Protein AF-A0A843WBW2-F1 (afdb_monomer)

Structure (mmCIF, N/CA/C/O backbone):
data_AF-A0A843WBW2-F1
#
_entry.id   AF-A0A843WBW2-F1
#
loop_
_atom_site.group_PDB
_atom_site.id
_atom_site.type_symbol
_atom_site.label_atom_id
_atom_site.label_alt_id
_atom_site.label_comp_id
_atom_site.label_asym_id
_atom_site.label_entity_id
_atom_site.label_seq_id
_atom_site.pdbx_PDB_ins_code
_atom_site.Cartn_x
_atom_site.Cartn_y
_atom_site.Cartn_z
_atom_site.occupancy
_atom_site.B_iso_or_equiv
_atom_site.auth_seq_id
_atom_site.auth_comp_id
_atom_site.auth_asym_id
_atom_site.auth_atom_id
_atom_site.pdbx_PDB_model_num
ATOM 1 N N . MET A 1 1 ? -0.601 -9.547 -35.583 1.00 79.75 1 MET A N 1
ATOM 2 C CA . MET A 1 1 ? 0.137 -9.328 -36.847 1.00 79.75 1 MET A CA 1
ATOM 3 C C . MET A 1 1 ? 1.208 -10.393 -36.975 1.00 79.75 1 MET A C 1
ATOM 5 O O . MET A 1 1 ? 1.958 -10.595 -36.025 1.00 79.75 1 MET A O 1
ATOM 9 N N . LYS A 1 2 ? 1.259 -11.108 -38.101 1.00 93.88 2 LYS A N 1
ATOM 10 C CA . LYS A 1 2 ? 2.319 -12.091 -38.350 1.00 93.88 2 LYS A CA 1
ATOM 11 C C . LYS A 1 2 ? 3.669 -11.367 -38.442 1.00 93.88 2 LYS A C 1
ATOM 13 O O . LYS A 1 2 ? 3.732 -10.233 -38.901 1.00 93.88 2 LYS A O 1
ATOM 18 N N . GLY A 1 3 ? 4.730 -11.979 -37.921 1.00 96.75 3 GLY A N 1
ATOM 19 C CA . GLY A 1 3 ? 6.074 -11.400 -37.975 1.00 96.75 3 GLY A CA 1
ATOM 20 C C . GLY A 1 3 ? 6.360 -10.249 -36.997 1.00 96.75 3 GLY A C 1
ATOM 21 O O . GLY A 1 3 ? 7.489 -9.762 -37.004 1.00 96.75 3 GLY A O 1
ATOM 22 N N . VAL A 1 4 ? 5.405 -9.851 -36.144 1.00 98.31 4 VAL A N 1
ATOM 23 C CA . VAL A 1 4 ? 5.579 -8.851 -35.071 1.00 98.31 4 VAL A CA 1
ATOM 24 C C . VAL A 1 4 ? 5.344 -9.525 -33.720 1.00 98.31 4 VAL A C 1
ATOM 26 O O . VAL A 1 4 ? 4.227 -9.946 -33.421 1.00 98.31 4 VAL A O 1
ATOM 29 N N . ARG A 1 5 ? 6.388 -9.645 -32.892 1.00 98.19 5 ARG A N 1
ATOM 30 C CA . ARG A 1 5 ? 6.289 -10.229 -31.545 1.00 98.19 5 ARG A CA 1
ATOM 31 C C . ARG A 1 5 ? 6.550 -9.175 -30.482 1.00 98.19 5 ARG A C 1
ATOM 33 O O . ARG A 1 5 ? 7.579 -8.507 -30.539 1.00 98.19 5 ARG A O 1
ATOM 40 N N . CYS A 1 6 ? 5.676 -9.120 -29.482 1.00 98.25 6 CYS A N 1
ATOM 41 C CA . CYS A 1 6 ? 5.818 -8.284 -28.293 1.00 98.25 6 CYS A CA 1
ATOM 42 C C . CYS A 1 6 ? 5.703 -9.158 -27.036 1.00 98.25 6 CYS A C 1
ATOM 44 O O . CYS A 1 6 ? 4.895 -10.085 -26.995 1.00 98.25 6 CYS A O 1
ATOM 46 N N . LYS A 1 7 ? 6.507 -8.877 -26.010 1.00 98.12 7 LYS A N 1
ATOM 47 C CA . LYS A 1 7 ? 6.493 -9.579 -24.719 1.00 98.12 7 LYS A CA 1
ATOM 48 C C . LYS A 1 7 ? 6.786 -8.607 -23.578 1.00 98.12 7 LYS A C 1
ATOM 50 O O . LYS A 1 7 ? 7.512 -7.637 -23.766 1.00 98.12 7 LYS A O 1
ATOM 55 N N . ARG A 1 8 ? 6.279 -8.909 -22.380 1.00 98.38 8 ARG A N 1
ATOM 56 C CA . ARG A 1 8 ? 6.656 -8.250 -21.123 1.00 98.38 8 ARG A CA 1
ATOM 57 C C . ARG A 1 8 ? 7.510 -9.195 -20.275 1.00 98.38 8 ARG A C 1
ATOM 59 O O . ARG A 1 8 ? 7.171 -10.369 -20.136 1.00 98.38 8 ARG A O 1
ATOM 66 N N . VAL A 1 9 ? 8.627 -8.716 -19.732 1.00 98.12 9 VAL A N 1
ATOM 67 C CA . VAL A 1 9 ? 9.511 -9.498 -18.848 1.00 98.12 9 VAL A CA 1
ATOM 68 C C . VAL A 1 9 ? 9.737 -8.762 -17.531 1.00 98.12 9 VAL A C 1
ATOM 70 O O . VAL A 1 9 ? 10.012 -7.567 -17.529 1.00 98.12 9 VAL A O 1
ATOM 73 N N . ALA A 1 10 ? 9.616 -9.466 -16.405 1.00 98.00 10 ALA A N 1
ATOM 74 C CA . ALA A 1 10 ? 9.879 -8.899 -15.084 1.00 98.00 10 ALA A CA 1
ATOM 75 C C . ALA A 1 10 ? 11.383 -8.916 -14.761 1.00 98.00 10 ALA A C 1
ATOM 77 O O . ALA A 1 10 ? 12.090 -9.883 -15.070 1.00 98.00 10 ALA A O 1
ATOM 78 N N . ARG A 1 11 ? 11.884 -7.849 -14.139 1.00 97.88 11 ARG A N 1
ATOM 79 C CA . ARG A 1 11 ? 13.236 -7.751 -13.571 1.00 97.88 11 ARG A CA 1
ATOM 80 C C . ARG A 1 11 ? 13.157 -7.084 -12.209 1.00 97.88 11 ARG A C 1
ATOM 82 O O . ARG A 1 11 ? 12.554 -6.023 -12.109 1.00 97.88 11 ARG A O 1
ATOM 89 N N . CYS A 1 12 ? 13.783 -7.663 -11.191 1.00 97.19 12 CYS A N 1
ATOM 90 C CA . CYS A 1 12 ? 13.836 -7.045 -9.870 1.00 97.19 12 CYS A CA 1
ATOM 91 C C . CYS A 1 12 ? 14.448 -5.641 -9.916 1.00 97.19 12 CYS A C 1
ATOM 93 O O . CYS A 1 12 ? 15.344 -5.344 -10.717 1.00 97.19 12 CYS A O 1
ATOM 95 N N . ILE A 1 13 ? 13.985 -4.789 -9.012 1.00 97.06 13 ILE A N 1
ATOM 96 C CA . ILE A 1 13 ? 14.740 -3.616 -8.585 1.00 97.06 13 ILE A CA 1
ATOM 97 C C . ILE A 1 13 ? 15.994 -4.137 -7.871 1.00 97.06 13 ILE A C 1
ATOM 99 O O . ILE A 1 13 ? 15.925 -5.085 -7.085 1.00 97.06 13 ILE A O 1
ATOM 103 N N . SER A 1 14 ? 17.162 -3.597 -8.215 1.00 92.62 14 SER A N 1
ATOM 104 C CA . SER A 1 14 ? 18.439 -4.163 -7.777 1.00 92.62 14 SER A CA 1
ATOM 105 C C . SER A 1 14 ? 18.670 -3.893 -6.295 1.00 92.62 14 SER A C 1
ATOM 107 O O . SER A 1 14 ? 19.174 -4.770 -5.588 1.00 92.62 14 SER A O 1
ATOM 109 N N . SER A 1 15 ? 18.285 -2.699 -5.835 1.00 95.06 15 SER A N 1
ATOM 110 C CA . SER A 1 15 ? 18.474 -2.248 -4.459 1.00 95.06 15 SER A CA 1
ATOM 111 C C . SER A 1 15 ? 17.240 -1.569 -3.886 1.00 95.06 15 SER A C 1
ATOM 113 O O . SER A 1 15 ? 16.724 -0.618 -4.474 1.00 95.06 15 SER A O 1
ATOM 115 N N . VAL A 1 16 ? 16.799 -2.031 -2.719 1.00 98.25 16 VAL A N 1
ATOM 116 C CA . VAL A 1 16 ? 15.600 -1.536 -2.037 1.00 98.25 16 VAL A CA 1
ATOM 117 C C . VAL A 1 16 ? 15.871 -1.234 -0.565 1.00 98.25 16 VAL A C 1
ATOM 119 O O . VAL A 1 16 ? 16.630 -1.940 0.105 1.00 98.25 16 VAL A O 1
ATOM 122 N N . GLY A 1 17 ? 15.247 -0.170 -0.065 1.00 98.12 17 GLY A N 1
ATOM 123 C CA . GLY A 1 17 ? 15.241 0.214 1.345 1.00 98.12 17 GLY A CA 1
ATOM 124 C C . GLY A 1 17 ? 13.884 -0.078 1.967 1.00 98.12 17 GLY A C 1
ATOM 125 O O . GLY A 1 17 ? 12.867 0.300 1.405 1.00 98.12 17 GLY A O 1
ATOM 126 N N . LEU A 1 18 ? 13.854 -0.748 3.111 1.00 98.44 18 LEU A N 1
ATOM 127 C CA . LEU A 1 18 ? 12.650 -1.160 3.822 1.00 98.44 18 LEU A CA 1
ATOM 128 C C . LEU A 1 18 ? 12.634 -0.444 5.170 1.00 98.44 18 LEU A C 1
ATOM 130 O O . LEU A 1 18 ? 13.483 -0.710 6.019 1.00 98.44 18 LEU A O 1
ATOM 134 N N . TYR A 1 19 ? 11.703 0.477 5.370 1.00 97.75 19 TYR A N 1
ATOM 135 C CA . TYR A 1 19 ? 11.529 1.150 6.646 1.00 97.75 19 TYR A CA 1
ATOM 136 C C . TYR A 1 19 ? 10.575 0.344 7.531 1.00 97.75 19 TYR A C 1
ATOM 138 O O . TYR A 1 19 ? 9.427 0.107 7.168 1.00 97.75 19 TYR A O 1
ATOM 146 N N . VAL A 1 20 ? 11.055 -0.067 8.702 1.00 96.62 20 VAL A N 1
ATOM 147 C CA . VAL A 1 20 ? 10.265 -0.750 9.728 1.00 96.62 20 VAL A CA 1
ATOM 148 C C . VAL A 1 20 ? 10.132 0.197 10.921 1.00 96.62 20 VAL A C 1
ATOM 150 O O . VAL A 1 20 ? 11.152 0.560 11.522 1.00 96.62 20 VAL A O 1
ATOM 153 N N . PRO A 1 21 ? 8.908 0.635 11.270 1.00 91.69 21 PRO A N 1
ATOM 154 C CA . PRO A 1 21 ? 8.707 1.488 12.428 1.00 91.69 21 PRO A CA 1
ATOM 155 C C . PRO A 1 21 ? 9.187 0.830 13.724 1.00 91.69 21 PRO A C 1
ATOM 157 O O . PRO A 1 21 ? 9.156 -0.388 13.905 1.00 91.69 21 PRO A O 1
ATOM 160 N N . GLY A 1 22 ? 9.614 1.679 14.650 1.00 84.62 22 GLY A N 1
ATOM 161 C CA . GLY A 1 22 ? 9.993 1.292 15.999 1.00 84.62 22 GLY A CA 1
ATOM 162 C C . GLY A 1 22 ? 9.832 2.472 16.956 1.00 84.62 22 GLY A C 1
ATOM 163 O O . GLY A 1 22 ? 9.439 3.565 16.547 1.00 84.62 22 GLY A O 1
ATOM 164 N N . GLY A 1 23 ? 10.176 2.279 18.228 1.00 76.00 23 GLY A N 1
ATOM 165 C CA . GLY A 1 23 ? 10.056 3.306 19.265 1.00 76.00 23 GLY A CA 1
ATOM 166 C C . GLY A 1 23 ? 8.987 2.937 20.285 1.00 76.00 23 GLY A C 1
ATOM 167 O O . GLY A 1 23 ? 9.288 2.219 21.233 1.00 76.00 23 GLY A O 1
ATOM 168 N N . THR A 1 24 ? 7.758 3.430 20.101 1.00 69.06 24 THR A N 1
ATOM 169 C CA . THR A 1 24 ? 6.612 3.156 20.996 1.00 69.06 24 THR A CA 1
ATOM 170 C C . THR A 1 24 ? 5.970 1.786 20.768 1.00 69.06 24 THR A C 1
ATOM 172 O O . THR A 1 24 ? 5.247 1.300 21.635 1.00 69.06 24 THR A O 1
ATOM 175 N N . ALA A 1 25 ? 6.218 1.168 19.615 1.00 77.00 25 ALA A N 1
ATOM 176 C CA . ALA A 1 25 ? 5.826 -0.195 19.280 1.00 77.00 25 ALA A CA 1
ATOM 177 C C . ALA A 1 25 ? 6.951 -0.864 18.482 1.00 77.00 25 ALA A C 1
ATOM 179 O O . ALA A 1 25 ? 7.809 -0.188 17.911 1.00 77.00 25 ALA A O 1
ATOM 180 N N . VAL A 1 26 ? 6.967 -2.193 18.473 1.00 85.31 26 VAL A N 1
ATOM 181 C CA . VAL A 1 26 ? 7.964 -3.012 17.784 1.00 85.31 26 VAL A CA 1
ATOM 182 C C . VAL A 1 26 ? 7.233 -3.860 16.749 1.00 85.31 26 VAL A C 1
ATOM 184 O O . VAL A 1 26 ? 6.376 -4.650 17.130 1.00 85.31 26 VAL A O 1
ATOM 187 N N . LEU A 1 27 ? 7.563 -3.702 15.461 1.00 91.62 27 LEU A N 1
ATOM 188 C CA . LEU A 1 27 ? 6.778 -4.267 14.353 1.00 91.62 27 LEU A CA 1
ATOM 189 C C . LEU A 1 27 ? 7.564 -5.309 13.529 1.00 91.62 27 LEU A C 1
ATOM 191 O O . LEU A 1 27 ? 8.024 -5.021 12.420 1.00 91.62 27 LEU A O 1
ATOM 195 N N . PRO A 1 28 ? 7.747 -6.545 14.034 1.00 96.12 28 PRO A N 1
ATOM 196 C CA . PRO A 1 28 ? 8.351 -7.621 13.249 1.00 96.12 28 PRO A CA 1
ATOM 197 C C . PRO A 1 28 ? 7.459 -8.067 12.076 1.00 96.12 28 PRO A C 1
ATOM 199 O O . PRO A 1 28 ? 7.990 -8.546 11.075 1.00 96.12 28 PRO A O 1
ATOM 202 N N . SER A 1 29 ? 6.139 -7.866 12.160 1.00 96.69 29 SER A N 1
ATOM 203 C CA . SER A 1 29 ? 5.195 -8.096 11.057 1.00 96.69 29 SER A CA 1
ATOM 204 C C . SER A 1 29 ? 5.563 -7.264 9.830 1.00 96.69 29 SER A C 1
ATOM 206 O O . SER A 1 29 ? 5.814 -7.829 8.768 1.00 96.69 29 SER A O 1
ATOM 208 N N . THR A 1 30 ? 5.763 -5.953 9.987 1.00 97.38 30 THR A N 1
ATOM 209 C CA . THR A 1 30 ? 6.189 -5.065 8.890 1.00 97.38 30 THR A CA 1
ATOM 210 C C . THR A 1 30 ? 7.519 -5.494 8.273 1.00 97.38 30 THR A C 1
ATOM 212 O O . THR A 1 30 ? 7.706 -5.399 7.059 1.00 97.38 30 THR A O 1
ATOM 215 N N . ALA A 1 31 ? 8.445 -6.027 9.080 1.00 97.69 31 ALA A N 1
ATOM 216 C CA . ALA A 1 31 ? 9.679 -6.586 8.542 1.00 97.69 31 ALA A CA 1
ATOM 217 C C . ALA A 1 31 ? 9.386 -7.730 7.559 1.00 97.69 31 ALA A C 1
ATOM 219 O O . ALA A 1 31 ? 9.964 -7.734 6.473 1.00 97.69 31 ALA A O 1
ATOM 220 N N . LEU A 1 32 ? 8.480 -8.660 7.885 1.00 98.44 32 LEU A N 1
ATOM 221 C CA . LEU A 1 32 ? 8.067 -9.739 6.978 1.00 98.44 32 LEU A CA 1
ATOM 222 C C . LEU A 1 32 ? 7.344 -9.199 5.740 1.00 98.44 32 LEU A C 1
ATOM 224 O O . LEU A 1 32 ? 7.741 -9.542 4.626 1.00 98.44 32 LEU A O 1
ATOM 228 N N . MET A 1 33 ? 6.363 -8.313 5.928 1.00 98.44 33 MET A N 1
ATOM 229 C CA . MET A 1 33 ? 5.540 -7.769 4.841 1.00 98.44 33 MET A CA 1
ATOM 230 C C . MET A 1 33 ? 6.364 -7.058 3.763 1.00 98.44 33 MET A C 1
ATOM 232 O O . MET A 1 33 ? 6.013 -7.084 2.586 1.00 98.44 33 MET A O 1
ATOM 236 N N . LEU A 1 34 ? 7.503 -6.473 4.130 1.00 98.69 34 LEU A N 1
ATOM 237 C CA . LEU A 1 34 ? 8.406 -5.826 3.181 1.00 98.69 34 LEU A CA 1
ATOM 238 C C . LEU A 1 34 ? 9.489 -6.763 2.632 1.00 98.69 34 LEU A C 1
ATOM 240 O O . LEU A 1 34 ? 9.818 -6.721 1.446 1.00 98.69 34 LEU A O 1
ATOM 244 N N . SER A 1 35 ? 10.088 -7.595 3.486 1.00 98.25 35 SER A N 1
ATOM 245 C CA . SER A 1 35 ? 11.268 -8.380 3.100 1.00 98.25 35 SER A CA 1
ATOM 246 C C . SER A 1 35 ? 10.934 -9.665 2.343 1.00 98.25 35 SER A C 1
ATOM 248 O O . SER A 1 35 ? 11.706 -10.057 1.470 1.00 98.25 35 SER A O 1
ATOM 250 N N . VAL A 1 36 ? 9.783 -10.293 2.603 1.00 98.69 36 VAL A N 1
ATOM 251 C CA . VAL A 1 36 ? 9.338 -11.498 1.884 1.00 98.69 36 VAL A CA 1
ATOM 252 C C . VAL A 1 36 ? 9.132 -11.231 0.384 1.00 98.69 36 VAL A C 1
ATOM 254 O O . VAL A 1 36 ? 9.761 -11.926 -0.418 1.00 98.69 36 VAL A O 1
ATOM 257 N N . PRO A 1 37 ? 8.347 -10.226 -0.060 1.00 98.69 37 PRO A N 1
ATOM 258 C CA . PRO A 1 37 ? 8.216 -9.944 -1.492 1.00 98.69 37 PRO A CA 1
ATOM 259 C C . PRO A 1 37 ? 9.537 -9.488 -2.133 1.00 98.69 37 PRO A C 1
ATOM 261 O O . PRO A 1 37 ? 9.823 -9.879 -3.265 1.00 98.69 37 PRO A O 1
ATOM 264 N N . ALA A 1 38 ? 10.399 -8.760 -1.409 1.00 98.56 38 ALA A N 1
ATOM 265 C CA . ALA A 1 38 ? 11.742 -8.411 -1.889 1.00 98.56 38 ALA A CA 1
ATOM 266 C C . ALA A 1 38 ? 12.616 -9.656 -2.145 1.00 98.56 38 ALA A C 1
ATOM 268 O O . ALA A 1 38 ? 13.342 -9.728 -3.144 1.00 98.56 38 ALA A O 1
ATOM 269 N N . GLN A 1 39 ? 12.528 -10.654 -1.258 1.00 98.25 39 GLN A N 1
ATOM 270 C CA . GLN A 1 39 ? 13.216 -11.936 -1.394 1.00 98.25 39 GLN A CA 1
ATOM 271 C C . GLN A 1 39 ? 12.702 -12.718 -2.605 1.00 98.25 39 GLN A C 1
ATOM 273 O O . GLN A 1 39 ? 13.511 -13.185 -3.408 1.00 98.25 39 GLN A O 1
ATOM 278 N N . ILE A 1 40 ? 11.378 -12.824 -2.758 1.00 98.44 40 ILE A N 1
ATOM 279 C CA . ILE A 1 40 ? 10.734 -13.524 -3.881 1.00 98.44 40 ILE A CA 1
ATOM 280 C C . ILE A 1 40 ? 11.102 -12.858 -5.213 1.00 98.44 40 ILE A C 1
ATOM 282 O O . ILE A 1 40 ? 11.437 -13.550 -6.174 1.00 98.44 40 ILE A O 1
ATOM 286 N N . ALA A 1 41 ? 11.119 -11.522 -5.268 1.00 98.25 41 ALA A N 1
ATOM 287 C CA . ALA A 1 41 ? 11.550 -10.774 -6.449 1.00 98.25 41 ALA A CA 1
ATOM 288 C C . ALA A 1 41 ? 13.030 -11.019 -6.796 1.00 98.25 41 ALA A C 1
ATOM 290 O O . ALA A 1 41 ? 13.425 -10.899 -7.957 1.00 98.25 41 ALA A O 1
ATOM 291 N N . GLY A 1 42 ? 13.860 -11.369 -5.808 1.00 97.12 42 GLY A N 1
ATOM 292 C CA . GLY A 1 42 ? 15.292 -11.601 -5.982 1.00 97.12 42 GLY A CA 1
ATOM 293 C C . GLY A 1 42 ? 16.136 -10.323 -5.958 1.00 97.12 42 GLY A C 1
ATOM 294 O O . GLY A 1 42 ? 17.208 -10.302 -6.586 1.00 97.12 42 GLY A O 1
ATOM 295 N N . CYS A 1 43 ? 15.665 -9.284 -5.251 1.00 95.94 43 CYS A N 1
ATOM 296 C CA . CYS A 1 43 ? 16.397 -8.038 -5.005 1.00 95.94 43 CYS A CA 1
ATOM 297 C C . CYS A 1 43 ? 17.788 -8.335 -4.423 1.00 95.94 43 CYS A C 1
ATOM 299 O O . CYS A 1 43 ? 17.941 -9.172 -3.534 1.00 95.94 43 CYS A O 1
ATOM 301 N N . LYS A 1 44 ? 18.827 -7.674 -4.946 1.00 91.88 44 LYS A N 1
ATOM 302 C CA . LYS A 1 44 ? 20.226 -7.999 -4.611 1.00 91.88 44 LYS A CA 1
ATOM 303 C C . LYS A 1 44 ? 20.692 -7.322 -3.337 1.00 91.88 44 LYS A C 1
ATOM 305 O O . LYS A 1 44 ? 21.422 -7.927 -2.559 1.00 91.88 44 LYS A O 1
ATOM 310 N N . ILE A 1 45 ? 20.279 -6.075 -3.144 1.00 94.00 45 ILE A N 1
ATOM 311 C CA . ILE A 1 45 ? 20.575 -5.290 -1.953 1.00 94.00 45 ILE A CA 1
ATOM 312 C C . ILE A 1 45 ? 19.240 -4.948 -1.299 1.00 94.00 45 ILE A C 1
ATOM 314 O O . ILE A 1 45 ? 18.384 -4.302 -1.893 1.00 94.00 45 ILE A O 1
ATOM 318 N N . VAL A 1 46 ? 19.069 -5.409 -0.068 1.00 96.19 46 VAL A N 1
ATOM 319 C CA . VAL A 1 46 ? 17.892 -5.143 0.761 1.00 96.19 46 VAL A CA 1
ATOM 320 C C . VAL A 1 46 ? 18.378 -4.526 2.064 1.00 96.19 46 VAL A C 1
ATOM 322 O O . VAL A 1 46 ? 19.046 -5.201 2.857 1.00 96.19 46 VAL A O 1
ATOM 325 N N . VAL A 1 47 ? 18.098 -3.239 2.253 1.00 96.62 47 VAL A N 1
ATOM 326 C CA . VAL A 1 47 ? 18.473 -2.468 3.445 1.00 96.62 47 VAL A CA 1
ATOM 327 C C . VAL A 1 47 ? 17.245 -2.311 4.323 1.00 96.62 47 VAL A C 1
ATOM 329 O O . VAL A 1 47 ? 16.288 -1.691 3.891 1.00 96.62 47 VAL A O 1
ATOM 332 N N . LEU A 1 48 ? 17.257 -2.835 5.546 1.00 97.50 48 LEU A N 1
ATOM 333 C CA . LEU A 1 48 ? 16.166 -2.639 6.500 1.00 97.50 48 LEU A CA 1
ATOM 334 C C . LEU A 1 48 ? 16.555 -1.573 7.521 1.00 97.50 48 LEU A C 1
ATOM 336 O O . LEU A 1 48 ? 17.516 -1.748 8.272 1.00 97.50 48 LEU A O 1
ATOM 340 N N . ALA A 1 49 ? 15.809 -0.476 7.542 1.00 95.88 49 ALA A N 1
ATOM 341 C CA . ALA A 1 49 ? 15.948 0.605 8.501 1.00 95.88 49 ALA A CA 1
ATOM 342 C C . ALA A 1 49 ? 14.972 0.419 9.662 1.00 95.88 49 ALA A C 1
ATOM 344 O O . ALA A 1 49 ? 13.778 0.251 9.443 1.00 95.88 49 ALA A O 1
ATOM 345 N N . THR A 1 50 ? 15.476 0.467 10.891 1.00 94.50 50 THR A N 1
ATOM 346 C CA . THR A 1 50 ? 14.649 0.462 12.103 1.00 94.50 50 THR A CA 1
ATOM 347 C C . THR A 1 50 ? 15.346 1.268 13.198 1.00 94.50 50 THR A C 1
ATOM 349 O O . THR A 1 50 ? 16.564 1.125 13.387 1.00 94.50 50 THR A O 1
ATOM 352 N N . PRO A 1 51 ? 14.626 2.123 13.949 1.00 92.00 51 PRO A N 1
ATOM 353 C CA . PRO A 1 51 ? 15.225 2.846 15.063 1.00 92.00 51 PRO A CA 1
ATOM 354 C C . PRO A 1 51 ? 15.663 1.865 16.167 1.00 92.00 51 PRO A C 1
ATOM 356 O O . PRO A 1 51 ? 14.927 0.923 16.472 1.00 92.00 51 PRO A O 1
ATOM 359 N N . PRO A 1 52 ? 16.852 2.052 16.768 1.00 89.62 52 PRO A N 1
ATOM 360 C CA . PRO A 1 52 ? 17.276 1.257 17.913 1.00 89.62 52 PRO A CA 1
ATOM 361 C C . PRO A 1 52 ? 16.503 1.633 19.183 1.00 89.62 52 PRO A C 1
ATOM 363 O O . PRO A 1 52 ? 15.999 2.749 19.318 1.00 89.62 52 PRO A O 1
ATOM 366 N N . GLY A 1 53 ? 16.480 0.714 20.149 1.00 86.69 53 GLY A N 1
ATOM 367 C CA . GLY A 1 53 ? 16.063 0.994 21.519 1.00 86.69 53 GLY A CA 1
ATOM 368 C C . GLY A 1 53 ? 17.013 1.966 22.231 1.00 86.69 53 GLY A C 1
ATOM 369 O O . GLY A 1 53 ? 18.082 2.316 21.723 1.00 86.69 53 GLY A O 1
ATOM 370 N N . ARG A 1 54 ? 16.644 2.390 23.448 1.00 86.50 54 ARG A N 1
ATOM 371 C CA . ARG A 1 54 ? 17.442 3.338 24.258 1.00 86.50 54 ARG A CA 1
ATOM 372 C C . ARG A 1 54 ? 18.857 2.832 24.563 1.00 86.50 54 ARG A C 1
ATOM 374 O O . ARG A 1 54 ? 19.773 3.630 24.722 1.00 86.50 54 ARG A O 1
ATOM 381 N N . ASP A 1 55 ? 19.034 1.517 24.621 1.00 87.88 55 ASP A N 1
ATOM 382 C CA . ASP A 1 55 ? 20.313 0.831 24.824 1.00 87.88 55 ASP A CA 1
ATOM 383 C C . ASP A 1 55 ? 21.130 0.651 23.524 1.00 87.88 55 ASP A C 1
ATOM 385 O O . ASP A 1 55 ? 22.232 0.102 23.542 1.00 87.88 55 ASP A O 1
ATOM 389 N N . GLY A 1 56 ? 20.610 1.111 22.380 1.00 84.81 56 GLY A N 1
ATOM 390 C CA . GLY A 1 56 ? 21.226 0.950 21.063 1.00 84.81 56 GLY A CA 1
ATOM 391 C C . GLY A 1 56 ? 21.000 -0.427 20.421 1.00 84.81 56 GLY A C 1
ATOM 392 O O . GLY A 1 56 ? 21.556 -0.702 19.345 1.00 84.81 56 GLY A O 1
ATOM 393 N N . SER A 1 57 ? 20.221 -1.305 21.059 1.00 87.75 57 SER A N 1
ATOM 394 C CA . SER A 1 57 ? 19.868 -2.617 20.518 1.00 87.75 57 SER A CA 1
ATOM 395 C C . SER A 1 57 ? 18.749 -2.511 19.477 1.00 87.75 57 SER A C 1
ATOM 397 O O . SER A 1 57 ? 18.021 -1.523 19.409 1.00 87.75 57 SER A O 1
ATOM 399 N N . ILE A 1 58 ? 18.636 -3.525 18.621 1.00 88.69 58 ILE A N 1
ATOM 400 C CA . ILE A 1 58 ? 17.472 -3.712 17.747 1.00 88.69 58 ILE A CA 1
ATOM 401 C C . ILE A 1 58 ? 16.689 -4.885 18.321 1.00 88.69 58 ILE A C 1
ATOM 403 O O . ILE A 1 58 ? 17.297 -5.849 18.795 1.00 88.69 58 ILE A O 1
ATOM 407 N N . CYS A 1 59 ? 15.363 -4.811 18.251 1.00 91.62 59 CYS A N 1
ATOM 408 C CA . CYS A 1 59 ? 14.482 -5.915 18.606 1.00 91.62 59 CYS A CA 1
ATOM 409 C C . CYS A 1 59 ? 14.938 -7.226 17.936 1.00 91.62 59 CYS A C 1
ATOM 411 O O . CYS A 1 59 ? 15.234 -7.275 16.736 1.00 91.62 59 CYS A O 1
ATOM 413 N N . LYS A 1 60 ? 15.002 -8.300 18.729 1.00 95.12 60 LYS A N 1
ATOM 414 C CA . LYS A 1 60 ? 15.509 -9.603 18.282 1.00 95.12 60 LYS A CA 1
ATOM 415 C C . LYS A 1 60 ? 14.565 -10.249 17.271 1.00 95.12 60 LYS A C 1
ATOM 417 O O . LYS A 1 60 ? 15.033 -10.896 16.341 1.00 95.12 60 LYS A O 1
ATOM 422 N N . GLU A 1 61 ? 13.267 -10.028 17.421 1.00 96.19 61 GLU A N 1
ATOM 423 C CA . GLU A 1 61 ? 12.203 -10.521 16.554 1.00 96.19 61 GLU A CA 1
ATOM 424 C C . GLU A 1 61 ? 12.276 -9.857 15.169 1.00 96.19 61 GLU A C 1
ATOM 426 O O . GLU A 1 61 ? 12.216 -10.553 14.154 1.00 96.19 61 GLU A O 1
ATOM 431 N N . VAL A 1 62 ? 12.527 -8.541 15.104 1.00 94.94 62 VAL A N 1
ATOM 432 C CA . VAL A 1 62 ? 12.784 -7.821 13.840 1.00 94.94 62 VAL A CA 1
ATOM 433 C C . VAL A 1 62 ? 14.041 -8.367 13.160 1.00 94.94 62 VAL A C 1
ATOM 435 O O . VAL A 1 62 ? 14.018 -8.665 11.966 1.00 94.94 62 VAL A O 1
ATOM 438 N N . LEU A 1 63 ? 15.133 -8.566 13.911 1.00 94.50 63 LEU A N 1
ATOM 439 C CA . LEU A 1 63 ? 16.365 -9.156 13.370 1.00 94.50 63 LEU A CA 1
ATOM 440 C C . LEU A 1 63 ? 16.164 -10.597 12.881 1.00 94.50 63 LEU A C 1
ATOM 442 O O . LEU A 1 63 ? 16.735 -10.979 11.858 1.00 94.50 63 LEU A O 1
ATOM 446 N N . TYR A 1 64 ? 15.367 -11.397 13.592 1.00 97.81 64 TYR A N 1
ATOM 447 C CA . TYR A 1 64 ? 15.022 -12.757 13.190 1.00 97.81 64 TYR A CA 1
ATOM 448 C C . TYR A 1 64 ? 14.260 -12.758 11.861 1.00 97.81 64 TYR A C 1
ATOM 450 O O . TYR A 1 64 ? 14.668 -13.464 10.937 1.00 97.81 64 TYR A O 1
ATOM 458 N N . CYS A 1 65 ? 13.218 -11.930 11.736 1.00 97.94 65 CYS A N 1
ATOM 459 C CA . CYS A 1 65 ? 12.430 -11.805 10.508 1.00 97.94 65 CYS A CA 1
ATOM 460 C C . CYS A 1 65 ? 13.298 -11.335 9.336 1.00 97.94 65 CYS A C 1
ATOM 462 O O . CYS A 1 65 ? 13.317 -11.978 8.288 1.00 97.94 65 CYS A O 1
ATOM 464 N N . ALA A 1 66 ? 14.105 -10.293 9.552 1.00 94.81 66 ALA A N 1
ATOM 465 C CA . ALA A 1 66 ? 15.033 -9.767 8.556 1.00 94.81 66 ALA A CA 1
ATOM 466 C C . ALA A 1 66 ? 16.013 -10.842 8.058 1.00 94.81 66 ALA A C 1
ATOM 468 O O . ALA A 1 66 ? 16.194 -11.026 6.855 1.00 94.81 66 ALA A O 1
ATOM 469 N N . LYS A 1 67 ? 16.616 -11.603 8.981 1.00 95.38 67 LYS A N 1
ATOM 470 C CA . LYS A 1 67 ? 17.536 -12.693 8.637 1.00 95.38 67 LYS A CA 1
ATOM 471 C C . LYS A 1 67 ? 16.827 -13.808 7.868 1.00 95.38 67 LYS A C 1
ATOM 473 O O . LYS A 1 67 ? 17.378 -14.312 6.892 1.00 95.38 67 LYS A O 1
ATOM 478 N N . LYS A 1 68 ? 15.627 -14.199 8.303 1.00 97.00 68 LYS A N 1
ATOM 479 C CA . LYS A 1 68 ? 14.841 -15.274 7.682 1.00 97.00 68 LYS A CA 1
ATOM 480 C C . LYS A 1 68 ? 14.439 -14.930 6.245 1.00 97.00 68 LYS A C 1
ATOM 482 O O . LYS A 1 68 ? 14.521 -15.793 5.377 1.00 97.00 68 LYS A O 1
ATOM 487 N N . ALA A 1 69 ? 14.092 -13.671 5.993 1.00 95.06 69 ALA A N 1
ATOM 488 C CA . ALA A 1 69 ? 13.701 -13.164 4.680 1.00 95.06 69 ALA A CA 1
ATOM 489 C C . ALA A 1 69 ? 14.878 -12.645 3.825 1.00 95.06 69 ALA A C 1
ATOM 491 O O . ALA A 1 69 ? 14.675 -12.030 2.784 1.00 95.06 69 ALA A O 1
ATOM 492 N N . GLY A 1 70 ? 16.131 -12.881 4.231 1.00 93.75 70 GLY A N 1
ATOM 493 C CA . GLY A 1 70 ? 17.299 -12.575 3.396 1.00 93.75 70 GLY A CA 1
ATOM 494 C C . GLY A 1 70 ? 17.658 -11.089 3.284 1.00 93.75 70 GLY A C 1
ATOM 495 O O . GLY A 1 70 ? 18.292 -10.689 2.308 1.00 93.75 70 GLY A O 1
ATOM 496 N N . VAL A 1 71 ? 17.300 -10.267 4.275 1.00 94.38 71 VAL A N 1
ATOM 497 C CA . VAL A 1 71 ? 17.759 -8.873 4.355 1.00 94.38 71 VAL A CA 1
ATOM 498 C C . VAL A 1 71 ? 19.287 -8.827 4.413 1.00 94.38 71 VAL A C 1
ATOM 500 O O . VAL A 1 71 ? 19.924 -9.531 5.197 1.00 94.38 71 VAL A O 1
ATOM 503 N N . THR A 1 72 ? 19.882 -7.961 3.594 1.00 90.56 72 THR A N 1
ATOM 504 C CA . THR A 1 72 ? 21.344 -7.884 3.435 1.00 90.56 72 THR A CA 1
ATOM 505 C C . THR A 1 72 ? 22.012 -6.916 4.411 1.00 90.56 72 THR A C 1
ATOM 507 O O . THR A 1 72 ? 23.136 -7.158 4.845 1.00 90.56 72 THR A O 1
ATOM 510 N N . HIS A 1 73 ? 21.335 -5.820 4.768 1.00 91.56 73 HIS A N 1
ATOM 511 C CA . HIS A 1 73 ? 21.890 -4.757 5.607 1.00 91.56 73 HIS A CA 1
ATOM 512 C C . HIS A 1 73 ? 20.854 -4.273 6.621 1.00 91.56 73 HIS A C 1
ATOM 514 O O . HIS A 1 73 ? 19.687 -4.110 6.278 1.00 91.56 73 HIS A O 1
ATOM 520 N N . ILE A 1 74 ? 21.298 -3.988 7.847 1.00 92.50 74 ILE A N 1
ATOM 521 C CA . ILE A 1 74 ? 20.476 -3.364 8.890 1.00 92.50 74 ILE A CA 1
ATOM 522 C C . ILE A 1 74 ? 20.982 -1.943 9.145 1.00 92.50 74 ILE A C 1
ATOM 524 O O . ILE A 1 74 ? 22.118 -1.746 9.583 1.00 92.50 74 ILE A O 1
ATOM 528 N N . LEU A 1 75 ? 20.120 -0.957 8.909 1.00 91.69 75 LEU A N 1
ATOM 529 C CA . LEU A 1 75 ? 20.326 0.446 9.248 1.00 91.69 75 LEU A CA 1
ATOM 530 C C . LEU A 1 75 ? 19.665 0.733 10.603 1.00 91.69 75 LEU A C 1
ATOM 532 O O . LEU A 1 75 ? 18.443 0.754 10.722 1.00 91.69 75 LEU A O 1
ATOM 536 N N . LYS A 1 76 ? 20.477 0.985 11.636 1.00 92.44 76 LYS A N 1
ATOM 537 C CA . LYS A 1 76 ? 19.983 1.361 12.972 1.00 92.44 76 LYS A CA 1
ATOM 538 C C . LYS A 1 76 ? 19.638 2.849 13.042 1.00 92.44 76 LYS A C 1
ATOM 540 O O . LYS A 1 76 ? 20.307 3.622 13.726 1.00 92.44 76 LYS A O 1
ATOM 545 N N . ALA A 1 77 ? 18.620 3.248 12.298 1.00 91.12 77 ALA A N 1
ATOM 546 C CA . ALA A 1 77 ? 18.078 4.597 12.295 1.00 91.12 77 ALA A CA 1
ATOM 547 C C . ALA A 1 77 ? 16.575 4.543 11.991 1.00 91.12 77 ALA A C 1
ATOM 549 O O . ALA A 1 77 ? 16.121 3.663 11.266 1.00 91.12 77 ALA A O 1
ATOM 550 N N . GLY A 1 78 ? 15.820 5.502 12.528 1.00 92.75 78 GLY A N 1
ATOM 551 C CA . GLY A 1 78 ? 14.420 5.746 12.169 1.00 92.75 78 GLY A CA 1
ATOM 552 C C . GLY A 1 78 ? 14.228 7.161 11.626 1.00 92.75 78 GLY A C 1
ATOM 553 O O . GLY A 1 78 ? 15.203 7.890 11.455 1.00 92.75 78 GLY A O 1
ATOM 554 N N . GLY A 1 79 ? 12.980 7.554 11.382 1.00 93.38 79 GLY A N 1
ATOM 555 C CA . GLY A 1 79 ? 12.605 8.903 10.957 1.00 93.38 79 GLY A CA 1
ATOM 556 C C . GLY A 1 79 ? 13.089 9.291 9.556 1.00 93.38 79 GLY A C 1
ATOM 557 O O . GLY A 1 79 ? 13.639 8.483 8.803 1.00 93.38 79 GLY A O 1
ATOM 558 N N . ALA A 1 80 ? 12.913 10.570 9.222 1.00 95.31 80 ALA A N 1
ATOM 559 C CA . ALA A 1 80 ? 13.311 11.154 7.941 1.00 95.31 80 ALA A CA 1
ATOM 560 C C . ALA A 1 80 ? 14.809 10.972 7.632 1.00 95.31 80 ALA A C 1
ATOM 562 O O . ALA A 1 80 ? 15.197 10.776 6.481 1.00 95.31 80 ALA A O 1
ATOM 563 N N . GLN A 1 81 ? 15.662 10.977 8.658 1.00 93.94 81 GLN A N 1
ATOM 564 C CA . GLN A 1 81 ? 17.101 10.759 8.524 1.00 93.94 81 GLN A CA 1
ATOM 565 C C . GLN A 1 81 ? 17.446 9.354 8.018 1.00 93.94 81 GLN A C 1
ATOM 567 O O . GLN A 1 81 ? 18.407 9.204 7.267 1.00 93.94 81 GLN A O 1
ATOM 572 N N . ALA A 1 82 ? 16.665 8.330 8.378 1.00 94.31 82 ALA A N 1
ATOM 573 C CA . ALA A 1 82 ? 16.862 6.982 7.856 1.00 94.31 82 ALA A CA 1
ATOM 574 C C . ALA A 1 82 ? 16.447 6.891 6.384 1.00 94.31 82 ALA A C 1
ATOM 576 O O . ALA A 1 82 ? 17.178 6.320 5.578 1.00 94.31 82 ALA A O 1
ATOM 577 N N . VAL A 1 83 ? 15.318 7.513 6.024 1.00 96.62 83 VAL A N 1
ATOM 578 C CA . VAL A 1 83 ? 14.848 7.599 4.631 1.00 96.62 83 VAL A CA 1
ATOM 579 C C . VAL A 1 83 ? 15.886 8.318 3.763 1.00 96.62 83 VAL A C 1
ATOM 581 O O . VAL A 1 83 ? 16.296 7.797 2.730 1.00 96.62 83 VAL A O 1
ATOM 584 N N . SER A 1 84 ? 16.394 9.462 4.226 1.00 95.81 84 SER A N 1
ATOM 585 C CA . SER A 1 84 ? 17.442 10.224 3.538 1.00 95.81 84 SER A CA 1
ATOM 586 C C . SER A 1 84 ? 18.745 9.430 3.396 1.00 95.81 84 SER A C 1
ATOM 588 O O . SER A 1 84 ? 19.324 9.382 2.311 1.00 95.81 84 SER A O 1
ATOM 590 N N . ALA A 1 85 ? 19.174 8.725 4.450 1.00 93.38 85 ALA A N 1
ATOM 591 C CA . ALA A 1 85 ? 20.359 7.872 4.398 1.00 93.38 85 ALA A CA 1
ATOM 592 C C . ALA A 1 85 ? 20.213 6.715 3.398 1.00 93.38 85 ALA A C 1
ATOM 594 O O . ALA A 1 85 ? 21.193 6.348 2.749 1.00 93.38 85 ALA A O 1
ATOM 595 N N . MET A 1 86 ? 19.015 6.136 3.266 1.00 95.06 86 MET A N 1
ATOM 596 C CA . MET A 1 86 ? 18.738 5.120 2.250 1.00 95.06 86 MET A CA 1
ATOM 597 C C . MET A 1 86 ? 18.710 5.717 0.845 1.00 95.06 86 MET A C 1
ATOM 599 O O . MET A 1 86 ? 19.258 5.090 -0.046 1.00 95.06 86 MET A O 1
ATOM 603 N N . ALA A 1 87 ? 18.129 6.902 0.644 1.00 95.00 87 ALA A N 1
ATOM 604 C CA . ALA A 1 87 ? 17.992 7.529 -0.674 1.00 95.00 87 ALA A CA 1
ATOM 605 C C . ALA A 1 87 ? 19.324 8.042 -1.244 1.00 95.00 87 ALA A C 1
ATOM 607 O O . ALA A 1 87 ? 19.673 7.759 -2.386 1.00 95.00 87 ALA A O 1
ATOM 608 N N . TRP A 1 88 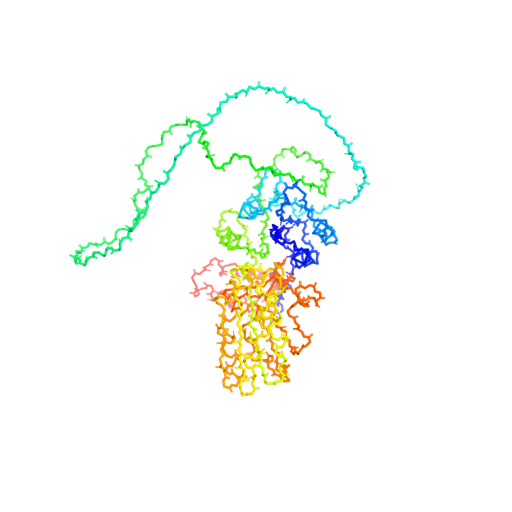? 20.098 8.774 -0.444 1.00 91.25 88 TRP A N 1
ATOM 609 C CA . TRP A 1 88 ? 21.361 9.372 -0.892 1.00 91.25 88 TRP A CA 1
ATOM 610 C C . TRP A 1 88 ? 22.561 8.434 -0.747 1.00 91.25 88 TRP A C 1
ATOM 612 O O . TRP A 1 88 ? 23.587 8.635 -1.396 1.00 91.25 88 TRP A O 1
ATOM 622 N N . GLY A 1 89 ? 22.444 7.411 0.102 1.00 87.75 89 GLY A N 1
ATOM 623 C CA . GLY A 1 89 ? 23.589 6.643 0.578 1.00 87.75 89 GLY A CA 1
ATOM 624 C C . GLY A 1 89 ? 24.446 7.460 1.554 1.00 87.75 89 GLY A C 1
ATOM 625 O O . GLY A 1 89 ? 24.400 8.689 1.606 1.00 87.75 89 GLY A O 1
ATOM 626 N N . THR A 1 90 ? 25.258 6.784 2.365 1.00 82.12 90 THR A N 1
ATOM 627 C CA . THR A 1 90 ? 26.212 7.452 3.273 1.00 82.12 90 THR A CA 1
ATOM 628 C C . THR A 1 90 ? 27.570 6.755 3.216 1.00 82.12 90 THR A C 1
ATOM 630 O O . THR A 1 90 ? 27.821 5.933 2.337 1.00 82.12 90 THR A O 1
ATOM 633 N N . SER A 1 91 ? 28.506 7.081 4.112 1.00 75.81 91 SER A N 1
ATOM 634 C CA . SER A 1 91 ? 29.747 6.304 4.236 1.00 75.81 91 SER A CA 1
ATOM 635 C C . SER A 1 91 ? 29.500 4.846 4.650 1.00 75.81 91 SER A C 1
ATOM 637 O O . SER A 1 91 ? 30.313 3.992 4.311 1.00 75.81 91 SER A O 1
ATOM 639 N N . SER A 1 92 ? 28.395 4.560 5.350 1.00 66.38 92 SER A N 1
ATOM 640 C CA . SER A 1 92 ? 28.070 3.241 5.915 1.00 66.38 92 SER A CA 1
ATOM 641 C C . SER A 1 92 ? 26.712 2.669 5.487 1.00 66.38 92 SER A C 1
ATOM 643 O O . SER A 1 92 ? 26.484 1.473 5.643 1.00 66.38 92 SER A O 1
ATOM 645 N N . CYS A 1 93 ? 25.800 3.490 4.961 1.00 66.25 93 CYS A N 1
ATOM 646 C CA . CYS A 1 93 ? 24.569 3.027 4.319 1.00 66.25 93 CYS A CA 1
ATOM 647 C C . CYS A 1 93 ? 24.877 2.696 2.850 1.00 66.25 93 CYS A C 1
ATOM 649 O O . CYS A 1 93 ? 25.520 3.534 2.205 1.00 66.25 93 CYS A O 1
ATOM 651 N N . PRO A 1 94 ? 24.473 1.513 2.332 1.00 58.62 94 PRO A N 1
ATOM 652 C CA . PRO A 1 94 ? 24.907 1.016 1.033 1.00 58.62 94 PRO A CA 1
ATOM 653 C C . PRO A 1 94 ? 24.848 2.052 -0.080 1.00 58.62 94 PRO A C 1
ATOM 655 O O . PRO A 1 94 ? 23.848 2.740 -0.273 1.00 58.62 94 PRO A O 1
ATOM 658 N N . LYS A 1 95 ? 25.957 2.104 -0.814 1.00 54.09 95 LYS A N 1
ATOM 659 C CA . LYS A 1 95 ? 26.125 2.878 -2.032 1.00 54.09 95 LYS A CA 1
ATOM 660 C C . LYS A 1 95 ? 26.021 1.922 -3.213 1.00 54.09 95 LYS A C 1
ATOM 662 O O . LYS A 1 95 ? 26.864 1.040 -3.357 1.00 54.09 95 LYS A O 1
ATOM 667 N N . VAL A 1 96 ? 24.995 2.059 -4.038 1.00 39.22 96 VAL A N 1
ATOM 668 C CA . VAL A 1 96 ? 24.856 1.303 -5.277 1.00 39.22 96 VAL A CA 1
ATOM 669 C C . VAL A 1 96 ? 25.589 2.022 -6.397 1.00 39.22 96 VAL A C 1
ATOM 671 O O . VAL A 1 96 ? 25.439 3.225 -6.612 1.00 39.22 96 VAL A O 1
ATOM 674 N N . CYS A 1 97 ? 26.424 1.263 -7.095 1.00 33.31 97 CYS A N 1
ATOM 675 C CA . CYS A 1 97 ? 27.079 1.688 -8.318 1.00 33.31 97 CYS A CA 1
ATOM 676 C C . CYS A 1 97 ? 26.135 1.389 -9.486 1.00 33.31 97 CYS A C 1
ATOM 678 O O . CYS A 1 97 ? 25.780 0.231 -9.724 1.00 33.31 97 CYS A O 1
ATOM 680 N N . TRP A 1 98 ? 25.730 2.421 -10.221 1.00 30.19 98 TRP A N 1
ATOM 681 C CA . TRP A 1 98 ? 25.045 2.239 -11.496 1.00 30.19 98 TRP A CA 1
ATOM 682 C C . TRP A 1 98 ? 26.050 1.685 -12.517 1.00 30.19 98 TRP A C 1
ATOM 684 O O . TRP A 1 98 ? 26.888 2.430 -13.019 1.00 30.19 98 TRP A O 1
ATOM 694 N N . GLY A 1 99 ? 26.003 0.379 -12.802 1.00 30.03 99 GLY A N 1
ATOM 695 C CA . GLY A 1 99 ? 26.801 -0.210 -13.888 1.00 30.03 99 GLY A CA 1
ATOM 696 C C . GLY A 1 99 ? 27.158 -1.694 -13.781 1.00 30.03 99 GLY A C 1
ATOM 697 O O . GLY A 1 99 ? 27.449 -2.309 -14.802 1.00 30.03 99 GLY A O 1
ATOM 698 N N . CYS A 1 100 ? 27.100 -2.321 -12.604 1.00 28.86 100 CYS A N 1
ATOM 699 C CA . CYS A 1 100 ? 27.575 -3.704 -12.453 1.00 28.86 100 CYS A CA 1
ATOM 700 C C . CYS A 1 100 ? 26.434 -4.733 -12.479 1.00 28.86 100 CYS A C 1
ATOM 702 O O . CYS A 1 100 ? 26.090 -5.338 -11.467 1.00 28.86 100 CYS A O 1
ATOM 704 N N . ALA A 1 101 ? 25.865 -4.968 -13.663 1.00 28.86 101 ALA A N 1
ATOM 705 C CA . ALA A 1 101 ? 25.148 -6.207 -13.956 1.00 28.86 101 ALA A CA 1
ATOM 706 C C . ALA A 1 101 ? 26.174 -7.296 -14.329 1.00 28.86 101 ALA A C 1
ATOM 708 O O . ALA A 1 101 ? 26.436 -7.540 -15.501 1.00 28.86 101 ALA A O 1
ATOM 709 N N . GLY A 1 102 ? 26.795 -7.926 -13.332 1.00 26.41 102 GLY A N 1
ATOM 710 C CA . GLY A 1 102 ? 27.755 -9.016 -13.535 1.00 26.41 102 GLY A CA 1
ATOM 711 C C . GLY A 1 102 ? 27.791 -9.923 -12.312 1.00 26.41 102 GLY A C 1
ATOM 712 O O . GLY A 1 102 ? 28.081 -9.466 -11.213 1.00 26.41 102 GLY A O 1
ATOM 713 N N . GLY A 1 103 ? 27.397 -11.183 -12.498 1.00 29.39 103 GLY A N 1
ATOM 714 C CA . GLY A 1 103 ? 27.179 -12.159 -11.433 1.00 29.39 103 GLY A CA 1
ATOM 715 C C . GLY A 1 103 ? 28.431 -12.561 -10.649 1.00 29.39 103 GLY A C 1
ATOM 716 O O . GLY A 1 103 ? 29.556 -12.449 -11.124 1.00 29.39 103 GLY A O 1
ATOM 717 N N . GLY A 1 104 ? 28.205 -13.095 -9.450 1.00 24.28 104 GLY A N 1
ATOM 718 C CA . GLY A 1 104 ? 29.244 -13.718 -8.636 1.00 24.28 104 GLY A CA 1
ATOM 719 C C . GLY A 1 104 ? 28.765 -13.992 -7.216 1.00 24.28 104 GLY A C 1
ATOM 720 O O . GLY A 1 104 ? 28.637 -13.077 -6.412 1.00 24.28 104 GLY A O 1
ATOM 721 N N . SER A 1 105 ? 28.470 -15.259 -6.935 1.00 27.77 105 SER A N 1
ATOM 722 C CA . SER A 1 105 ? 28.181 -15.846 -5.621 1.00 27.77 105 SER A CA 1
ATOM 723 C C . SER A 1 105 ? 29.193 -15.445 -4.536 1.00 27.77 105 SER A C 1
ATOM 725 O O . SER A 1 105 ? 30.332 -15.150 -4.872 1.00 27.77 105 SER A O 1
ATOM 727 N N . ILE A 1 106 ? 28.824 -15.548 -3.246 1.00 26.81 106 ILE A N 1
ATOM 728 C CA . ILE A 1 106 ? 29.562 -16.301 -2.197 1.00 26.81 106 ILE A CA 1
ATOM 729 C C . ILE A 1 106 ? 28.927 -16.069 -0.806 1.00 26.81 106 ILE A C 1
ATOM 731 O O . ILE A 1 106 ? 28.852 -14.956 -0.295 1.00 26.81 106 ILE A O 1
ATOM 735 N N . VAL A 1 107 ? 28.526 -17.181 -0.182 1.00 26.58 107 VAL A N 1
ATOM 736 C CA . VAL A 1 107 ? 28.063 -17.348 1.210 1.00 26.58 107 VAL A CA 1
ATOM 737 C C . VAL A 1 107 ? 29.170 -18.058 2.010 1.00 26.58 107 VAL A C 1
ATOM 739 O O . VAL A 1 107 ? 29.845 -18.909 1.430 1.00 26.58 107 VAL A O 1
ATOM 742 N N . ARG A 1 108 ? 29.311 -17.757 3.319 1.00 24.86 108 ARG A N 1
ATOM 743 C CA . ARG A 1 108 ? 29.537 -18.682 4.477 1.00 24.86 108 ARG A CA 1
ATOM 744 C C . ARG A 1 108 ? 30.418 -18.083 5.597 1.00 24.86 108 ARG A C 1
ATOM 746 O O . ARG A 1 108 ? 31.497 -17.569 5.317 1.00 24.86 108 ARG A O 1
ATOM 753 N N . GLY A 1 109 ? 29.984 -18.299 6.852 1.00 24.23 109 GLY A N 1
ATOM 754 C CA . GLY A 1 109 ? 30.829 -18.406 8.060 1.00 24.23 109 GLY A CA 1
ATOM 755 C C . GLY A 1 109 ? 30.483 -17.457 9.221 1.00 24.23 109 GLY A C 1
ATOM 756 O O . GLY A 1 109 ? 30.715 -16.262 9.108 1.00 24.23 109 GLY A O 1
ATOM 757 N N . TRP A 1 110 ? 29.975 -17.989 10.342 1.00 25.75 110 TRP A N 1
ATOM 758 C CA . TRP A 1 110 ? 29.757 -17.296 11.629 1.00 25.75 110 TRP A CA 1
ATOM 759 C C . TRP A 1 110 ? 30.534 -18.015 12.737 1.00 25.75 110 TRP A C 1
ATOM 761 O O . TRP A 1 110 ? 30.382 -19.227 12.832 1.00 25.75 110 TRP A O 1
ATOM 771 N N . GLU A 1 111 ? 31.249 -17.282 13.604 1.00 25.17 111 GLU A N 1
ATOM 772 C CA . GLU A 1 111 ? 31.344 -17.584 15.046 1.00 25.17 111 GLU A CA 1
ATOM 773 C C . GLU A 1 111 ? 32.034 -16.478 15.881 1.00 25.17 111 GLU A C 1
ATOM 775 O O . GLU A 1 111 ? 32.955 -15.811 15.418 1.00 25.17 111 GLU A O 1
ATOM 780 N N . LYS A 1 112 ? 31.590 -16.396 17.148 1.00 25.92 112 LYS A N 1
ATOM 781 C CA . LYS A 1 112 ? 32.117 -15.705 18.350 1.00 25.92 112 LYS A CA 1
ATOM 782 C C . LYS A 1 112 ? 31.766 -14.229 18.617 1.00 25.92 112 LYS A C 1
ATOM 784 O O . LYS A 1 112 ? 32.432 -13.284 18.210 1.00 25.92 112 LYS A O 1
ATOM 789 N N . VAL A 1 113 ? 30.749 -14.097 19.473 1.00 26.66 113 VAL A N 1
ATOM 790 C CA . VAL A 1 113 ? 30.534 -13.027 20.461 1.00 26.66 113 VAL A CA 1
ATOM 791 C C . VAL A 1 113 ? 31.705 -13.000 21.456 1.00 26.66 113 VAL A C 1
ATOM 793 O O . VAL A 1 113 ? 32.098 -14.057 21.945 1.00 26.66 113 VAL A O 1
ATOM 796 N N . MET A 1 114 ? 32.211 -11.813 21.807 1.00 23.59 114 MET A N 1
ATOM 797 C CA . MET A 1 114 ? 33.076 -11.605 22.977 1.00 23.59 114 MET A CA 1
ATOM 798 C C . MET A 1 114 ? 32.568 -10.432 23.821 1.00 23.59 114 MET A C 1
ATOM 800 O O . MET A 1 114 ? 32.359 -9.323 23.333 1.00 23.59 114 MET A O 1
ATOM 804 N N . VAL A 1 115 ? 32.360 -10.752 25.097 1.00 27.48 115 VAL A N 1
ATOM 805 C CA . VAL A 1 115 ? 32.057 -9.889 26.242 1.00 27.48 115 VAL A CA 1
ATOM 806 C C . VAL A 1 115 ? 33.372 -9.358 26.834 1.00 27.48 115 VAL A C 1
ATOM 808 O O . VAL A 1 115 ? 34.358 -10.087 26.871 1.00 27.48 115 VAL A O 1
ATOM 811 N N . GLY A 1 116 ? 33.356 -8.128 27.363 1.00 22.41 116 GLY A N 1
ATOM 812 C CA . GLY A 1 116 ? 34.393 -7.552 28.239 1.00 22.41 116 GLY A CA 1
ATOM 813 C C . GLY A 1 116 ? 34.841 -6.163 27.767 1.00 22.41 116 GLY A C 1
ATOM 814 O O . GLY A 1 116 ? 35.065 -5.964 26.584 1.00 22.41 116 GLY A O 1
ATOM 815 N N . GLY A 1 117 ? 34.978 -5.123 28.585 1.00 23.00 117 GLY A N 1
ATOM 816 C CA . GLY A 1 117 ? 34.849 -4.953 30.027 1.00 23.00 117 GLY A CA 1
ATOM 817 C C . GLY A 1 117 ? 35.109 -3.475 30.366 1.00 23.00 117 GLY A C 1
ATOM 818 O O . GLY A 1 117 ? 35.698 -2.736 29.578 1.00 23.00 117 GLY A O 1
ATOM 819 N N . LEU A 1 118 ? 34.627 -3.040 31.530 1.00 24.83 118 LEU A N 1
ATOM 820 C CA . LEU A 1 118 ? 34.901 -1.731 32.128 1.00 24.83 118 LEU A CA 1
ATOM 821 C C . LEU A 1 118 ? 36.409 -1.451 32.283 1.00 24.83 118 LEU A C 1
ATOM 823 O O . LEU A 1 118 ? 37.122 -2.321 32.777 1.00 24.83 118 LEU A O 1
ATOM 827 N N . ARG A 1 119 ? 36.835 -0.193 32.071 1.00 25.45 119 ARG A N 1
ATOM 828 C CA . ARG A 1 119 ? 37.478 0.650 33.109 1.00 25.45 119 ARG A CA 1
ATOM 829 C C . ARG A 1 119 ? 37.795 2.081 32.631 1.00 25.45 119 ARG A C 1
ATOM 831 O O . ARG A 1 119 ? 38.473 2.278 31.637 1.00 25.45 119 ARG A O 1
ATOM 838 N N . GLN A 1 120 ? 37.324 3.024 33.454 1.00 26.81 120 GLN A N 1
ATOM 839 C CA . GLN A 1 120 ? 37.981 4.241 33.961 1.00 26.81 120 GLN A CA 1
ATOM 840 C C . GLN A 1 120 ? 38.537 5.297 32.984 1.00 26.81 120 GLN A C 1
ATOM 842 O O . GLN A 1 120 ? 39.604 5.136 32.414 1.00 26.81 120 GLN A O 1
ATOM 847 N N . HIS A 1 121 ? 37.934 6.490 33.029 1.00 26.11 121 HIS A N 1
ATOM 848 C CA . HIS A 1 121 ? 38.626 7.639 33.625 1.00 26.11 121 HIS A CA 1
ATOM 849 C C . HIS A 1 121 ? 37.626 8.617 34.257 1.00 26.11 121 HIS A C 1
ATOM 851 O O . HIS A 1 121 ? 36.786 9.209 33.587 1.00 26.11 121 HIS A O 1
ATOM 857 N N . ALA A 1 122 ? 37.729 8.747 35.579 1.00 25.86 122 ALA A N 1
ATOM 858 C CA . ALA A 1 122 ? 37.140 9.820 36.361 1.00 25.86 122 ALA A CA 1
ATOM 859 C C . ALA A 1 122 ? 38.106 11.014 36.372 1.00 25.86 122 ALA A C 1
ATOM 861 O O . ALA A 1 122 ? 39.302 10.834 36.595 1.00 25.86 122 ALA A O 1
ATOM 862 N N . GLY A 1 123 ? 37.569 12.217 36.186 1.00 24.27 123 GLY A N 1
ATOM 863 C CA . GLY A 1 123 ? 38.251 13.490 36.397 1.00 24.27 123 GLY A CA 1
ATOM 864 C C . GLY A 1 123 ? 37.226 14.528 36.847 1.00 24.27 123 GLY A C 1
ATOM 865 O O . GLY A 1 123 ? 36.401 14.967 36.056 1.00 24.27 123 GLY A O 1
ATOM 866 N N . ARG A 1 124 ? 37.242 14.825 38.150 1.00 26.42 124 ARG A N 1
ATOM 867 C CA . ARG A 1 124 ? 36.416 15.804 38.878 1.00 26.42 124 ARG A CA 1
ATOM 868 C C . ARG A 1 124 ? 36.739 17.244 38.470 1.00 26.42 124 ARG A C 1
ATOM 870 O O . ARG A 1 124 ? 37.922 17.541 38.403 1.00 26.42 124 ARG A O 1
ATOM 877 N N . VAL A 1 125 ? 35.725 18.117 38.425 1.00 29.72 125 VAL A N 1
ATOM 878 C CA . VAL A 1 125 ? 35.641 19.448 39.090 1.00 29.72 125 VAL A CA 1
ATOM 879 C C . VAL A 1 125 ? 34.128 19.737 39.239 1.00 29.72 125 VAL A C 1
ATOM 881 O O . VAL A 1 125 ? 33.413 19.627 38.251 1.00 29.72 125 VAL A O 1
ATOM 884 N N . GLY A 1 126 ? 33.529 19.772 40.442 1.00 25.11 126 GLY A N 1
ATOM 885 C CA . GLY A 1 126 ? 33.391 20.953 41.322 1.00 25.11 126 GLY A CA 1
ATOM 886 C C . GLY A 1 126 ? 32.339 21.912 40.734 1.00 25.11 126 GLY A C 1
ATOM 887 O O . GLY A 1 126 ? 32.598 22.487 39.691 1.00 25.11 126 GLY A O 1
ATOM 888 N N . GLY A 1 127 ? 31.102 22.030 41.223 1.00 24.75 127 GLY A N 1
ATOM 889 C CA . GLY A 1 127 ? 30.689 22.405 42.578 1.00 24.75 127 GLY A CA 1
ATOM 890 C C . GLY A 1 127 ? 30.123 23.833 42.513 1.00 24.75 127 GLY A C 1
ATOM 891 O O . GLY A 1 127 ? 30.883 24.761 42.263 1.00 24.75 127 GLY A O 1
ATOM 892 N N . GLY A 1 128 ? 28.811 24.008 42.682 1.00 25.27 128 GLY A N 1
ATOM 893 C CA . GLY A 1 128 ? 28.155 25.320 42.653 1.00 25.27 128 GLY A CA 1
ATOM 894 C C . GLY A 1 128 ? 26.636 25.183 42.622 1.00 25.27 128 GLY A C 1
ATOM 895 O O . GLY A 1 128 ? 26.086 24.586 41.705 1.00 25.27 128 GLY A O 1
ATOM 896 N N . ASP A 1 129 ? 26.008 25.678 43.675 1.00 25.42 129 ASP A N 1
ATOM 897 C CA . ASP A 1 129 ? 24.666 25.369 44.152 1.00 25.42 129 ASP A CA 1
ATOM 898 C C . ASP A 1 129 ? 23.668 26.503 43.827 1.00 25.42 129 ASP A C 1
ATOM 900 O O . ASP A 1 129 ? 24.078 27.622 43.526 1.00 25.42 129 ASP A O 1
ATOM 904 N N . VAL A 1 130 ? 22.376 26.179 43.963 1.00 28.73 130 VAL A N 1
ATOM 905 C CA . VAL A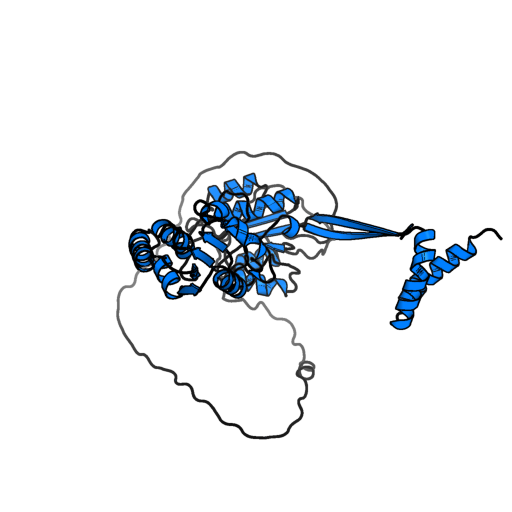 1 130 ? 21.181 27.031 44.174 1.00 28.73 130 VAL A CA 1
ATOM 906 C C . VAL A 1 130 ? 20.860 28.252 43.285 1.00 28.73 130 VAL A C 1
ATOM 908 O O . VAL A 1 130 ? 21.581 29.240 43.230 1.00 28.73 130 VAL A O 1
ATOM 911 N N . GLY A 1 131 ? 19.592 28.287 42.835 1.00 24.20 131 GLY A N 1
ATOM 912 C CA . GLY A 1 131 ? 18.744 29.464 43.082 1.00 24.20 131 GLY A CA 1
ATOM 913 C C . GLY A 1 131 ? 17.895 30.004 41.925 1.00 24.20 131 GLY A C 1
ATOM 914 O O . GLY A 1 131 ? 18.357 30.840 41.165 1.00 24.20 131 GLY A O 1
ATOM 915 N N . GLY A 1 132 ? 16.601 29.659 41.931 1.00 23.80 132 GLY A N 1
ATOM 916 C CA . GLY A 1 132 ? 15.535 30.673 41.936 1.00 23.80 132 GLY A CA 1
ATOM 917 C C . GLY A 1 132 ? 14.920 31.170 40.617 1.00 23.80 132 GLY A C 1
ATOM 918 O O . GLY A 1 132 ? 15.602 31.723 39.767 1.00 23.80 132 GLY A O 1
ATOM 919 N N . LEU A 1 133 ? 13.574 31.144 40.621 1.00 27.42 133 LEU A N 1
ATOM 920 C CA . LEU A 1 133 ? 12.637 32.071 39.952 1.00 27.42 133 LEU A CA 1
ATOM 921 C C . LEU A 1 133 ? 12.480 31.874 38.428 1.00 27.42 133 LEU A C 1
ATOM 923 O O . LEU A 1 133 ? 13.442 31.785 37.691 1.00 27.42 133 LEU A O 1
ATOM 927 N N . GLY A 1 134 ? 11.293 31.798 37.831 1.00 24.66 134 GLY A N 1
ATOM 928 C CA . GLY A 1 134 ? 9.958 32.175 38.272 1.00 24.66 134 GLY A CA 1
ATOM 929 C C . GLY A 1 134 ? 9.222 32.807 37.082 1.00 24.66 134 GLY A C 1
ATOM 930 O O . GLY A 1 134 ? 9.634 33.850 36.606 1.00 24.66 134 GLY A O 1
ATOM 931 N N . LYS A 1 135 ? 8.153 32.143 36.622 1.00 25.91 135 LYS A N 1
ATOM 932 C CA . LYS A 1 135 ? 6.888 32.703 36.097 1.00 25.91 135 LYS A CA 1
ATOM 933 C C . LYS A 1 135 ? 6.918 33.939 35.153 1.00 25.91 135 LYS A C 1
ATOM 935 O O . LYS A 1 135 ? 7.101 35.057 35.612 1.00 25.91 135 LYS A O 1
ATOM 940 N N . ALA A 1 136 ? 6.422 33.724 33.923 1.00 25.34 136 ALA A N 1
ATOM 941 C CA . ALA A 1 136 ? 5.088 34.160 33.443 1.00 25.34 136 ALA A CA 1
ATOM 942 C C . ALA A 1 136 ? 4.984 35.026 32.158 1.00 25.34 136 ALA A C 1
ATOM 944 O O . ALA A 1 136 ? 5.892 35.769 31.807 1.00 25.34 136 ALA A O 1
ATOM 945 N N . TRP A 1 137 ? 3.766 34.923 31.583 1.00 23.89 137 TRP A N 1
ATOM 946 C CA . TRP A 1 137 ? 3.065 35.734 30.559 1.00 23.89 137 TRP A CA 1
ATOM 947 C C . TRP A 1 137 ? 3.450 35.443 29.093 1.00 23.89 137 TRP A C 1
ATOM 949 O O . TRP A 1 137 ? 4.608 35.573 28.731 1.00 23.89 137 TRP A O 1
ATOM 959 N N . ALA A 1 138 ? 2.609 34.871 28.214 1.00 24.47 138 ALA A N 1
ATOM 960 C CA . ALA A 1 138 ? 1.199 35.085 27.815 1.00 24.47 138 ALA A CA 1
ATOM 961 C C . ALA A 1 138 ? 0.961 36.340 26.943 1.00 24.47 138 ALA A C 1
ATOM 963 O O . ALA A 1 138 ? 1.425 37.415 27.302 1.00 24.47 138 ALA A O 1
ATOM 964 N N . HIS A 1 139 ? 0.185 36.133 25.860 1.00 27.47 139 HIS A N 1
ATOM 965 C CA . HIS A 1 139 ? -0.332 37.011 24.780 1.00 27.47 139 HIS A CA 1
ATOM 966 C C . HIS A 1 139 ? 0.273 36.630 23.411 1.00 27.47 139 HIS A C 1
ATOM 968 O O . HIS A 1 139 ? 1.485 36.599 23.260 1.00 27.47 139 HIS A O 1
ATOM 974 N N . GLY A 1 140 ? -0.477 36.207 22.387 1.00 23.67 140 GLY A N 1
ATOM 975 C CA . GLY A 1 140 ? -1.818 36.614 21.954 1.00 23.67 140 GLY A CA 1
ATOM 976 C C . GLY A 1 140 ? -1.644 37.421 20.662 1.00 23.67 140 GLY A C 1
ATOM 977 O O . GLY A 1 140 ? -1.316 38.597 20.744 1.00 23.67 140 GLY A O 1
ATOM 978 N N . LEU A 1 141 ? -1.777 36.787 19.489 1.00 25.59 141 LEU A N 1
ATOM 979 C CA . LEU A 1 141 ? -1.650 37.444 18.180 1.00 25.59 141 LEU A CA 1
ATOM 980 C C . LEU A 1 141 ? -2.962 37.306 17.404 1.00 25.59 141 LEU A C 1
ATOM 982 O O . LEU A 1 141 ? -3.362 36.206 17.021 1.00 25.59 141 LEU A O 1
ATOM 986 N N . GLU A 1 142 ? -3.618 38.449 17.222 1.00 24.52 142 GLU A N 1
ATOM 987 C CA . GLU A 1 142 ? -4.792 38.658 16.380 1.00 24.52 142 GLU A CA 1
ATOM 988 C C . GLU A 1 142 ? -4.421 38.724 14.894 1.00 24.52 142 GLU A C 1
ATOM 990 O O . GLU A 1 142 ? -3.334 39.155 14.504 1.00 24.52 142 GLU A O 1
ATOM 995 N N . TRP A 1 143 ? -5.380 38.308 14.068 1.00 25.67 143 TRP A N 1
ATOM 996 C CA . TRP A 1 143 ? -5.354 38.361 12.614 1.00 25.67 143 TRP A CA 1
ATOM 997 C C . TRP A 1 143 ? -5.884 39.709 12.115 1.00 25.67 143 TRP A C 1
ATOM 999 O O . TRP A 1 143 ? -6.998 40.101 12.455 1.00 25.67 143 TRP A O 1
ATOM 1009 N N . GLY A 1 144 ? -5.117 40.382 11.253 1.00 24.73 144 GLY A N 1
ATOM 1010 C CA . GLY A 1 144 ? -5.540 41.589 10.544 1.00 24.73 144 GLY A CA 1
ATOM 1011 C C . GLY A 1 144 ? -5.307 41.466 9.039 1.00 24.73 144 GLY A C 1
ATOM 1012 O O . GLY A 1 144 ? -4.167 41.401 8.584 1.00 24.73 144 GLY A O 1
ATOM 1013 N N . SER A 1 145 ? -6.398 41.439 8.274 1.00 27.23 145 SER A N 1
ATOM 1014 C CA . SER A 1 145 ? -6.435 41.566 6.811 1.00 27.23 145 SER A CA 1
ATOM 1015 C C . SER A 1 145 ? -6.010 42.966 6.342 1.00 27.23 145 SER A C 1
ATOM 1017 O O . SER A 1 145 ? -6.264 43.939 7.054 1.00 27.23 145 SER A O 1
ATOM 1019 N N . PRO A 1 146 ? -5.530 43.116 5.093 1.00 31.86 146 PRO A N 1
ATOM 1020 C CA . PRO A 1 146 ? -5.708 44.373 4.376 1.00 31.86 146 PRO A CA 1
ATOM 1021 C C . PRO A 1 146 ? -6.370 44.226 3.001 1.00 31.86 146 PRO A C 1
ATOM 1023 O O . PRO A 1 146 ? -6.337 43.193 2.336 1.00 31.86 146 PRO A O 1
ATOM 1026 N N . ALA A 1 147 ? -7.010 45.334 2.640 1.00 27.44 147 ALA A N 1
ATOM 1027 C CA . ALA A 1 147 ? -7.927 45.554 1.541 1.00 27.44 147 ALA A CA 1
ATOM 1028 C C . ALA A 1 147 ? -7.263 45.702 0.160 1.00 27.44 147 ALA A C 1
ATOM 1030 O O . ALA A 1 147 ? -6.068 45.954 0.020 1.00 27.44 147 ALA A O 1
ATOM 1031 N N . TRP A 1 148 ? -8.116 45.584 -0.857 1.00 26.83 148 TRP A N 1
ATOM 1032 C CA . TRP A 1 148 ? -7.848 45.706 -2.286 1.00 26.83 148 TRP A CA 1
ATOM 1033 C C . TRP A 1 148 ? -7.483 47.134 -2.720 1.00 26.83 148 TRP A C 1
ATOM 1035 O O . TRP A 1 148 ? -8.181 48.089 -2.386 1.00 26.83 148 TRP A O 1
ATOM 1045 N N . GLY A 1 149 ? -6.454 47.255 -3.562 1.00 24.97 149 GLY A N 1
ATOM 1046 C CA . GLY A 1 149 ? -6.129 48.453 -4.336 1.00 24.97 149 GLY A CA 1
ATOM 1047 C C . GLY A 1 149 ? -5.687 48.064 -5.749 1.00 24.97 149 GLY A C 1
ATOM 1048 O O . GLY A 1 149 ? -4.745 47.294 -5.917 1.00 24.97 149 GLY A O 1
ATOM 1049 N N . MET A 1 150 ? -6.403 48.561 -6.760 1.00 27.55 150 MET A N 1
ATOM 1050 C CA . MET A 1 150 ? -6.129 48.340 -8.183 1.00 27.55 150 MET A CA 1
ATOM 1051 C C . MET A 1 150 ? -4.872 49.096 -8.636 1.00 27.55 150 MET A C 1
ATOM 1053 O O . MET A 1 150 ? -4.750 50.297 -8.410 1.00 27.55 150 MET A O 1
ATOM 1057 N N . GLY A 1 151 ? -3.981 48.406 -9.350 1.00 25.94 151 GLY A N 1
ATOM 1058 C CA . GLY A 1 151 ? -2.842 48.996 -10.051 1.00 25.94 151 GLY A CA 1
ATOM 1059 C C . GLY A 1 151 ? -2.347 48.058 -11.149 1.00 25.94 151 GLY A C 1
ATOM 1060 O O . GLY A 1 151 ? -1.923 46.939 -10.884 1.00 25.94 151 GLY A O 1
ATOM 1061 N N . SER A 1 152 ? -2.446 48.504 -12.398 1.00 30.98 152 SER A N 1
ATOM 1062 C CA . SER A 1 152 ? -2.039 47.780 -13.601 1.00 30.98 152 SER A CA 1
ATOM 1063 C C . SER A 1 152 ? -0.514 47.751 -13.769 1.00 30.98 152 SER A C 1
ATOM 1065 O O . SER A 1 152 ? 0.091 48.798 -13.997 1.00 30.98 152 SER A O 1
ATOM 1067 N N . ALA A 1 153 ? 0.096 46.564 -13.758 1.00 27.61 153 ALA A N 1
ATOM 1068 C CA . ALA A 1 153 ? 1.444 46.331 -14.283 1.00 27.61 153 ALA A CA 1
ATOM 1069 C C . ALA A 1 153 ? 1.593 44.871 -14.753 1.00 27.61 153 ALA A C 1
ATOM 1071 O O . ALA A 1 153 ? 1.113 43.946 -14.105 1.00 27.61 153 ALA A O 1
ATOM 1072 N N . ARG A 1 154 ? 2.221 44.676 -15.919 1.00 28.36 154 ARG A N 1
ATOM 1073 C CA . ARG A 1 154 ? 2.447 43.367 -16.563 1.00 28.36 154 ARG A CA 1
ATOM 1074 C C . ARG A 1 154 ? 3.380 42.483 -15.711 1.00 28.36 154 ARG A C 1
ATOM 1076 O O . ARG A 1 154 ? 4.348 43.021 -15.175 1.00 28.36 154 ARG A O 1
ATOM 1083 N N . PRO A 1 155 ? 3.180 41.154 -15.636 1.00 27.94 155 PRO A N 1
ATOM 1084 C CA . PRO A 1 155 ? 4.097 40.277 -14.918 1.00 27.94 155 PRO A CA 1
ATOM 1085 C C . PRO A 1 155 ? 5.341 39.981 -15.768 1.00 27.94 155 PRO A C 1
ATOM 1087 O O . PRO A 1 155 ? 5.246 39.417 -16.857 1.00 27.94 155 PRO A O 1
ATOM 1090 N N . VAL A 1 156 ? 6.513 40.357 -15.256 1.00 31.67 156 VAL A N 1
ATOM 1091 C CA . VAL A 1 156 ? 7.817 39.862 -15.721 1.00 31.67 156 VAL A CA 1
ATOM 1092 C C . VAL A 1 156 ? 8.110 38.576 -14.946 1.00 31.67 156 VAL A C 1
ATOM 1094 O O . VAL A 1 156 ? 7.972 38.541 -13.723 1.00 31.67 156 VAL A O 1
ATOM 1097 N N . SER A 1 157 ? 8.455 37.499 -15.650 1.00 32.38 157 SER A N 1
ATOM 1098 C CA . SER A 1 157 ? 8.734 36.191 -15.053 1.00 32.38 157 SER A CA 1
ATOM 1099 C C . SER A 1 157 ? 9.982 36.220 -14.166 1.00 32.38 157 SER A C 1
ATOM 1101 O O . SER A 1 157 ? 10.989 36.821 -14.534 1.00 32.38 157 SER A O 1
ATOM 1103 N N . MET A 1 158 ? 9.955 35.478 -13.055 1.00 31.73 158 MET A N 1
ATOM 1104 C CA . MET A 1 158 ? 11.054 35.253 -12.094 1.00 31.73 158 MET A CA 1
ATOM 1105 C C . MET A 1 158 ? 12.345 34.621 -12.676 1.00 31.73 158 MET A C 1
ATOM 1107 O O . MET A 1 158 ? 13.223 34.216 -11.920 1.00 31.73 158 MET A O 1
ATOM 1111 N N . ALA A 1 159 ? 12.490 34.532 -13.999 1.00 32.12 159 ALA A N 1
ATOM 1112 C CA . ALA A 1 159 ? 13.637 33.927 -14.672 1.00 32.12 159 ALA A CA 1
ATOM 1113 C C . ALA A 1 159 ? 14.773 34.918 -15.016 1.00 32.12 159 ALA A C 1
ATOM 1115 O O . ALA A 1 159 ? 15.845 34.476 -15.417 1.00 32.12 159 ALA A O 1
ATOM 1116 N N . GLU A 1 160 ? 14.596 36.234 -14.834 1.00 31.84 160 GLU A N 1
ATOM 1117 C CA . GLU A 1 160 ? 15.563 37.245 -15.318 1.00 31.84 160 GLU A CA 1
ATOM 1118 C C . GLU A 1 160 ? 16.352 38.004 -14.230 1.00 31.84 160 GLU A C 1
ATOM 1120 O O . GLU A 1 160 ? 17.119 38.906 -14.550 1.00 31.84 160 GLU A O 1
ATOM 1125 N N . GLN A 1 161 ? 16.257 37.627 -12.947 1.00 31.84 161 GLN A N 1
ATOM 1126 C CA . GLN A 1 161 ? 17.014 38.290 -11.861 1.00 31.84 161 GLN A CA 1
ATOM 1127 C C . GLN A 1 161 ? 18.159 37.474 -11.239 1.00 31.84 161 GLN A C 1
ATOM 1129 O O . GLN A 1 161 ? 18.721 37.879 -10.225 1.00 31.84 161 GLN A O 1
ATOM 1134 N N . ALA A 1 162 ? 18.573 36.362 -11.851 1.00 29.89 162 ALA A N 1
ATOM 1135 C CA . ALA A 1 162 ? 19.627 35.505 -11.297 1.00 29.89 162 ALA A CA 1
ATOM 1136 C C . ALA A 1 162 ? 20.827 35.301 -12.236 1.00 29.89 162 ALA A C 1
ATOM 1138 O O . ALA A 1 162 ? 21.392 34.216 -12.303 1.00 29.89 162 ALA A O 1
ATOM 1139 N N . CYS A 1 163 ? 21.250 36.340 -12.954 1.00 35.47 163 CYS A N 1
ATOM 1140 C CA . CYS A 1 163 ? 22.550 36.370 -13.622 1.00 35.47 163 CYS A CA 1
ATOM 1141 C C . CYS A 1 163 ? 23.091 37.795 -13.559 1.00 35.47 163 CYS A C 1
ATOM 1143 O O . CYS A 1 163 ? 22.633 38.635 -14.319 1.00 35.47 163 CYS A O 1
ATOM 1145 N N . LEU A 1 164 ? 24.009 38.045 -12.616 1.00 33.34 164 LEU A N 1
ATOM 1146 C CA . LEU A 1 164 ? 25.063 39.079 -12.584 1.00 33.34 164 LEU A CA 1
ATOM 1147 C C . LEU A 1 164 ? 25.416 39.389 -11.117 1.00 33.34 164 LEU A C 1
ATOM 1149 O O . LEU A 1 164 ? 25.039 40.409 -10.550 1.00 33.34 164 LEU A O 1
ATOM 1153 N N . GLY A 1 165 ? 26.173 38.488 -10.493 1.00 27.25 165 GLY A N 1
ATOM 1154 C CA . GLY A 1 165 ? 26.795 38.703 -9.188 1.00 27.25 165 GLY A CA 1
ATOM 1155 C C . GLY A 1 165 ? 28.133 37.977 -9.152 1.00 27.25 165 GLY A C 1
ATOM 1156 O O . GLY A 1 165 ? 28.177 36.756 -9.251 1.00 27.25 165 GLY A O 1
ATOM 1157 N N . LYS A 1 166 ? 29.223 38.744 -9.104 1.00 28.88 166 LYS A N 1
ATOM 1158 C CA . LYS A 1 166 ? 30.619 38.286 -9.148 1.00 28.88 166 LYS A CA 1
ATOM 1159 C C . LYS A 1 166 ? 30.893 37.204 -8.095 1.00 28.88 166 LYS A C 1
ATOM 1161 O O . LYS A 1 166 ? 30.584 37.400 -6.926 1.00 28.88 166 LYS A O 1
ATOM 1166 N N . VAL A 1 167 ? 31.528 36.109 -8.514 1.00 26.75 167 VAL A N 1
ATOM 1167 C CA . VAL A 1 167 ? 32.021 35.023 -7.651 1.00 26.75 167 VAL A CA 1
ATOM 1168 C C . VAL A 1 167 ? 33.210 35.521 -6.814 1.00 26.75 167 VAL A C 1
ATOM 1170 O O . VAL A 1 167 ? 34.220 35.903 -7.410 1.00 26.75 167 VAL A O 1
ATOM 1173 N N . PRO A 1 168 ? 33.159 35.499 -5.468 1.00 28.39 168 PRO A N 1
ATOM 1174 C CA . PRO A 1 168 ? 34.348 35.602 -4.631 1.00 28.39 168 PRO A CA 1
ATOM 1175 C C . PRO A 1 168 ? 34.955 34.211 -4.395 1.00 28.39 168 PRO A C 1
ATOM 1177 O O . PRO A 1 168 ? 34.244 33.214 -4.270 1.00 28.39 168 PRO A O 1
ATOM 1180 N N . GLN A 1 169 ? 36.287 34.162 -4.348 1.00 28.03 169 GLN A N 1
ATOM 1181 C CA . GLN A 1 169 ? 37.077 32.962 -4.072 1.00 28.03 169 GLN A CA 1
ATOM 1182 C C . GLN A 1 169 ? 36.848 32.386 -2.663 1.00 28.03 169 GLN A C 1
ATOM 1184 O O . GLN A 1 169 ? 36.381 33.054 -1.746 1.00 28.03 169 GLN A O 1
ATOM 1189 N N . SER A 1 170 ? 37.212 31.108 -2.554 1.00 39.19 170 SER A N 1
ATOM 1190 C CA . SER A 1 170 ? 37.077 30.166 -1.442 1.00 39.19 170 SER A CA 1
ATOM 1191 C C . SER A 1 170 ? 37.646 30.613 -0.091 1.00 39.19 170 SER A C 1
ATOM 1193 O O . SER A 1 170 ? 38.829 30.930 -0.020 1.00 39.19 170 SER A O 1
ATOM 1195 N N . GLU A 1 171 ? 36.857 30.442 0.977 1.00 25.86 171 GLU A N 1
ATOM 1196 C CA . GLU A 1 171 ? 37.307 30.206 2.362 1.00 25.86 171 GLU A CA 1
ATOM 1197 C C . GLU A 1 171 ? 36.190 29.495 3.191 1.00 25.86 171 GLU A C 1
ATOM 1199 O O . GLU A 1 171 ? 35.097 29.280 2.662 1.00 25.86 171 GLU A O 1
ATOM 1204 N N . PRO A 1 172 ? 36.456 28.954 4.403 1.00 35.28 172 PRO A N 1
ATOM 1205 C CA . PRO A 1 172 ? 36.258 27.532 4.685 1.00 35.28 172 PRO A CA 1
ATOM 1206 C C . PRO A 1 172 ? 34.961 27.167 5.432 1.00 35.28 172 PRO A C 1
ATOM 1208 O O . PRO A 1 172 ? 34.457 27.899 6.275 1.00 35.28 172 PRO A O 1
ATOM 1211 N N . SER A 1 173 ? 34.488 25.942 5.169 1.00 33.78 173 SER A N 1
ATOM 1212 C CA . SER A 1 173 ? 33.595 25.112 6.001 1.00 33.78 173 SER A CA 1
ATOM 1213 C C . SER A 1 173 ? 32.534 25.840 6.846 1.00 33.78 173 SER A C 1
ATOM 1215 O O . SER A 1 173 ? 32.706 26.047 8.051 1.00 33.78 173 SER A O 1
ATOM 1217 N N . LEU A 1 174 ? 31.365 26.085 6.252 1.00 25.00 174 LEU A N 1
ATOM 1218 C CA . LEU A 1 174 ? 30.125 26.295 7.000 1.00 25.00 174 LEU A CA 1
ATOM 1219 C C . LEU A 1 174 ? 29.768 25.009 7.763 1.00 25.00 174 LEU A C 1
ATOM 1221 O O . LEU A 1 174 ? 29.272 24.033 7.200 1.00 25.00 174 LEU A O 1
ATOM 1225 N N . LYS A 1 175 ? 30.042 24.997 9.070 1.00 26.52 175 LYS A N 1
ATOM 1226 C CA . LYS A 1 175 ? 29.549 23.969 9.992 1.00 26.52 175 LYS A CA 1
ATOM 1227 C C . LYS A 1 175 ? 28.038 24.143 10.159 1.00 26.52 175 LYS A 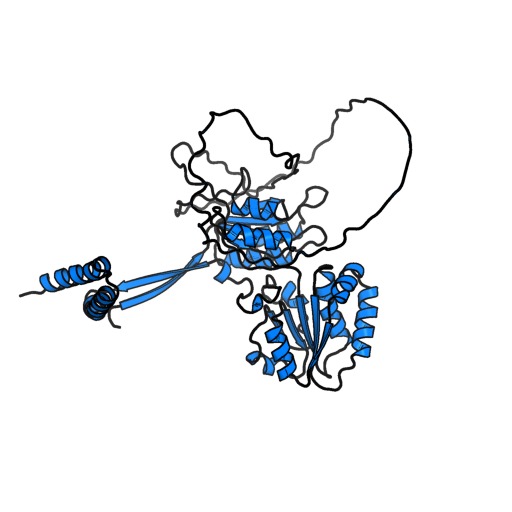C 1
ATOM 1229 O O . LYS A 1 175 ? 27.595 25.098 10.788 1.00 26.52 175 LYS A O 1
ATOM 1234 N N . CYS A 1 176 ? 27.255 23.200 9.635 1.00 25.62 176 CYS A N 1
ATOM 1235 C CA . CYS A 1 176 ? 25.837 23.057 9.964 1.00 25.62 176 CYS A CA 1
ATOM 1236 C C . CYS A 1 176 ? 25.691 22.757 11.475 1.00 25.62 176 CYS A C 1
ATOM 1238 O O . CYS A 1 176 ? 26.227 21.745 11.937 1.00 25.62 176 CYS A O 1
ATOM 1240 N N . PRO A 1 177 ? 24.987 23.585 12.269 1.00 27.38 177 PRO A N 1
ATOM 1241 C CA . PRO A 1 177 ? 24.924 23.412 13.720 1.00 27.38 177 PRO A CA 1
ATOM 1242 C C . PRO A 1 177 ? 23.941 22.322 14.193 1.00 27.38 177 PRO A C 1
ATOM 1244 O O . PRO A 1 177 ? 23.814 22.122 15.397 1.00 27.38 177 PRO A O 1
ATOM 1247 N N . PHE A 1 178 ? 23.293 21.572 13.291 1.00 27.16 178 PHE A N 1
ATOM 1248 C CA . PHE A 1 178 ? 22.278 20.565 13.652 1.00 27.16 178 PHE A CA 1
ATOM 1249 C C . PHE A 1 178 ? 22.774 19.113 13.768 1.00 27.16 178 PHE A C 1
ATOM 1251 O O . PHE A 1 178 ? 22.014 18.242 14.179 1.00 27.16 178 PHE A O 1
ATOM 1258 N N . PHE A 1 179 ? 24.044 18.827 13.469 1.00 29.03 179 PHE A N 1
ATOM 1259 C CA . PHE A 1 179 ? 24.614 17.479 13.593 1.00 29.03 179 PHE A CA 1
ATOM 1260 C C . PHE A 1 179 ? 25.729 17.440 14.644 1.00 29.03 179 PHE A C 1
ATOM 1262 O O . PHE A 1 179 ? 26.914 17.334 14.336 1.00 29.03 179 PHE A O 1
ATOM 1269 N N . LYS A 1 180 ? 25.353 17.497 15.925 1.00 25.45 180 LYS A N 1
ATOM 1270 C CA . LYS A 1 180 ? 26.205 16.990 17.007 1.00 25.45 180 LYS A CA 1
ATOM 1271 C C . LYS A 1 180 ? 25.618 15.669 17.497 1.00 25.45 180 LYS A C 1
ATOM 1273 O O . LYS A 1 180 ? 24.599 15.654 18.170 1.00 25.45 180 LYS A O 1
ATOM 1278 N N . SER A 1 181 ? 26.313 14.576 17.171 1.00 33.66 181 SER A N 1
ATOM 1279 C CA . SER A 1 181 ? 26.151 13.246 17.774 1.00 33.66 181 SER A CA 1
ATOM 1280 C C . SER A 1 181 ? 24.794 12.552 17.535 1.00 33.66 181 SER A C 1
ATOM 1282 O O . SER A 1 181 ? 23.959 12.466 18.433 1.00 33.66 181 SER A O 1
ATOM 1284 N N . THR A 1 182 ? 24.620 11.909 16.375 1.00 32.25 182 THR A N 1
ATOM 1285 C CA . THR A 1 182 ? 23.779 10.702 16.314 1.00 32.25 182 THR A CA 1
ATOM 1286 C C . THR A 1 182 ? 24.676 9.488 16.513 1.00 32.25 182 THR A C 1
ATOM 1288 O O . THR A 1 182 ? 25.590 9.216 15.735 1.00 32.25 182 THR A O 1
ATOM 1291 N N . ASN A 1 183 ? 24.437 8.762 17.600 1.00 30.73 183 ASN A N 1
ATOM 1292 C CA . ASN A 1 183 ? 25.149 7.547 17.988 1.00 30.73 183 ASN A CA 1
ATOM 1293 C C . ASN A 1 183 ? 24.720 6.371 17.077 1.00 30.73 183 ASN A C 1
ATOM 1295 O O . ASN A 1 183 ? 24.179 5.365 17.533 1.00 30.73 183 ASN A O 1
ATOM 1299 N N . THR A 1 184 ? 24.884 6.530 15.760 1.00 33.00 184 THR A N 1
ATOM 1300 C CA . THR A 1 184 ? 24.431 5.578 14.740 1.00 33.00 184 THR A CA 1
ATOM 1301 C C . THR A 1 184 ? 25.416 4.412 14.680 1.00 33.00 184 THR A C 1
ATOM 1303 O O . THR A 1 184 ? 26.453 4.487 14.025 1.00 33.00 184 THR A O 1
ATOM 1306 N N . LYS A 1 185 ? 25.124 3.323 15.396 1.00 33.59 185 LYS A N 1
ATOM 1307 C CA . LYS A 1 185 ? 25.937 2.096 15.380 1.00 33.59 185 LYS A CA 1
ATOM 1308 C C . LYS A 1 185 ? 25.347 1.089 14.396 1.00 33.59 185 LYS A C 1
ATOM 1310 O O . LYS A 1 185 ? 24.260 0.584 14.629 1.00 33.59 185 LYS A O 1
ATOM 1315 N N . PHE A 1 186 ? 26.058 0.730 13.334 1.00 35.53 186 PHE A N 1
ATOM 1316 C CA . PHE A 1 186 ? 25.629 -0.334 12.418 1.00 35.53 186 PHE A CA 1
ATOM 1317 C C . PHE A 1 186 ? 26.063 -1.714 12.930 1.00 35.53 186 PHE A C 1
ATOM 1319 O O . PHE A 1 186 ? 27.150 -1.862 13.484 1.00 35.53 186 PHE A O 1
ATOM 1326 N N . CYS A 1 187 ? 25.224 -2.732 12.726 1.00 29.72 187 CYS A N 1
ATOM 1327 C CA . CYS A 1 187 ? 25.640 -4.134 12.789 1.00 29.72 187 CYS A CA 1
ATOM 1328 C C . CYS A 1 187 ? 25.619 -4.671 11.358 1.00 29.72 187 CYS A C 1
ATOM 1330 O O . CYS A 1 187 ? 24.550 -4.821 10.772 1.00 29.72 187 CYS A O 1
ATOM 1332 N N . TYR A 1 188 ? 26.796 -4.922 10.792 1.00 35.78 188 TYR A N 1
ATOM 1333 C CA . TYR A 1 188 ? 26.923 -5.527 9.471 1.00 35.78 188 TYR A CA 1
ATOM 1334 C C . TYR A 1 188 ? 26.661 -7.031 9.564 1.00 35.78 188 TYR A C 1
ATOM 1336 O O . TYR A 1 188 ? 27.282 -7.723 10.368 1.00 35.78 188 TYR A O 1
ATOM 1344 N N . PHE A 1 189 ? 25.797 -7.545 8.691 1.00 32.31 189 PHE A N 1
ATOM 1345 C CA . PHE A 1 189 ? 25.716 -8.969 8.363 1.00 32.31 189 PHE A CA 1
ATOM 1346 C C . PHE A 1 189 ? 26.562 -9.263 7.114 1.00 32.31 189 PHE A C 1
ATOM 1348 O O . PHE A 1 189 ? 26.082 -9.884 6.179 1.00 32.31 189 PHE A O 1
ATOM 1355 N N . ASN A 1 190 ? 27.806 -8.780 7.054 1.00 36.66 190 ASN A N 1
ATOM 1356 C CA . ASN A 1 190 ? 28.845 -9.339 6.181 1.00 36.66 190 ASN A CA 1
ATOM 1357 C C . ASN A 1 190 ? 30.156 -8.576 6.356 1.00 36.66 190 ASN A C 1
ATOM 1359 O O . ASN A 1 190 ? 30.257 -7.401 6.019 1.00 36.66 190 ASN A O 1
ATOM 1363 N N . ASN A 1 191 ? 31.174 -9.277 6.843 1.00 35.94 191 ASN A N 1
ATOM 1364 C CA . ASN A 1 191 ? 32.557 -8.830 6.784 1.00 35.94 191 ASN A CA 1
ATOM 1365 C C . ASN A 1 191 ? 33.199 -9.513 5.578 1.00 35.94 191 ASN A C 1
ATOM 1367 O O . ASN A 1 191 ? 33.504 -10.694 5.681 1.00 35.94 191 ASN A O 1
ATOM 1371 N N . LYS A 1 192 ? 33.398 -8.796 4.464 1.00 30.53 192 LYS A N 1
ATOM 1372 C CA . LYS A 1 192 ? 34.415 -9.095 3.436 1.00 30.53 192 LYS A CA 1
ATOM 1373 C C . LYS A 1 192 ? 34.725 -7.805 2.669 1.00 30.53 192 LYS A C 1
ATOM 1375 O O . LYS A 1 192 ? 33.943 -7.366 1.835 1.00 30.53 192 LYS A O 1
ATOM 1380 N N . TYR A 1 193 ? 35.861 -7.190 2.990 1.00 28.81 193 TYR A N 1
ATOM 1381 C CA . TYR A 1 193 ? 36.422 -6.063 2.247 1.00 28.81 193 TYR A CA 1
ATOM 1382 C C . TYR A 1 193 ? 37.036 -6.561 0.929 1.00 28.81 193 TYR A C 1
ATOM 1384 O O . TYR A 1 193 ? 37.845 -7.487 0.940 1.00 28.81 193 TYR A O 1
ATOM 1392 N N . GLN A 1 194 ? 36.716 -5.906 -0.188 1.00 27.12 194 GLN A N 1
ATOM 1393 C CA . GLN A 1 194 ? 37.615 -5.804 -1.338 1.00 27.12 194 GLN A CA 1
ATOM 1394 C C . GLN A 1 194 ? 37.873 -4.322 -1.609 1.00 27.12 194 GLN A C 1
ATOM 1396 O O . GLN A 1 194 ? 36.946 -3.523 -1.723 1.00 27.12 194 GLN A O 1
ATOM 1401 N N . VAL A 1 195 ? 39.154 -3.963 -1.664 1.00 27.16 195 VAL A N 1
ATOM 1402 C CA . VAL A 1 195 ? 39.639 -2.631 -2.026 1.00 27.16 195 VAL A CA 1
ATOM 1403 C C . VAL A 1 195 ? 39.559 -2.508 -3.548 1.00 27.16 195 VAL A C 1
ATOM 1405 O O . VAL A 1 195 ? 40.252 -3.231 -4.259 1.00 27.16 195 VAL A O 1
ATOM 1408 N N . LEU A 1 196 ? 38.718 -1.603 -4.052 1.00 30.88 196 LEU A N 1
ATOM 1409 C CA . LEU A 1 196 ? 38.736 -1.197 -5.458 1.00 30.88 196 LEU A CA 1
ATOM 1410 C C . LEU A 1 196 ? 39.829 -0.140 -5.648 1.00 30.88 196 LEU A C 1
ATOM 1412 O O . LEU A 1 196 ? 39.677 1.004 -5.221 1.00 30.88 196 LEU A O 1
ATOM 1416 N N . HIS A 1 197 ? 40.929 -0.524 -6.294 1.00 27.08 197 HIS A N 1
ATOM 1417 C CA . HIS A 1 197 ? 41.876 0.422 -6.875 1.00 27.08 197 HIS A CA 1
ATOM 1418 C C . HIS A 1 197 ? 41.434 0.782 -8.296 1.00 27.08 197 HIS A C 1
ATOM 1420 O O . HIS A 1 197 ? 41.322 -0.094 -9.144 1.00 27.08 197 HIS A O 1
ATOM 1426 N N . GLY A 1 198 ? 41.275 2.085 -8.543 1.00 29.89 198 GLY A N 1
ATOM 1427 C CA . GLY A 1 198 ? 41.400 2.694 -9.866 1.00 29.89 198 GLY A CA 1
ATOM 1428 C C . GLY A 1 198 ? 40.164 2.622 -10.769 1.00 29.89 198 GLY A C 1
ATOM 1429 O O . GLY A 1 198 ? 39.799 1.564 -11.256 1.00 29.89 198 GLY A O 1
ATOM 1430 N N . TRP A 1 199 ? 39.622 3.805 -11.085 1.00 29.36 199 TRP A N 1
ATOM 1431 C CA . TRP A 1 199 ? 38.729 4.079 -12.222 1.00 29.36 199 TRP A CA 1
ATOM 1432 C C . TRP A 1 199 ? 37.289 3.550 -12.129 1.00 29.36 199 TRP A C 1
ATOM 1434 O O . TRP A 1 199 ? 36.828 2.784 -12.965 1.00 29.36 199 TRP A O 1
ATOM 1444 N N . ALA A 1 200 ? 36.526 4.079 -11.170 1.00 30.95 200 ALA A N 1
ATOM 1445 C CA . ALA A 1 200 ? 35.081 4.247 -11.323 1.00 30.95 200 ALA A CA 1
ATOM 1446 C C . ALA A 1 200 ? 34.599 5.395 -10.425 1.00 30.95 200 ALA A C 1
ATOM 1448 O O . ALA A 1 200 ? 34.222 5.192 -9.274 1.00 30.95 200 ALA A O 1
ATOM 1449 N N . LEU A 1 201 ? 34.564 6.613 -10.966 1.00 30.88 201 LEU A N 1
ATOM 1450 C CA . LEU A 1 201 ? 33.706 7.694 -10.463 1.00 30.88 201 LEU A CA 1
ATOM 1451 C C . LEU A 1 201 ? 32.243 7.363 -10.825 1.00 30.88 201 LEU A C 1
ATOM 1453 O O . LEU A 1 201 ? 31.538 8.131 -11.467 1.00 30.88 201 LEU A O 1
ATOM 1457 N N . ALA A 1 202 ? 31.796 6.158 -10.471 1.00 37.28 202 ALA A N 1
ATOM 1458 C CA . ALA A 1 202 ? 30.397 5.803 -10.532 1.00 37.28 202 ALA A CA 1
ATOM 1459 C C . ALA A 1 202 ? 29.730 6.470 -9.334 1.00 37.28 202 ALA A C 1
ATOM 1461 O O . ALA A 1 202 ? 30.149 6.261 -8.195 1.00 37.28 202 ALA A O 1
ATOM 1462 N N . ALA A 1 203 ? 28.733 7.312 -9.598 1.00 41.16 203 ALA A N 1
ATOM 1463 C CA . ALA A 1 203 ? 27.942 7.957 -8.564 1.00 41.16 203 ALA A CA 1
ATOM 1464 C C . ALA A 1 203 ? 27.471 6.897 -7.556 1.00 41.16 203 ALA A C 1
ATOM 1466 O O . ALA A 1 203 ? 26.693 6.004 -7.882 1.00 41.16 203 ALA A O 1
ATOM 1467 N N . LEU A 1 204 ? 28.017 6.978 -6.348 1.00 48.16 204 LEU A N 1
ATOM 1468 C CA . LEU A 1 204 ? 27.702 6.127 -5.214 1.00 48.16 204 LEU A CA 1
ATOM 1469 C C . LEU A 1 204 ? 26.309 6.532 -4.711 1.00 48.16 204 LEU A C 1
ATOM 1471 O O . LEU A 1 204 ? 26.213 7.462 -3.915 1.00 48.16 204 LEU A O 1
ATOM 1475 N N . ARG A 1 205 ? 25.245 5.912 -5.231 1.00 62.78 205 ARG A N 1
ATOM 1476 C CA . ARG A 1 205 ? 23.846 6.302 -4.954 1.00 62.78 205 ARG A CA 1
ATOM 1477 C C . ARG A 1 205 ? 23.233 5.454 -3.846 1.00 62.78 205 ARG A C 1
ATOM 1479 O O . ARG A 1 205 ? 23.751 4.388 -3.550 1.00 62.78 205 ARG A O 1
ATOM 1486 N N . GLY A 1 206 ? 22.159 5.904 -3.210 1.00 85.00 206 GLY A N 1
ATOM 1487 C CA . GLY A 1 206 ? 21.426 5.076 -2.255 1.00 85.00 206 GLY A CA 1
ATOM 1488 C C . GLY A 1 206 ? 20.620 3.955 -2.924 1.00 85.00 206 GLY A C 1
ATOM 1489 O O . GLY A 1 206 ? 20.878 3.564 -4.058 1.00 85.00 206 GLY A O 1
ATOM 1490 N N . VAL A 1 207 ? 19.645 3.396 -2.217 1.00 94.88 207 VAL A N 1
ATOM 1491 C CA . VAL A 1 207 ? 18.708 2.409 -2.776 1.00 94.88 207 VAL A CA 1
ATOM 1492 C C . VAL A 1 207 ? 17.854 3.027 -3.892 1.00 94.88 207 VAL A C 1
ATOM 1494 O O . VAL A 1 207 ? 17.607 4.228 -3.901 1.00 94.88 207 VAL A O 1
ATOM 1497 N N . GLU A 1 208 ? 17.363 2.206 -4.821 1.00 97.38 208 GLU A N 1
ATOM 1498 C CA . GLU A 1 208 ? 16.586 2.674 -5.983 1.00 97.38 208 GLU A CA 1
ATOM 1499 C C . GLU A 1 208 ? 15.095 2.873 -5.647 1.00 97.38 208 GLU A C 1
ATOM 1501 O O . GLU A 1 208 ? 14.382 3.623 -6.322 1.00 97.38 208 GLU A O 1
ATOM 1506 N N . LYS A 1 209 ? 14.604 2.199 -4.599 1.00 98.62 209 LYS A N 1
ATOM 1507 C CA . LYS A 1 209 ? 13.229 2.343 -4.109 1.00 98.62 209 LYS A CA 1
ATOM 1508 C C . LYS A 1 209 ? 13.142 2.163 -2.595 1.00 98.62 209 LYS A C 1
ATOM 1510 O O . LYS A 1 209 ? 13.773 1.252 -2.056 1.00 98.62 209 LYS A O 1
ATOM 1515 N N . ILE A 1 210 ? 12.377 3.018 -1.917 1.00 98.62 210 ILE A N 1
ATOM 1516 C CA . ILE A 1 210 ? 12.139 2.953 -0.467 1.00 98.62 210 ILE A CA 1
ATOM 1517 C C . ILE A 1 210 ? 10.693 2.546 -0.185 1.00 98.62 210 ILE A C 1
ATOM 1519 O O . ILE A 1 210 ? 9.762 3.095 -0.764 1.00 98.62 210 ILE A O 1
ATOM 1523 N N . PHE A 1 211 ? 10.528 1.615 0.747 1.00 98.62 211 PHE A N 1
ATOM 1524 C CA . PHE A 1 211 ? 9.260 1.029 1.149 1.00 98.62 211 PHE A CA 1
ATOM 1525 C C . PHE A 1 211 ? 8.992 1.229 2.634 1.00 98.62 211 PHE A C 1
ATOM 1527 O O . PHE A 1 211 ? 9.924 1.437 3.416 1.00 98.62 211 PHE A O 1
ATOM 1534 N N . GLY A 1 212 ? 7.733 1.057 3.016 1.00 97.00 212 GLY A N 1
ATOM 1535 C CA . GLY A 1 212 ? 7.321 0.835 4.393 1.00 97.00 212 GLY A CA 1
ATOM 1536 C C . GLY A 1 212 ? 6.481 1.964 4.980 1.00 97.00 212 GLY A C 1
ATOM 1537 O O . GLY A 1 212 ? 6.588 3.115 4.531 1.00 97.00 212 GLY A O 1
ATOM 1538 N N . PRO A 1 213 ? 5.655 1.634 5.984 1.00 94.81 213 PRO A N 1
ATOM 1539 C CA . PRO A 1 213 ? 4.810 2.590 6.677 1.00 94.81 213 PRO A CA 1
ATOM 1540 C C . PRO A 1 213 ? 5.634 3.435 7.646 1.00 94.81 213 PRO A C 1
ATOM 1542 O O . PRO A 1 213 ? 6.761 3.093 8.016 1.00 94.81 213 PRO A O 1
ATOM 1545 N N . GLY A 1 214 ? 5.068 4.540 8.107 1.00 90.88 214 GLY A N 1
ATOM 1546 C CA . GLY A 1 214 ? 5.673 5.323 9.169 1.00 90.88 214 GLY A CA 1
ATOM 1547 C C . GLY A 1 214 ? 4.799 6.485 9.595 1.00 90.88 214 GLY A C 1
ATOM 1548 O O . GLY A 1 214 ? 3.756 6.765 9.018 1.00 90.88 214 GLY A O 1
ATOM 1549 N N . ASN A 1 215 ? 5.258 7.204 10.616 1.00 89.00 215 ASN A N 1
ATOM 1550 C CA . ASN A 1 215 ? 4.591 8.441 10.992 1.00 89.00 215 ASN A CA 1
ATOM 1551 C C . ASN A 1 215 ? 4.650 9.473 9.848 1.00 89.00 215 ASN A C 1
ATOM 1553 O O . ASN A 1 215 ? 5.444 9.361 8.909 1.00 89.00 215 ASN A O 1
ATOM 1557 N N . GLN A 1 216 ? 3.864 10.537 9.986 1.00 90.31 216 GLN A N 1
ATOM 1558 C CA . GLN A 1 216 ? 3.790 11.640 9.025 1.00 90.31 216 GLN A CA 1
ATOM 1559 C C . GLN A 1 216 ? 5.156 12.197 8.573 1.00 90.31 216 GLN A C 1
ATOM 1561 O O . GLN A 1 216 ? 5.306 12.565 7.412 1.00 90.31 216 GLN A O 1
ATOM 1566 N N . TYR A 1 217 ? 6.184 12.199 9.432 1.00 92.88 217 TYR A N 1
ATOM 1567 C CA . TYR A 1 217 ? 7.525 12.676 9.072 1.00 92.88 217 TYR A CA 1
ATOM 1568 C C . TYR A 1 217 ? 8.268 11.715 8.138 1.00 92.88 217 TYR A C 1
ATOM 1570 O O . TYR A 1 217 ? 8.961 12.156 7.221 1.00 92.88 217 TYR A O 1
ATOM 1578 N N . VAL A 1 218 ? 8.142 10.405 8.365 1.00 94.00 218 VAL A N 1
ATOM 1579 C CA . VAL A 1 218 ? 8.705 9.371 7.480 1.00 94.00 218 VAL A CA 1
ATOM 1580 C C . VAL A 1 218 ? 8.018 9.432 6.121 1.00 94.00 218 VAL A C 1
ATOM 1582 O O . VAL A 1 218 ? 8.694 9.453 5.091 1.00 94.00 218 VAL A O 1
ATOM 1585 N N . THR A 1 219 ? 6.690 9.534 6.122 1.00 94.81 219 THR A N 1
ATOM 1586 C CA . THR A 1 219 ? 5.879 9.629 4.906 1.00 94.81 219 THR A CA 1
ATOM 1587 C C . THR A 1 219 ? 6.202 10.894 4.115 1.00 94.81 219 THR A C 1
ATOM 1589 O O . THR A 1 219 ? 6.506 10.806 2.926 1.00 94.81 219 THR A O 1
ATOM 1592 N N . ALA A 1 220 ? 6.285 12.055 4.770 1.00 96.44 220 ALA A N 1
ATOM 1593 C CA . ALA A 1 220 ? 6.706 13.298 4.128 1.00 96.44 220 ALA A CA 1
ATOM 1594 C C . ALA A 1 220 ? 8.132 13.205 3.555 1.00 96.44 220 ALA A C 1
ATOM 1596 O O . ALA A 1 220 ? 8.376 13.636 2.430 1.00 96.44 220 ALA A O 1
ATOM 1597 N N . ALA A 1 221 ? 9.077 12.590 4.277 1.00 97.75 221 ALA A N 1
ATOM 1598 C CA . ALA A 1 221 ? 10.441 12.407 3.781 1.00 97.75 221 ALA A CA 1
ATOM 1599 C C . ALA A 1 221 ? 10.489 11.533 2.517 1.00 97.75 221 ALA A C 1
ATOM 1601 O O . ALA A 1 221 ? 11.179 11.886 1.560 1.00 97.75 221 ALA A O 1
ATOM 1602 N N . LYS A 1 222 ? 9.730 10.428 2.487 1.00 98.06 222 LYS A N 1
ATOM 1603 C CA . LYS A 1 222 ? 9.556 9.577 1.297 1.00 98.06 222 LYS A CA 1
ATOM 1604 C C . LYS A 1 222 ? 9.010 10.394 0.118 1.00 98.06 222 LYS A C 1
ATOM 1606 O O . LYS A 1 222 ? 9.584 10.360 -0.969 1.00 98.06 222 LYS A O 1
ATOM 1611 N N . MET A 1 223 ? 7.954 11.174 0.353 1.00 97.94 223 MET A N 1
ATOM 1612 C CA . MET A 1 223 ? 7.305 12.002 -0.671 1.00 97.94 223 MET A CA 1
ATOM 1613 C C . MET A 1 223 ? 8.193 13.130 -1.208 1.00 97.94 223 MET A C 1
ATOM 1615 O O . MET A 1 223 ? 8.082 13.477 -2.379 1.00 97.94 223 MET A O 1
ATOM 1619 N N . ILE A 1 224 ? 9.074 13.703 -0.386 1.00 98.31 224 ILE A N 1
ATOM 1620 C CA . ILE A 1 224 ? 10.044 14.713 -0.832 1.00 98.31 224 ILE A CA 1
ATOM 1621 C C . ILE A 1 224 ? 11.140 14.055 -1.677 1.00 98.31 224 ILE A C 1
ATOM 1623 O O . ILE A 1 224 ? 11.485 14.547 -2.750 1.00 98.31 224 ILE A O 1
ATOM 1627 N N . LEU A 1 225 ? 11.694 12.935 -1.204 1.00 97.50 225 LEU A N 1
ATOM 1628 C CA . LEU A 1 225 ? 12.870 12.317 -1.820 1.00 97.50 225 LEU A CA 1
ATOM 1629 C C . LEU A 1 225 ? 12.589 11.697 -3.188 1.00 97.50 225 LEU A C 1
ATOM 1631 O O . LEU A 1 225 ? 13.503 11.685 -4.013 1.00 97.50 225 LEU A O 1
ATOM 1635 N N . GLN A 1 226 ? 11.356 11.260 -3.466 1.00 97.31 226 GLN A N 1
ATOM 1636 C CA . GLN A 1 226 ? 11.004 10.763 -4.804 1.00 97.31 226 GLN A CA 1
ATOM 1637 C C . GLN A 1 226 ? 11.145 11.829 -5.910 1.00 97.31 226 GLN A C 1
ATOM 1639 O O . GLN A 1 226 ? 11.297 11.482 -7.075 1.00 97.31 226 GLN A O 1
ATOM 1644 N N . ASN A 1 227 ? 11.137 13.116 -5.540 1.00 97.00 227 ASN A N 1
ATOM 1645 C CA . ASN A 1 227 ? 11.298 14.255 -6.451 1.00 97.00 227 ASN A CA 1
ATOM 1646 C C . ASN A 1 227 ? 12.724 14.834 -6.434 1.00 97.00 227 ASN A C 1
ATOM 1648 O O . ASN A 1 227 ? 12.956 15.925 -6.948 1.00 97.00 227 ASN A O 1
ATOM 1652 N N . SER A 1 228 ? 13.671 14.154 -5.783 1.00 95.25 228 SER A N 1
ATOM 1653 C CA . SER A 1 228 ? 15.035 14.653 -5.588 1.00 95.25 228 SER A CA 1
ATOM 1654 C C . SER A 1 228 ? 16.042 14.032 -6.557 1.00 95.25 228 SER A C 1
ATOM 1656 O O . SER A 1 228 ? 15.823 12.952 -7.107 1.00 95.25 228 SER A O 1
ATOM 1658 N N . GLU A 1 229 ? 17.223 14.648 -6.657 1.00 93.88 229 GLU A N 1
ATOM 1659 C CA . GLU A 1 229 ? 18.365 14.120 -7.426 1.00 93.88 229 GLU A CA 1
ATOM 1660 C C . GLU A 1 229 ? 18.955 12.814 -6.847 1.00 93.88 229 GLU A C 1
ATOM 1662 O O . GLU A 1 229 ? 19.929 12.274 -7.376 1.00 93.88 229 GLU A O 1
ATOM 1667 N N . ALA A 1 230 ? 18.372 12.271 -5.768 1.00 90.81 230 ALA A N 1
ATOM 1668 C CA . ALA A 1 230 ? 18.709 10.945 -5.260 1.00 90.81 230 ALA A CA 1
ATOM 1669 C C . ALA A 1 230 ? 18.311 9.829 -6.242 1.00 90.81 230 ALA A C 1
ATOM 1671 O O . ALA A 1 230 ? 18.859 8.730 -6.164 1.00 90.81 230 ALA A O 1
ATOM 1672 N N . MET A 1 231 ? 17.396 10.112 -7.183 1.00 94.75 231 MET A N 1
ATOM 1673 C CA . MET A 1 231 ? 16.884 9.153 -8.171 1.00 94.75 231 MET A CA 1
ATOM 1674 C C . MET A 1 231 ? 16.278 7.907 -7.515 1.00 94.75 231 MET A C 1
ATOM 1676 O O . MET A 1 231 ? 16.531 6.774 -7.929 1.00 94.75 231 MET A O 1
ATOM 1680 N N . VAL A 1 232 ? 15.490 8.138 -6.468 1.00 96.56 232 VAL A N 1
ATOM 1681 C CA . VAL A 1 232 ? 14.809 7.107 -5.688 1.00 96.56 232 VAL A CA 1
ATOM 1682 C C . VAL A 1 232 ? 13.312 7.170 -5.963 1.00 96.56 232 VAL A C 1
ATOM 1684 O O . VAL A 1 232 ? 12.754 8.246 -6.132 1.00 96.56 232 VAL A O 1
ATOM 1687 N N . SER A 1 233 ? 12.650 6.020 -5.999 1.00 98.38 233 SER A N 1
ATOM 1688 C CA . SER A 1 233 ? 11.184 5.944 -5.991 1.00 98.38 233 SER A CA 1
ATOM 1689 C C . SER A 1 233 ? 10.679 5.489 -4.622 1.00 98.38 233 SER A C 1
ATOM 1691 O O . SER A 1 233 ? 11.459 5.049 -3.775 1.00 98.38 233 SER A O 1
ATOM 1693 N N . ILE A 1 234 ? 9.373 5.569 -4.389 1.00 98.56 234 ILE A N 1
ATOM 1694 C CA . ILE A 1 234 ? 8.739 5.023 -3.184 1.00 98.56 234 ILE A CA 1
ATOM 1695 C C . ILE A 1 234 ? 7.619 4.056 -3.566 1.00 98.56 234 ILE A C 1
ATOM 1697 O O . ILE A 1 234 ? 7.212 3.998 -4.725 1.00 98.56 234 ILE A O 1
ATOM 1701 N N . ASP A 1 235 ? 7.166 3.247 -2.618 1.00 98.12 235 ASP A N 1
ATOM 1702 C CA . ASP A 1 235 ? 5.940 2.455 -2.744 1.00 98.12 235 ASP A CA 1
ATOM 1703 C C . ASP A 1 235 ? 4.696 3.347 -2.801 1.00 98.12 235 ASP A C 1
ATOM 1705 O O . ASP A 1 235 ? 4.060 3.431 -3.847 1.00 98.12 235 ASP A O 1
ATOM 1709 N N . MET A 1 236 ? 4.380 4.016 -1.694 1.00 97.69 236 MET A N 1
ATOM 1710 C CA . MET A 1 236 ? 3.195 4.852 -1.525 1.00 97.69 236 MET A CA 1
ATOM 1711 C C . MET A 1 236 ? 3.309 5.722 -0.260 1.00 97.69 236 MET A C 1
ATOM 1713 O O . MET A 1 236 ? 4.161 5.470 0.610 1.00 97.69 236 MET A O 1
ATOM 1717 N N . PRO A 1 237 ? 2.445 6.738 -0.118 1.00 94.50 237 PRO A N 1
ATOM 1718 C CA . PRO A 1 237 ? 2.173 7.359 1.170 1.00 94.50 237 PRO A CA 1
ATOM 1719 C C . PRO A 1 237 ? 1.428 6.368 2.080 1.00 94.50 237 PRO A C 1
ATOM 1721 O O . PRO A 1 237 ? 0.288 6.010 1.809 1.00 94.50 237 PRO A O 1
ATOM 1724 N N . ALA A 1 238 ? 2.093 5.925 3.144 1.00 85.94 238 ALA A N 1
ATOM 1725 C CA . ALA A 1 238 ? 1.542 5.028 4.161 1.00 85.94 238 ALA A CA 1
ATOM 1726 C C . ALA A 1 238 ? 1.727 5.705 5.527 1.00 85.94 238 ALA A C 1
ATOM 1728 O O . ALA A 1 238 ? 2.823 5.673 6.098 1.00 85.94 238 ALA A O 1
ATOM 1729 N N . GLY A 1 239 ? 0.713 6.471 5.932 1.00 79.44 239 GLY A N 1
ATOM 1730 C CA . GLY A 1 239 ? 0.674 7.316 7.128 1.00 79.44 239 GLY A CA 1
ATOM 1731 C C . GLY A 1 239 ? 0.149 6.589 8.377 1.00 79.44 239 GLY A C 1
ATOM 1732 O O . GLY A 1 239 ? 0.369 5.388 8.508 1.00 79.44 239 GLY A O 1
ATOM 1733 N N . PRO A 1 240 ? -0.472 7.315 9.331 1.00 84.06 240 PRO A N 1
ATOM 1734 C CA . PRO A 1 240 ? -1.262 6.750 10.418 1.00 84.06 240 PRO A CA 1
ATOM 1735 C C . PRO A 1 240 ? -2.332 5.812 9.883 1.00 84.06 240 PRO A C 1
ATOM 1737 O O . PRO A 1 240 ? -2.906 6.069 8.826 1.00 84.06 240 PRO A O 1
ATOM 1740 N N . SER A 1 241 ? -2.562 4.750 10.640 1.00 89.38 241 SER A N 1
ATOM 1741 C CA . SER A 1 241 ? -3.398 3.647 10.208 1.00 89.38 241 SER A CA 1
ATOM 1742 C C . SER A 1 241 ? -4.890 3.984 10.309 1.00 89.38 241 SER A C 1
ATOM 1744 O O . SER A 1 241 ? -5.308 4.771 11.166 1.00 89.38 241 SER A O 1
ATOM 1746 N N . GLU A 1 242 ? -5.685 3.408 9.416 1.00 95.81 242 GLU A N 1
ATOM 1747 C CA . GLU A 1 242 ? -7.117 3.663 9.270 1.00 95.81 242 GLU A CA 1
ATOM 1748 C C . GLU A 1 242 ? -7.892 2.343 9.158 1.00 95.81 242 GLU A C 1
ATOM 1750 O O . GLU A 1 242 ? -7.415 1.374 8.564 1.00 95.81 242 GLU A O 1
ATOM 1755 N N . VAL A 1 243 ? -9.109 2.302 9.704 1.00 98.62 243 VAL A N 1
ATOM 1756 C CA . VAL A 1 243 ? -10.063 1.207 9.453 1.00 98.62 243 VAL A CA 1
ATOM 1757 C C . VAL A 1 243 ? -11.473 1.756 9.302 1.00 98.62 243 VAL A C 1
ATOM 1759 O O . VAL A 1 243 ? -11.907 2.617 10.070 1.00 98.62 243 VAL A O 1
ATOM 1762 N N . LEU A 1 244 ? -12.200 1.244 8.312 1.00 98.88 244 LEU A N 1
ATOM 1763 C CA . LEU A 1 244 ? -13.631 1.462 8.155 1.00 98.88 244 LEU A CA 1
ATOM 1764 C C . LEU A 1 244 ? -14.360 0.130 8.326 1.00 98.88 244 LEU A C 1
ATOM 1766 O O . LEU A 1 244 ? -14.110 -0.822 7.587 1.00 98.88 244 LEU A O 1
ATOM 1770 N N . VAL A 1 245 ? -15.289 0.078 9.276 1.00 98.94 245 VAL A N 1
ATOM 1771 C CA . VAL A 1 245 ? -16.136 -1.089 9.539 1.00 98.94 245 VAL A CA 1
ATOM 1772 C C . VAL A 1 245 ? -17.541 -0.805 9.027 1.00 98.94 245 VAL A C 1
ATOM 1774 O O . VAL A 1 245 ? -18.169 0.152 9.468 1.00 98.94 245 VAL A O 1
ATOM 1777 N N . ILE A 1 246 ? -18.053 -1.633 8.120 1.00 98.88 246 ILE A N 1
ATOM 1778 C CA . ILE A 1 246 ? -19.471 -1.658 7.753 1.00 98.88 246 ILE A CA 1
ATOM 1779 C C . ILE A 1 246 ? -20.143 -2.763 8.564 1.00 98.88 246 ILE A C 1
ATOM 1781 O O . ILE A 1 246 ? -19.718 -3.917 8.491 1.00 98.88 246 ILE A O 1
ATOM 1785 N N . ALA A 1 247 ? -21.184 -2.421 9.320 1.00 98.81 247 ALA A N 1
ATOM 1786 C CA . ALA A 1 247 ? -21.892 -3.354 10.191 1.00 98.81 247 ALA A CA 1
ATOM 1787 C C . ALA A 1 247 ? -23.411 -3.299 9.985 1.00 98.81 247 ALA A C 1
ATOM 1789 O O . ALA A 1 247 ? -23.993 -2.218 9.883 1.00 98.81 247 ALA A O 1
ATOM 1790 N N . ASP A 1 248 ? -24.053 -4.470 9.964 1.00 98.50 248 ASP A N 1
ATOM 1791 C CA . ASP A 1 248 ? -25.512 -4.621 9.959 1.00 98.50 248 ASP A CA 1
ATOM 1792 C C . ASP A 1 248 ? -26.011 -5.207 11.292 1.00 98.50 248 ASP A C 1
ATOM 1794 O O . ASP A 1 248 ? -25.238 -5.504 12.204 1.00 98.50 248 ASP A O 1
ATOM 1798 N N . LYS A 1 249 ? -27.328 -5.402 11.422 1.00 98.31 249 LYS A N 1
ATOM 1799 C CA . LYS A 1 249 ? -27.967 -5.926 12.646 1.00 98.31 249 LYS A CA 1
ATOM 1800 C C . LYS A 1 249 ? -27.514 -7.328 13.076 1.00 98.31 249 LYS A C 1
ATOM 1802 O O . LYS A 1 249 ? -27.917 -7.798 14.137 1.00 98.31 249 LYS A O 1
ATOM 1807 N N . HIS A 1 250 ? -26.777 -8.047 12.233 1.00 98.19 250 HIS A N 1
ATOM 1808 C CA . HIS A 1 250 ? -26.261 -9.378 12.535 1.00 98.19 250 HIS A CA 1
ATOM 1809 C C . HIS A 1 250 ? -24.846 -9.335 13.119 1.00 98.19 250 HIS A C 1
ATOM 1811 O O . HIS A 1 250 ? -24.378 -10.352 13.636 1.00 98.19 250 HIS A O 1
ATOM 1817 N N . ALA A 1 251 ? -24.167 -8.190 13.047 1.00 98.06 251 ALA A N 1
ATOM 1818 C CA . ALA A 1 251 ? -22.850 -7.995 13.624 1.00 98.06 251 ALA A CA 1
ATOM 1819 C C . ALA A 1 251 ? -22.912 -7.905 15.155 1.00 98.06 251 ALA A C 1
ATOM 1821 O O . ALA A 1 251 ? -23.818 -7.307 15.734 1.00 98.06 251 ALA A O 1
ATOM 1822 N N . ASN A 1 252 ? -21.930 -8.510 15.825 1.00 98.44 252 ASN A N 1
ATOM 1823 C CA . ASN A 1 252 ? -21.831 -8.480 17.281 1.00 98.44 252 ASN A CA 1
ATOM 1824 C C . ASN A 1 252 ? -21.211 -7.144 17.743 1.00 98.44 252 ASN A C 1
ATOM 1826 O O . ASN A 1 252 ? -20.058 -6.890 17.377 1.00 98.44 252 ASN A O 1
ATOM 1830 N N . PRO A 1 253 ? -21.891 -6.342 18.590 1.00 98.62 253 PRO A N 1
ATOM 1831 C CA . PRO A 1 253 ? -21.354 -5.085 19.115 1.00 98.62 253 PRO A CA 1
ATOM 1832 C C . PRO A 1 253 ? -19.970 -5.210 19.756 1.00 98.62 253 PRO A C 1
ATOM 1834 O O . PRO A 1 253 ? -19.107 -4.361 19.545 1.00 98.62 253 PRO A O 1
ATOM 1837 N N . VAL A 1 254 ? -19.723 -6.319 20.462 1.00 98.62 254 VAL A N 1
ATOM 1838 C CA . VAL A 1 254 ? -18.434 -6.602 21.110 1.00 98.62 254 VAL A CA 1
ATOM 1839 C C . VAL A 1 254 ? -17.308 -6.703 20.080 1.00 98.62 254 VAL A C 1
ATOM 1841 O O . VAL A 1 254 ? -16.209 -6.216 20.331 1.00 98.62 254 VAL A O 1
ATOM 1844 N N . HIS A 1 255 ? -17.574 -7.334 18.931 1.00 98.75 255 HIS A N 1
ATOM 1845 C CA . HIS A 1 255 ? -16.574 -7.528 17.878 1.00 98.75 255 HIS A CA 1
ATOM 1846 C C . HIS A 1 255 ? -16.330 -6.228 17.108 1.00 98.75 255 HIS A C 1
ATOM 1848 O O . HIS A 1 255 ? -15.180 -5.882 16.881 1.00 98.75 255 HIS A O 1
ATOM 1854 N N . ILE A 1 256 ? -17.388 -5.471 16.790 1.00 98.69 256 ILE A N 1
ATOM 1855 C CA . ILE A 1 256 ? -17.262 -4.155 16.139 1.00 98.69 256 ILE A CA 1
ATOM 1856 C C . ILE A 1 256 ? -16.392 -3.225 16.991 1.00 98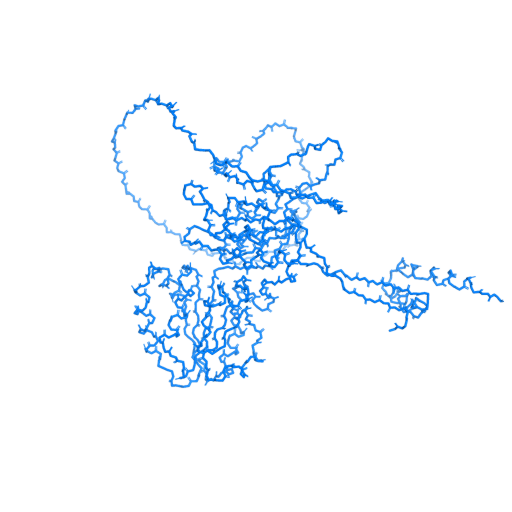.69 256 ILE A C 1
ATOM 1858 O O . ILE A 1 256 ? -15.465 -2.602 16.480 1.00 98.69 256 ILE A O 1
ATOM 1862 N N . ALA A 1 257 ? -16.671 -3.149 18.296 1.00 98.69 257 ALA A N 1
ATOM 1863 C CA . ALA A 1 257 ? -15.880 -2.348 19.221 1.00 98.69 257 ALA A CA 1
ATOM 1864 C C . ALA A 1 257 ? -14.409 -2.792 19.246 1.00 98.69 257 ALA A C 1
ATOM 1866 O O . ALA A 1 257 ? -13.518 -1.946 19.194 1.00 98.69 257 ALA A O 1
ATOM 1867 N N . ALA A 1 258 ? -14.155 -4.104 19.272 1.00 98.75 258 ALA A N 1
ATOM 1868 C CA . ALA A 1 258 ? -1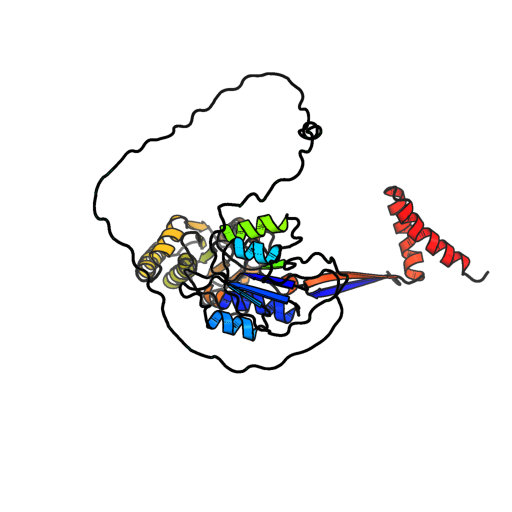2.802 -4.652 19.256 1.00 98.75 258 ALA A CA 1
ATOM 1869 C C . ALA A 1 258 ? -12.043 -4.311 17.960 1.00 98.75 258 ALA A C 1
ATOM 1871 O O . ALA A 1 258 ? -10.886 -3.905 18.039 1.00 98.75 258 ALA A O 1
ATOM 1872 N N . ASP A 1 259 ? -12.694 -4.413 16.797 1.00 98.75 259 ASP A N 1
ATOM 1873 C CA . ASP A 1 259 ? -12.106 -4.091 15.489 1.00 98.75 259 ASP A CA 1
ATOM 1874 C C . ASP A 1 259 ? -11.777 -2.591 15.358 1.00 98.75 259 ASP A C 1
ATOM 1876 O O . ASP A 1 259 ? -10.705 -2.208 14.892 1.00 98.75 259 ASP A O 1
ATOM 1880 N N . LEU A 1 260 ? -12.668 -1.709 15.823 1.00 98.75 260 LEU A N 1
ATOM 1881 C CA . LEU A 1 260 ? -12.394 -0.268 15.849 1.00 98.75 260 LEU A CA 1
ATOM 1882 C C . LEU A 1 260 ? -11.224 0.052 16.793 1.00 98.75 260 LEU A C 1
ATOM 1884 O O . LEU A 1 260 ? -10.344 0.851 16.473 1.00 98.75 260 LEU A O 1
ATOM 1888 N N . LEU A 1 261 ? -11.180 -0.581 17.965 1.00 98.62 261 LEU A N 1
ATOM 1889 C CA . LEU A 1 261 ? -10.127 -0.331 18.945 1.00 98.62 261 LEU A CA 1
ATOM 1890 C C . LEU A 1 261 ? -8.768 -0.907 18.538 1.00 98.62 261 LEU A C 1
ATOM 1892 O O . LEU A 1 261 ? -7.752 -0.307 18.900 1.00 98.62 261 LEU A O 1
ATOM 1896 N N . SER A 1 262 ? -8.727 -2.011 17.779 1.00 97.31 262 SER A N 1
ATOM 1897 C CA . SER A 1 262 ? -7.465 -2.619 17.341 1.00 97.31 262 SER A CA 1
ATOM 1898 C C . SER A 1 262 ? -6.643 -1.670 16.478 1.00 97.31 262 SER A C 1
ATOM 1900 O O . SER A 1 262 ? -5.426 -1.607 16.638 1.00 97.31 262 SER A O 1
ATOM 1902 N N . GLN A 1 263 ? -7.299 -0.868 15.635 1.00 95.19 263 GLN A N 1
ATOM 1903 C CA . GLN A 1 263 ? -6.604 0.162 14.869 1.00 95.19 263 GLN A CA 1
ATOM 1904 C C . GLN A 1 263 ? -6.369 1.434 15.693 1.00 95.19 263 GLN A C 1
ATOM 1906 O O . GLN A 1 263 ? -5.295 2.035 15.641 1.00 95.19 263 GLN A O 1
ATOM 1911 N N . ALA A 1 264 ? -7.343 1.850 16.508 1.00 96.81 264 ALA A N 1
ATOM 1912 C CA . ALA A 1 264 ? -7.231 3.073 17.305 1.00 96.81 264 ALA A CA 1
ATOM 1913 C C . ALA A 1 264 ? -6.004 3.069 18.245 1.00 96.81 264 ALA A C 1
ATOM 1915 O O . ALA A 1 264 ? -5.407 4.118 18.506 1.00 96.81 264 ALA A O 1
ATOM 1916 N N . GLU A 1 265 ? -5.576 1.904 18.745 1.00 95.06 265 GLU A N 1
ATOM 1917 C CA . GLU A 1 265 ? -4.419 1.808 19.641 1.00 95.06 265 GLU A CA 1
ATOM 1918 C C . GLU A 1 265 ? -3.049 2.004 18.965 1.00 95.06 265 GLU A C 1
ATOM 1920 O O . GLU A 1 265 ? -2.044 2.233 19.665 1.00 95.06 265 GLU A O 1
ATOM 1925 N N . HIS A 1 266 ? -2.978 1.972 17.627 1.00 90.69 266 HIS A N 1
ATOM 1926 C CA . HIS A 1 266 ? -1.727 2.165 16.888 1.00 90.69 266 HIS A CA 1
ATOM 1927 C C . HIS A 1 266 ? -1.083 3.514 17.228 1.00 90.69 266 HIS A C 1
ATOM 1929 O O . HIS A 1 266 ? 0.118 3.590 17.531 1.00 90.69 266 HIS A O 1
ATOM 1935 N N . GLY A 1 267 ? -1.887 4.573 17.305 1.00 90.19 267 GLY A N 1
ATOM 1936 C CA . GLY A 1 267 ? -1.427 5.891 17.715 1.00 90.19 267 GLY A CA 1
ATOM 1937 C C . GLY A 1 267 ? -2.517 6.959 17.691 1.00 90.19 267 GLY A C 1
ATOM 1938 O O . GLY A 1 267 ? -3.563 6.763 17.082 1.00 90.19 267 GLY A O 1
ATOM 1939 N N . PRO A 1 268 ? -2.249 8.126 18.301 1.00 91.88 268 PRO A N 1
ATOM 1940 C CA . PRO A 1 268 ? -3.226 9.209 18.432 1.00 91.88 268 PRO A CA 1
ATOM 1941 C C . PRO A 1 268 ? -3.633 9.868 17.105 1.00 91.88 268 PRO A C 1
ATOM 1943 O O . PRO A 1 268 ? -4.600 10.625 17.087 1.00 91.88 268 PRO A O 1
ATOM 1946 N N . ASP A 1 269 ? -2.877 9.614 16.035 1.00 89.81 269 ASP A N 1
ATOM 1947 C CA . ASP A 1 269 ? -3.122 10.144 14.692 1.00 89.81 269 ASP A CA 1
ATOM 1948 C C . ASP A 1 269 ? -3.949 9.163 13.825 1.00 89.81 269 ASP A C 1
ATOM 1950 O O . ASP A 1 269 ? -4.253 9.493 12.685 1.00 89.81 269 ASP A O 1
ATOM 1954 N N . SER A 1 270 ? -4.285 7.968 14.336 1.00 93.88 270 SER A N 1
ATOM 1955 C CA . SER A 1 270 ? -5.089 6.948 13.630 1.00 93.88 270 SER A CA 1
ATOM 1956 C C . SER A 1 270 ? -6.560 7.352 13.601 1.00 93.88 270 SER A C 1
ATOM 1958 O O . SER A 1 270 ? -7.032 7.933 14.576 1.00 93.88 270 SER A O 1
ATOM 1960 N N . GLN A 1 271 ? -7.298 7.005 12.549 1.00 97.44 271 GLN A N 1
ATOM 1961 C CA . GLN A 1 271 ? -8.730 7.306 12.442 1.00 97.44 271 GLN A CA 1
ATOM 1962 C C . GLN A 1 271 ? -9.525 6.029 12.190 1.00 97.44 271 GLN A C 1
ATOM 1964 O O . GLN A 1 271 ? -9.143 5.208 11.360 1.00 97.44 271 GLN A O 1
ATOM 1969 N N . VAL A 1 272 ? -10.649 5.871 12.888 1.00 98.62 272 VAL A N 1
ATOM 1970 C CA . VAL A 1 272 ? -11.559 4.745 12.670 1.00 98.62 272 VAL A CA 1
ATOM 1971 C C . VAL A 1 272 ? -12.943 5.247 12.287 1.00 98.62 272 VAL A C 1
ATOM 1973 O O . VAL A 1 272 ? -13.381 6.314 12.719 1.00 98.62 272 VAL A O 1
ATOM 1976 N N . VAL A 1 273 ? -13.632 4.504 11.429 1.00 98.88 273 VAL A N 1
ATOM 1977 C CA . VAL A 1 273 ? -14.959 4.876 10.936 1.00 98.88 273 VAL A CA 1
ATOM 1978 C C . VAL A 1 273 ? -15.886 3.680 11.050 1.00 98.88 273 VAL A C 1
ATOM 1980 O O . VAL A 1 273 ? -15.573 2.594 10.570 1.00 98.88 273 VAL A O 1
ATOM 1983 N N . LEU A 1 274 ? -17.048 3.882 11.662 1.00 98.88 274 LEU A N 1
ATOM 1984 C CA . LEU A 1 274 ? -18.115 2.887 11.687 1.00 98.88 274 LEU A CA 1
ATOM 1985 C C . LEU A 1 274 ? -19.233 3.332 10.752 1.00 98.88 274 LEU A C 1
ATOM 1987 O O . LEU A 1 274 ? -19.741 4.442 10.875 1.00 98.88 274 LEU A O 1
ATOM 1991 N N . VAL A 1 275 ? -19.645 2.464 9.839 1.00 98.88 275 VAL A N 1
ATOM 1992 C CA . VAL A 1 275 ? -20.793 2.678 8.962 1.00 98.88 275 VAL A CA 1
ATOM 1993 C C . VAL A 1 275 ? -21.866 1.661 9.317 1.00 98.88 275 VAL A C 1
ATOM 1995 O O . VAL A 1 275 ? -21.709 0.461 9.095 1.00 98.88 275 VAL A O 1
ATOM 1998 N N . ILE A 1 276 ? -22.966 2.148 9.875 1.00 98.81 276 ILE A N 1
ATOM 1999 C CA . ILE A 1 276 ? -24.148 1.348 10.177 1.00 98.81 276 ILE A CA 1
ATOM 2000 C C . ILE A 1 276 ? -24.980 1.213 8.905 1.00 98.81 276 ILE A C 1
ATOM 2002 O O . ILE A 1 276 ? -25.403 2.222 8.340 1.00 98.81 276 ILE A O 1
ATOM 2006 N N . ALA A 1 277 ? -25.202 -0.020 8.455 1.00 98.44 277 ALA A N 1
ATOM 2007 C CA . ALA A 1 277 ? -25.947 -0.319 7.240 1.00 98.44 277 ALA A CA 1
ATOM 2008 C C . ALA A 1 277 ? -27.358 -0.835 7.560 1.00 98.44 277 ALA A C 1
ATOM 2010 O O . ALA A 1 277 ? -27.545 -1.977 7.991 1.00 98.44 277 ALA A O 1
ATOM 2011 N N . GLY A 1 278 ? -28.360 -0.001 7.282 1.00 97.62 278 GLY A N 1
ATOM 2012 C CA . GLY A 1 278 ? -29.770 -0.314 7.498 1.00 97.62 278 GLY A CA 1
ATOM 2013 C C . GLY A 1 278 ? -30.208 -0.244 8.961 1.00 97.62 278 GLY A C 1
ATOM 2014 O O . GLY A 1 278 ? -29.549 0.348 9.813 1.00 97.62 278 GLY A O 1
ATOM 2015 N N . ASP A 1 279 ? -31.366 -0.842 9.241 1.00 96.62 279 ASP A N 1
ATOM 2016 C CA . ASP A 1 279 ? -32.021 -0.753 10.546 1.00 96.62 279 ASP A CA 1
ATOM 2017 C C . ASP A 1 279 ? -31.645 -1.906 11.493 1.00 96.62 279 ASP A C 1
ATOM 2019 O O . ASP A 1 279 ? -31.345 -3.029 11.072 1.00 96.62 279 ASP A O 1
ATOM 2023 N N . GLY A 1 280 ? -31.799 -1.665 12.798 1.00 96.88 280 GLY A N 1
ATOM 2024 C CA . GLY A 1 280 ? -31.747 -2.703 13.833 1.00 96.88 280 GLY A CA 1
ATOM 2025 C C . GLY A 1 280 ? -30.358 -2.992 14.400 1.00 96.88 280 GLY A C 1
ATOM 2026 O O . GLY A 1 280 ? -30.203 -4.000 15.086 1.00 96.88 280 GLY A O 1
ATOM 2027 N N . VAL A 1 281 ? -29.369 -2.136 14.129 1.00 98.00 281 VAL A N 1
ATOM 2028 C CA . VAL A 1 281 ? -28.092 -2.155 14.852 1.00 98.00 281 VAL A CA 1
ATOM 2029 C C . VAL A 1 281 ? -28.240 -1.414 16.176 1.00 98.00 281 VAL A C 1
ATOM 2031 O O . VAL A 1 281 ? -28.731 -0.287 16.208 1.00 98.00 281 VAL A O 1
ATOM 2034 N N . ASP A 1 282 ? -27.803 -2.048 17.259 1.00 98.00 282 ASP A N 1
ATOM 2035 C CA . ASP A 1 282 ? -27.766 -1.456 18.594 1.00 98.00 282 ASP A CA 1
ATOM 2036 C C . ASP A 1 282 ? -26.484 -0.625 18.760 1.00 98.00 282 ASP A C 1
ATOM 2038 O O . ASP A 1 282 ? -25.423 -1.144 19.109 1.00 98.00 282 ASP A O 1
ATOM 2042 N N . VAL A 1 283 ? -26.568 0.663 18.416 1.00 98.06 283 VAL A N 1
ATOM 2043 C CA . VAL A 1 283 ? -25.423 1.586 18.482 1.00 98.06 283 VAL A CA 1
ATOM 2044 C C . VAL A 1 283 ? -25.026 1.889 19.922 1.00 98.06 283 VAL A C 1
ATOM 2046 O O . VAL A 1 283 ? -23.832 1.954 20.205 1.00 98.06 283 VAL A O 1
ATOM 2049 N N . ASP A 1 284 ? -25.994 1.980 20.836 1.00 98.25 284 ASP A N 1
ATOM 2050 C CA . ASP A 1 284 ? -25.729 2.224 22.256 1.00 98.25 284 ASP A CA 1
ATOM 2051 C C . ASP A 1 284 ? -24.873 1.087 22.842 1.00 98.25 284 ASP A C 1
ATOM 2053 O O . ASP A 1 284 ? -23.886 1.338 23.536 1.00 98.25 284 ASP A O 1
ATOM 2057 N N . ALA A 1 285 ? -25.175 -0.169 22.485 1.00 98.56 285 ALA A N 1
ATOM 2058 C CA . ALA A 1 285 ? -24.362 -1.319 22.881 1.00 98.56 285 ALA A CA 1
ATOM 2059 C C . ALA A 1 285 ? -22.938 -1.287 22.292 1.00 98.56 285 ALA A C 1
ATOM 2061 O O . ALA A 1 285 ? -21.989 -1.721 22.950 1.00 98.56 285 ALA A O 1
ATOM 2062 N N . ILE A 1 286 ? -22.763 -0.779 21.065 1.00 98.75 286 ILE A N 1
ATOM 2063 C CA . ILE A 1 286 ? -21.434 -0.611 20.452 1.00 98.75 286 ILE A CA 1
ATOM 2064 C C . ILE A 1 286 ? -20.638 0.459 21.206 1.00 98.75 286 ILE A C 1
ATOM 2066 O O . ILE A 1 286 ? -19.480 0.224 21.549 1.00 98.75 286 ILE A O 1
ATOM 2070 N N . GLU A 1 287 ? -21.238 1.614 21.498 1.00 98.44 287 GLU A N 1
ATOM 2071 C CA . GLU A 1 287 ? -20.578 2.702 22.230 1.00 98.44 287 GLU A CA 1
ATOM 2072 C C . GLU A 1 287 ? -20.219 2.306 23.673 1.00 98.44 287 GLU A C 1
ATOM 2074 O O . GLU A 1 287 ? -19.136 2.659 24.165 1.00 98.44 287 G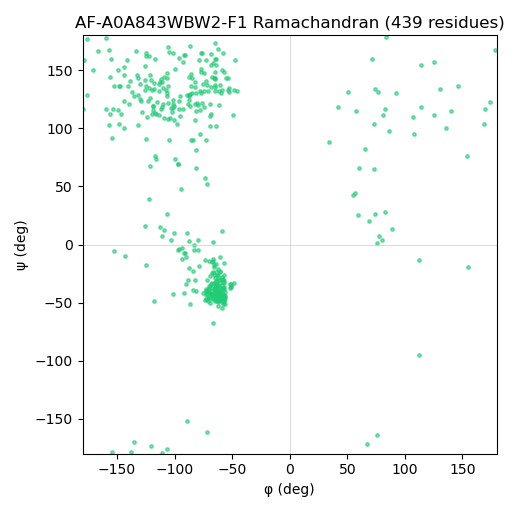LU A O 1
ATOM 2079 N N . GLU A 1 288 ? -21.079 1.526 24.340 1.00 98.56 288 GLU A N 1
ATOM 2080 C CA . GLU A 1 288 ? -20.793 0.952 25.658 1.00 98.56 288 GLU A CA 1
ATOM 2081 C C . GLU A 1 288 ? -19.578 0.016 25.597 1.00 98.56 288 GLU A C 1
ATOM 2083 O O . GLU A 1 288 ? -18.654 0.145 26.408 1.00 98.56 288 GLU A O 1
ATOM 2088 N N . GLU A 1 289 ? -19.531 -0.887 24.614 1.00 98.69 289 GLU A N 1
ATOM 2089 C CA . GLU A 1 289 ? -18.406 -1.807 24.438 1.00 98.69 289 GLU A CA 1
ATOM 2090 C C . GLU A 1 289 ? -17.113 -1.085 24.038 1.00 98.69 289 GLU A C 1
ATOM 2092 O O . GLU A 1 289 ? -16.063 -1.401 24.597 1.00 98.69 289 GLU A O 1
ATOM 2097 N N . ILE A 1 290 ? -17.163 -0.058 23.180 1.00 98.62 290 ILE A N 1
ATOM 2098 C CA . ILE A 1 290 ? -15.994 0.789 22.876 1.00 98.62 290 ILE A CA 1
ATOM 2099 C C . ILE A 1 290 ? -15.458 1.416 24.166 1.00 98.62 290 ILE A C 1
ATOM 2101 O O . ILE A 1 290 ? -14.265 1.314 24.457 1.00 98.62 290 ILE A O 1
ATOM 2105 N N . SER A 1 291 ? -16.328 2.029 24.972 1.00 98.19 291 SER A N 1
ATOM 2106 C CA . SER A 1 291 ? -15.933 2.700 26.216 1.00 98.19 291 SER A CA 1
ATOM 2107 C C . SER A 1 291 ? -15.324 1.722 27.223 1.00 98.19 291 SER A C 1
ATOM 2109 O O . SER A 1 291 ? -14.245 1.960 27.775 1.00 98.19 291 SER A O 1
ATOM 2111 N N . LYS A 1 292 ? -15.998 0.590 27.435 1.00 98.50 292 LYS A N 1
ATOM 2112 C CA . LYS A 1 292 ? -15.596 -0.469 28.363 1.00 98.50 292 LYS A CA 1
ATOM 2113 C C . LYS A 1 292 ? -14.273 -1.113 27.959 1.00 98.50 292 LYS A C 1
ATOM 2115 O O . LYS A 1 292 ? -13.381 -1.252 28.798 1.00 98.50 292 LYS A O 1
ATOM 2120 N N . GLN A 1 293 ? -14.130 -1.498 26.693 1.00 98.62 293 GLN A N 1
ATOM 2121 C CA . GLN A 1 293 ? -12.921 -2.147 26.197 1.00 98.62 293 GLN A CA 1
ATOM 2122 C C . GLN A 1 293 ? -11.751 -1.162 26.164 1.00 98.62 293 GLN A C 1
ATOM 2124 O O . GLN A 1 293 ? -10.687 -1.489 26.692 1.00 98.62 293 GLN A O 1
ATOM 2129 N N . CYS A 1 294 ? -11.955 0.067 25.669 1.00 98.12 294 CYS A N 1
ATOM 2130 C CA . CYS A 1 294 ? -10.918 1.100 25.629 1.00 98.12 294 CYS A CA 1
ATOM 2131 C C . CYS A 1 294 ? -10.336 1.376 27.019 1.00 98.12 294 CYS A C 1
ATOM 2133 O O . CYS A 1 294 ? -9.117 1.407 27.171 1.00 98.12 294 CYS A O 1
ATOM 2135 N N . ALA A 1 295 ? -11.178 1.486 28.054 1.00 97.31 295 ALA A N 1
ATOM 2136 C CA . ALA A 1 295 ? -10.731 1.716 29.430 1.00 97.31 295 ALA A CA 1
ATOM 2137 C C . ALA A 1 295 ? -9.816 0.604 29.982 1.00 97.31 295 ALA A C 1
ATOM 2139 O O . ALA A 1 295 ? -9.031 0.849 30.898 1.00 97.31 295 ALA A O 1
ATOM 2140 N N . SER A 1 296 ? -9.905 -0.610 29.432 1.00 97.12 296 SER A N 1
ATOM 2141 C CA . SER A 1 296 ? -9.083 -1.754 29.838 1.00 97.12 296 SER A CA 1
ATOM 2142 C C . SER A 1 296 ? -7.769 -1.892 29.055 1.00 97.12 296 SER A C 1
ATOM 2144 O O . SER A 1 296 ? -6.903 -2.676 29.452 1.00 97.12 296 SER A O 1
ATOM 2146 N N . LEU A 1 297 ? -7.592 -1.137 27.962 1.00 97.50 297 LEU A N 1
ATOM 2147 C CA . LEU A 1 297 ? -6.418 -1.256 27.100 1.00 97.50 297 LEU A CA 1
ATOM 2148 C C . LEU A 1 297 ? -5.174 -0.617 27.735 1.00 97.50 297 LEU A C 1
ATOM 2150 O O . LEU A 1 297 ? -5.222 0.524 28.199 1.00 97.50 297 LEU A O 1
ATOM 2154 N N . PRO A 1 298 ? -3.994 -1.259 27.644 1.00 97.31 298 PRO A N 1
ATOM 2155 C CA . PRO A 1 298 ? -2.732 -0.630 28.039 1.00 97.31 298 PRO A CA 1
ATOM 2156 C C . PRO A 1 298 ? -2.440 0.680 27.288 1.00 97.31 298 PRO A C 1
ATOM 2158 O O . PRO A 1 298 ? -1.723 1.541 27.795 1.00 97.31 298 PRO A O 1
ATOM 2161 N N . ARG A 1 299 ? -2.981 0.823 26.069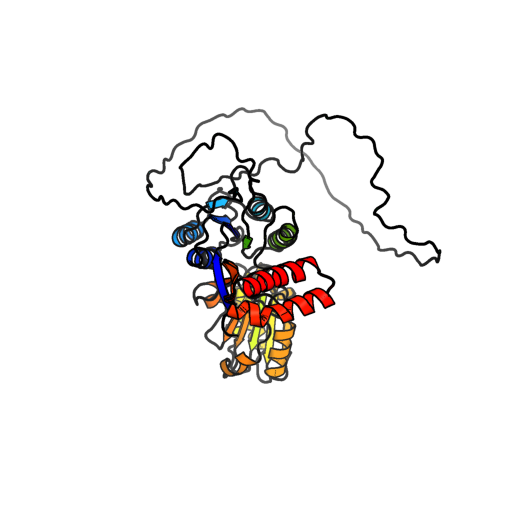 1.00 95.38 299 ARG A N 1
ATOM 2162 C CA . ARG A 1 299 ? -2.827 1.988 25.183 1.00 95.38 299 ARG A CA 1
ATOM 2163 C C . ARG A 1 299 ? -4.104 2.840 25.097 1.00 95.38 299 ARG A C 1
ATOM 2165 O O . ARG A 1 299 ? -4.291 3.555 24.115 1.00 95.38 299 ARG A O 1
ATOM 2172 N N . ALA A 1 300 ? -4.951 2.807 26.132 1.00 96.19 300 ALA A N 1
ATOM 2173 C CA . ALA A 1 300 ? -6.229 3.525 26.196 1.00 96.19 300 ALA A CA 1
ATOM 2174 C C . ALA A 1 300 ? -6.132 5.021 25.859 1.00 96.19 300 ALA A C 1
ATOM 2176 O O . ALA A 1 300 ? -7.028 5.563 25.221 1.00 96.19 300 ALA A O 1
ATOM 2177 N N . GLU A 1 301 ? -5.046 5.698 26.249 1.00 96.62 301 GLU A N 1
ATOM 2178 C CA . GLU A 1 301 ? -4.847 7.125 25.951 1.00 96.62 301 GLU A CA 1
ATOM 2179 C C . GLU A 1 301 ? -4.705 7.381 24.441 1.00 96.62 301 GLU A C 1
ATOM 2181 O O . GLU A 1 301 ? -5.245 8.356 23.918 1.00 96.62 301 GLU A O 1
ATOM 2186 N N . PHE A 1 302 ? -4.006 6.494 23.723 1.00 94.56 302 PHE A N 1
ATOM 2187 C CA . PHE A 1 302 ? -3.847 6.612 22.272 1.00 94.56 302 PHE A CA 1
ATOM 2188 C C . PHE A 1 302 ? -5.162 6.310 21.565 1.00 94.56 302 PHE A C 1
ATOM 2190 O O . PHE A 1 302 ? -5.589 7.122 20.746 1.00 94.56 302 PHE A O 1
ATOM 2197 N N . ALA A 1 303 ? -5.825 5.216 21.953 1.00 97.12 303 ALA A N 1
ATOM 2198 C CA . ALA A 1 303 ? -7.121 4.835 21.404 1.00 97.12 303 ALA A CA 1
ATOM 2199 C C . ALA A 1 303 ? -8.176 5.929 21.633 1.00 97.12 303 ALA A C 1
ATOM 2201 O O . ALA A 1 303 ? -8.812 6.375 20.686 1.00 97.12 303 ALA A O 1
ATOM 2202 N N . SER A 1 304 ? -8.285 6.467 22.851 1.00 97.44 304 SER A N 1
ATOM 2203 C CA . SER A 1 304 ? -9.197 7.581 23.168 1.00 97.44 304 SER A CA 1
ATOM 2204 C C . SER A 1 304 ? -8.939 8.818 22.304 1.00 97.44 304 SER A C 1
ATOM 2206 O O . SER A 1 304 ? -9.873 9.503 21.889 1.00 97.44 304 SER A O 1
ATOM 2208 N N . LYS A 1 305 ? -7.668 9.120 22.015 1.00 97.25 305 LYS A N 1
ATOM 2209 C CA . LYS A 1 305 ? -7.315 10.267 21.179 1.00 97.25 305 LYS A CA 1
ATOM 2210 C C . LYS A 1 305 ? -7.641 10.028 19.704 1.00 97.25 305 LYS A C 1
ATOM 2212 O O . LYS A 1 305 ? -8.166 10.944 19.082 1.00 97.25 305 LYS A O 1
ATOM 2217 N N . ALA A 1 306 ? -7.403 8.829 19.177 1.00 96.88 306 ALA A N 1
ATOM 2218 C CA . ALA A 1 306 ? -7.860 8.427 17.844 1.00 96.88 306 ALA A CA 1
ATOM 2219 C C . ALA A 1 306 ? -9.395 8.513 17.721 1.00 96.88 306 ALA A C 1
ATOM 2221 O O . ALA A 1 306 ? -9.930 9.096 16.777 1.00 96.88 306 ALA A O 1
ATOM 2222 N N . LEU A 1 307 ? -10.117 8.034 18.740 1.00 97.94 307 LEU A N 1
ATOM 2223 C CA . LEU A 1 307 ? -11.579 8.091 18.791 1.00 97.94 307 LEU A CA 1
ATOM 2224 C C . LEU A 1 307 ? -12.124 9.530 18.769 1.00 97.94 307 LEU A C 1
ATOM 2226 O O . LEU A 1 307 ? -13.188 9.763 18.208 1.00 97.94 307 LEU A O 1
ATOM 2230 N N . SER A 1 308 ? -11.389 10.515 19.302 1.00 97.81 308 SER A N 1
ATOM 2231 C CA . SER A 1 308 ? -11.832 11.924 19.329 1.00 97.81 308 SER A CA 1
ATOM 2232 C C . SER A 1 308 ? -12.005 12.581 17.952 1.00 97.81 308 SER A C 1
ATOM 2234 O O . SER A 1 308 ? -12.648 13.625 17.846 1.00 97.81 308 SER A O 1
ATOM 2236 N N . HIS A 1 309 ? -11.432 11.988 16.904 1.00 96.94 309 HIS A N 1
ATOM 2237 C CA . HIS A 1 309 ? -11.577 12.422 15.509 1.00 96.94 309 HIS A CA 1
ATOM 2238 C C . HIS A 1 309 ? -12.064 11.290 14.590 1.00 96.94 309 HIS A C 1
ATOM 2240 O O . HIS A 1 309 ? -12.013 11.404 13.366 1.00 96.94 309 HIS A O 1
ATOM 2246 N N . SER A 1 310 ? -12.586 10.227 15.198 1.00 98.44 310 SER A N 1
ATOM 2247 C CA . SER A 1 310 ? -13.314 9.134 14.556 1.00 98.44 310 SER A CA 1
ATOM 2248 C C . SER A 1 310 ? -14.815 9.429 14.559 1.00 98.44 310 SER A C 1
ATOM 2250 O O . SER A 1 310 ? -15.276 10.314 15.283 1.00 98.44 310 SER A O 1
ATOM 2252 N N . PHE A 1 311 ? -15.594 8.733 13.734 1.00 98.62 311 PHE A N 1
ATOM 2253 C CA . PHE A 1 311 ? -17.025 9.024 13.615 1.00 98.62 311 PHE A CA 1
ATOM 2254 C C . PHE A 1 311 ? -17.848 7.823 13.141 1.00 98.62 311 PHE A C 1
ATOM 2256 O O . PHE A 1 311 ? -17.333 6.879 12.539 1.00 98.62 311 PHE A O 1
ATOM 2263 N N . ILE A 1 312 ? -19.153 7.895 13.416 1.00 98.75 312 ILE A N 1
ATOM 2264 C CA . ILE A 1 312 ? -20.161 6.927 12.980 1.00 98.75 312 ILE A CA 1
ATOM 2265 C C . ILE A 1 312 ? -20.986 7.552 11.849 1.00 98.75 312 ILE A C 1
ATOM 2267 O O . ILE A 1 312 ? -21.387 8.715 11.931 1.00 98.75 312 ILE A O 1
ATOM 2271 N N . VAL A 1 313 ? -21.252 6.780 10.799 1.00 98.75 313 VAL A N 1
ATOM 2272 C CA . VAL A 1 313 ? -22.115 7.142 9.671 1.00 98.75 313 VAL A CA 1
ATOM 2273 C C . VAL A 1 313 ? -23.297 6.185 9.624 1.00 98.75 313 VAL A C 1
ATOM 2275 O O . VAL A 1 313 ? -23.128 4.973 9.709 1.00 98.75 313 VAL A O 1
ATOM 2278 N N . PHE A 1 314 ? -24.495 6.731 9.446 1.00 98.69 314 PHE A N 1
ATOM 2279 C CA . PHE A 1 314 ? -25.709 5.951 9.239 1.00 98.69 314 PHE A CA 1
ATOM 2280 C C . PHE A 1 314 ? -26.044 5.935 7.752 1.00 98.69 314 PHE A C 1
ATOM 2282 O O . PHE A 1 314 ? -26.277 6.989 7.160 1.00 98.69 314 PHE A O 1
ATOM 2289 N N . ALA A 1 315 ? -26.061 4.745 7.163 1.00 98.69 315 ALA A N 1
ATOM 2290 C CA . ALA A 1 315 ? -26.443 4.506 5.782 1.00 98.69 315 ALA A CA 1
ATOM 2291 C C . ALA A 1 315 ? -27.753 3.714 5.746 1.00 98.69 315 ALA A C 1
ATOM 2293 O O . ALA A 1 315 ? -27.960 2.785 6.529 1.00 98.69 315 ALA A O 1
ATOM 2294 N N . ARG A 1 316 ? -28.648 4.056 4.820 1.00 98.25 316 ARG A N 1
ATOM 2295 C CA . ARG A 1 316 ? -29.972 3.431 4.709 1.00 98.25 316 ARG A CA 1
ATOM 2296 C C . ARG A 1 316 ? -29.909 1.942 4.375 1.00 98.25 316 ARG A C 1
ATOM 2298 O O . ARG A 1 316 ? -30.823 1.196 4.705 1.00 98.25 316 ARG A O 1
ATOM 2305 N N . ASP A 1 317 ? -28.871 1.538 3.652 1.00 98.25 317 ASP A N 1
ATOM 2306 C CA . ASP A 1 317 ? -28.645 0.190 3.159 1.00 98.25 317 ASP A CA 1
ATOM 2307 C C . ASP A 1 317 ? -27.157 -0.017 2.832 1.00 98.25 317 ASP A C 1
ATOM 2309 O O . ASP A 1 317 ? -26.325 0.886 2.955 1.00 98.25 317 ASP A O 1
ATOM 2313 N N . MET A 1 318 ? -26.825 -1.235 2.410 1.00 98.38 318 MET A N 1
ATOM 2314 C CA . MET A 1 318 ? -25.462 -1.621 2.048 1.00 98.38 318 MET A CA 1
ATOM 2315 C C . MET A 1 318 ? -24.908 -0.890 0.822 1.00 98.38 318 MET A C 1
ATOM 2317 O O . MET A 1 318 ? -23.698 -0.685 0.745 1.00 98.38 318 MET A O 1
ATOM 2321 N N . ILE A 1 319 ? -25.757 -0.475 -0.123 1.00 98.44 319 ILE A N 1
ATOM 2322 C CA . ILE A 1 319 ? -25.303 0.248 -1.316 1.00 98.44 319 ILE A CA 1
ATOM 2323 C C . ILE A 1 319 ? -24.828 1.642 -0.916 1.00 98.44 319 ILE A C 1
ATOM 2325 O O . ILE A 1 319 ? -23.754 2.069 -1.340 1.00 98.44 319 ILE A O 1
ATOM 2329 N N . GLU A 1 320 ? -25.587 2.340 -0.072 1.00 98.75 320 GLU A N 1
ATOM 2330 C CA . GLU A 1 320 ? -25.173 3.636 0.464 1.00 98.75 320 GLU A CA 1
ATOM 2331 C C . GLU A 1 320 ? -23.923 3.504 1.348 1.00 98.75 320 GLU A C 1
ATOM 2333 O O . GLU A 1 320 ? -22.994 4.303 1.212 1.00 98.75 320 GLU A O 1
ATOM 2338 N N . ALA A 1 321 ? -23.846 2.457 2.177 1.00 98.81 321 ALA A N 1
ATOM 2339 C CA . ALA A 1 321 ? -22.688 2.203 3.034 1.00 98.81 321 ALA A CA 1
ATOM 2340 C C . ALA A 1 321 ? -21.393 1.997 2.228 1.00 98.81 321 ALA A C 1
ATOM 2342 O O . ALA A 1 321 ? -20.375 2.637 2.500 1.00 98.81 321 ALA A O 1
ATOM 2343 N N . ILE A 1 322 ? -21.433 1.146 1.197 1.00 98.62 322 ILE A N 1
ATOM 2344 C CA . ILE A 1 322 ? -20.278 0.891 0.324 1.00 98.62 322 ILE A CA 1
ATOM 2345 C C . ILE A 1 322 ? -19.959 2.116 -0.533 1.00 98.62 322 ILE A C 1
ATOM 2347 O O . ILE A 1 322 ? -18.790 2.434 -0.729 1.00 98.62 322 ILE A O 1
ATOM 2351 N N . SER A 1 323 ? -20.968 2.865 -0.986 1.00 98.75 323 SER A N 1
ATOM 2352 C CA . SER A 1 323 ? -20.747 4.120 -1.718 1.00 98.75 323 SER A CA 1
ATOM 2353 C C . SER A 1 323 ? -19.987 5.142 -0.869 1.00 98.75 323 SER A C 1
ATOM 2355 O O . SER A 1 323 ? -19.052 5.780 -1.356 1.00 98.75 323 SER A O 1
ATOM 2357 N N . PHE A 1 324 ? -20.342 5.270 0.414 1.00 98.88 324 PHE A N 1
ATOM 2358 C CA . PHE A 1 324 ? -19.593 6.090 1.362 1.00 98.88 324 PHE A CA 1
ATOM 2359 C C . PHE A 1 324 ? -18.175 5.546 1.583 1.00 98.88 324 PHE A C 1
ATOM 2361 O O . PHE A 1 324 ? -17.215 6.314 1.526 1.00 98.88 324 PHE A O 1
ATOM 2368 N N . SER A 1 325 ? -18.023 4.232 1.777 1.00 98.88 325 SER A N 1
ATOM 2369 C CA . SER A 1 325 ? -16.709 3.598 1.937 1.00 98.88 325 SER A CA 1
ATOM 2370 C C . SER A 1 325 ? -15.795 3.866 0.736 1.00 98.88 325 SER A C 1
ATOM 2372 O O . SER A 1 325 ? -14.671 4.323 0.918 1.00 98.88 325 SER A O 1
ATOM 2374 N N . ASN A 1 326 ? -16.303 3.725 -0.490 1.00 98.88 326 ASN A N 1
ATOM 2375 C CA . ASN A 1 326 ? -15.574 4.037 -1.720 1.00 98.88 326 ASN A CA 1
ATOM 2376 C C . ASN A 1 326 ? -15.186 5.520 -1.816 1.00 98.88 326 ASN A C 1
ATOM 2378 O O . ASN A 1 326 ? -14.125 5.844 -2.353 1.00 98.88 326 ASN A O 1
ATOM 2382 N N . LEU A 1 327 ? -16.028 6.430 -1.314 1.00 98.69 327 LEU A N 1
ATOM 2383 C CA . LEU A 1 327 ? -15.718 7.860 -1.256 1.00 98.69 327 LEU A CA 1
ATOM 2384 C C . LEU A 1 327 ? -14.630 8.170 -0.219 1.00 98.69 327 LEU A C 1
ATOM 2386 O O . LEU A 1 327 ? -13.785 9.035 -0.470 1.00 98.69 327 LEU A O 1
ATOM 2390 N N . TYR A 1 328 ? -14.660 7.491 0.927 1.00 98.75 328 TYR A N 1
ATOM 2391 C CA . TYR A 1 328 ? -13.658 7.612 1.985 1.00 98.75 328 TYR A CA 1
ATOM 2392 C C . TYR A 1 328 ? -12.308 7.024 1.536 1.00 98.75 328 TYR A C 1
ATOM 2394 O O . TYR A 1 328 ? -11.281 7.690 1.667 1.00 98.75 328 TYR A O 1
ATOM 2402 N N . ALA A 1 329 ? -12.346 5.863 0.872 1.00 98.69 329 ALA A N 1
ATOM 2403 C CA . ALA A 1 329 ? -11.213 5.079 0.381 1.00 98.69 329 ALA A CA 1
ATOM 2404 C C . ALA A 1 329 ? -10.262 4.627 1.511 1.00 98.69 329 ALA A C 1
ATOM 2406 O O . ALA A 1 329 ? -9.117 5.089 1.560 1.00 98.69 329 ALA A O 1
ATOM 2407 N N . PRO A 1 330 ? -10.737 3.757 2.427 1.00 98.69 330 PRO A N 1
ATOM 2408 C CA . PRO A 1 330 ? -9.999 3.373 3.626 1.00 98.69 330 PRO A CA 1
ATOM 2409 C C . PRO A 1 330 ? -8.754 2.531 3.321 1.00 98.69 330 PRO A C 1
ATOM 2411 O O . PRO A 1 330 ? -8.707 1.785 2.339 1.00 98.69 330 PRO A O 1
ATOM 2414 N N . GLU A 1 331 ? -7.777 2.587 4.229 1.00 98.50 331 GLU A N 1
ATOM 2415 C CA . GLU A 1 331 ? -6.664 1.632 4.270 1.00 98.50 331 GLU A CA 1
ATOM 2416 C C . GLU A 1 331 ? -7.189 0.194 4.441 1.00 98.50 331 GLU A C 1
ATOM 2418 O O . GLU A 1 331 ? -6.932 -0.669 3.599 1.00 98.50 331 GLU A O 1
ATOM 2423 N N . HIS A 1 332 ? -7.999 -0.035 5.479 1.00 98.75 332 HIS A N 1
ATOM 2424 C CA . HIS A 1 332 ? -8.631 -1.318 5.777 1.00 98.75 332 HIS A CA 1
ATOM 2425 C C . HIS A 1 332 ? -10.159 -1.199 5.760 1.00 98.75 332 HIS A C 1
ATOM 2427 O O . HIS A 1 332 ? -10.731 -0.289 6.360 1.00 98.75 332 HIS A O 1
ATOM 2433 N N . LEU A 1 333 ? -10.829 -2.138 5.091 1.00 98.88 333 LEU A N 1
ATOM 2434 C CA . LEU A 1 333 ? -12.287 -2.234 5.039 1.00 98.88 333 LEU A CA 1
ATOM 2435 C C . LEU A 1 333 ? -12.749 -3.560 5.642 1.00 98.88 333 LEU A C 1
ATOM 2437 O O . LEU A 1 333 ? -12.490 -4.617 5.072 1.00 98.88 333 LEU A O 1
ATOM 2441 N N . ILE A 1 334 ? -13.480 -3.511 6.752 1.00 98.94 334 ILE A N 1
ATOM 2442 C CA . ILE A 1 334 ? -14.140 -4.683 7.336 1.00 98.94 334 ILE A CA 1
ATOM 2443 C C . ILE A 1 334 ? -15.621 -4.636 6.966 1.00 98.94 334 ILE A C 1
ATOM 2445 O O . ILE A 1 334 ? -16.324 -3.693 7.322 1.00 98.94 334 ILE A O 1
ATOM 2449 N N . ILE A 1 335 ? -16.115 -5.660 6.273 1.00 98.81 335 ILE A N 1
ATOM 2450 C CA . ILE A 1 335 ? -17.536 -5.813 5.944 1.00 98.81 335 ILE A CA 1
ATOM 2451 C C . ILE A 1 335 ? -18.119 -6.896 6.850 1.00 98.81 335 ILE A C 1
ATOM 2453 O O . ILE A 1 335 ? -18.119 -8.085 6.523 1.00 98.81 335 ILE A O 1
ATOM 2457 N N . ASN A 1 336 ? -18.614 -6.478 8.011 1.00 98.56 336 ASN A N 1
ATOM 2458 C CA . ASN A 1 336 ? -19.222 -7.346 9.010 1.00 98.56 336 ASN A CA 1
ATOM 2459 C C . ASN A 1 336 ? -20.748 -7.322 8.870 1.00 98.56 336 ASN A C 1
ATOM 2461 O O . ASN A 1 336 ? -21.464 -6.756 9.689 1.00 98.56 336 ASN A O 1
ATOM 2465 N N . VAL A 1 337 ? -21.244 -7.907 7.782 1.00 98.50 337 VAL A N 1
ATOM 2466 C CA . VAL A 1 337 ? -22.679 -7.977 7.471 1.00 98.50 337 VAL A CA 1
ATOM 2467 C C . VAL A 1 337 ? -23.059 -9.388 7.044 1.00 98.50 337 VAL A C 1
ATOM 2469 O O . VAL A 1 337 ? -22.193 -10.219 6.745 1.00 98.50 337 VAL A O 1
ATOM 2472 N N . LYS A 1 338 ? -24.357 -9.686 6.996 1.00 97.94 338 LYS A N 1
ATOM 2473 C CA . LYS A 1 338 ? -24.830 -10.959 6.451 1.00 97.94 338 LYS A CA 1
ATOM 2474 C C . LYS A 1 338 ? -24.506 -11.069 4.954 1.00 97.94 338 LYS A C 1
ATOM 2476 O O . LYS A 1 338 ? -24.768 -10.144 4.191 1.00 97.94 338 LYS A O 1
ATOM 2481 N N . ASP A 1 339 ? -24.015 -12.237 4.535 1.00 97.56 339 ASP A N 1
ATOM 2482 C CA . ASP A 1 339 ? -23.621 -12.537 3.149 1.00 97.56 339 ASP A CA 1
ATOM 2483 C C . ASP A 1 339 ? -22.594 -11.524 2.586 1.00 97.56 339 ASP A C 1
ATOM 2485 O O . ASP A 1 339 ? -22.730 -11.047 1.458 1.00 97.56 339 ASP A O 1
ATOM 2489 N N . ALA A 1 340 ? -21.592 -11.153 3.398 1.00 98.12 340 ALA A N 1
ATOM 2490 C CA . ALA A 1 340 ? -20.577 -10.140 3.076 1.00 98.12 340 ALA A CA 1
ATOM 2491 C C . ALA A 1 340 ? -19.880 -10.353 1.716 1.00 98.12 340 ALA A C 1
ATOM 2493 O O . ALA A 1 340 ? -19.567 -9.388 1.027 1.00 98.12 340 ALA A O 1
ATOM 2494 N N . ASP A 1 341 ? -19.686 -11.607 1.308 1.00 97.31 341 ASP A N 1
ATOM 2495 C CA . ASP A 1 341 ? -19.085 -12.016 0.034 1.00 97.31 341 ASP A CA 1
ATOM 2496 C C . ASP A 1 341 ? -19.833 -11.486 -1.197 1.00 97.31 341 ASP A C 1
ATOM 2498 O O . ASP A 1 341 ? -19.217 -11.172 -2.212 1.00 97.31 341 ASP A O 1
ATOM 2502 N N . LYS A 1 342 ? -21.154 -11.299 -1.104 1.00 98.12 342 LYS A N 1
ATOM 2503 C CA . LYS A 1 342 ? -21.964 -10.776 -2.217 1.00 98.12 342 LYS A CA 1
ATOM 2504 C C . LYS A 1 342 ? -21.706 -9.303 -2.518 1.00 98.12 342 LYS A C 1
ATOM 2506 O O . LYS A 1 342 ? -22.145 -8.813 -3.552 1.00 98.12 342 LYS A O 1
ATOM 2511 N N . TRP A 1 343 ? -21.038 -8.596 -1.613 1.00 98.25 343 TRP A N 1
ATOM 2512 C CA . TRP A 1 343 ? -20.792 -7.165 -1.731 1.00 98.25 343 TRP A CA 1
ATOM 2513 C C . TRP A 1 343 ? -19.412 -6.828 -2.306 1.00 98.25 343 TRP A C 1
ATOM 2515 O O . TRP A 1 343 ? -19.138 -5.656 -2.554 1.00 98.25 343 TRP A O 1
ATOM 2525 N N . GLU A 1 344 ? -18.561 -7.832 -2.547 1.00 98.00 344 GLU A N 1
ATOM 2526 C CA . GLU A 1 344 ? -17.183 -7.648 -3.021 1.00 98.00 344 GLU A CA 1
ATOM 2527 C C . GLU A 1 344 ? -17.111 -6.848 -4.331 1.00 98.00 344 GLU A C 1
ATOM 2529 O O . GLU A 1 344 ? -16.284 -5.950 -4.462 1.00 98.00 344 GLU A O 1
ATOM 2534 N N . GLU A 1 345 ? -18.022 -7.105 -5.275 1.00 97.81 345 GLU A N 1
ATOM 2535 C CA . GLU A 1 345 ? -18.028 -6.448 -6.591 1.00 97.81 345 GLU A CA 1
ATOM 2536 C C . GLU A 1 345 ? -18.355 -4.946 -6.550 1.00 97.81 345 GLU A C 1
ATOM 2538 O O . GLU A 1 345 ? -18.120 -4.242 -7.530 1.00 97.81 345 GLU A O 1
ATOM 2543 N N . PHE A 1 346 ? -18.885 -4.446 -5.430 1.00 98.50 346 PHE A N 1
ATOM 2544 C CA . PHE A 1 346 ? -19.214 -3.030 -5.245 1.00 98.50 346 PHE A CA 1
ATOM 2545 C C . PHE A 1 346 ? -18.054 -2.228 -4.640 1.00 98.50 346 PHE A C 1
ATOM 2547 O O . PHE A 1 346 ? -18.143 -1.002 -4.529 1.00 98.50 346 PHE A O 1
ATOM 2554 N N . ILE A 1 347 ? -16.982 -2.900 -4.217 1.00 98.69 347 ILE A N 1
ATOM 2555 C CA . ILE A 1 347 ? -15.810 -2.264 -3.622 1.00 98.69 347 ILE A CA 1
ATOM 2556 C C . ILE A 1 347 ? -14.922 -1.734 -4.748 1.00 98.69 347 ILE A C 1
ATOM 2558 O O . ILE A 1 347 ? -14.346 -2.493 -5.522 1.00 98.69 347 ILE A O 1
ATOM 2562 N N . GLU A 1 348 ? -14.788 -0.414 -4.812 1.00 98.62 348 GLU A N 1
ATOM 2563 C CA . GLU A 1 348 ? -13.941 0.287 -5.781 1.00 98.62 348 GLU A CA 1
ATOM 2564 C C . GLU A 1 348 ? -12.624 0.727 -5.128 1.00 98.62 348 GLU A C 1
ATOM 2566 O O . GLU A 1 348 ? -11.557 0.579 -5.720 1.00 98.62 348 GLU A O 1
ATOM 2571 N N . ASN A 1 349 ? -12.685 1.252 -3.894 1.00 98.81 349 ASN A N 1
ATOM 2572 C CA . ASN A 1 349 ? -11.528 1.840 -3.216 1.00 98.81 349 ASN A CA 1
ATOM 2573 C C . ASN A 1 349 ? -11.384 1.309 -1.783 1.00 98.81 349 ASN A C 1
ATOM 2575 O O . ASN A 1 349 ? -12.068 1.779 -0.877 1.00 98.81 349 ASN A O 1
ATOM 2579 N N . ALA A 1 350 ? -10.450 0.385 -1.571 1.00 98.62 350 ALA A N 1
ATOM 2580 C CA . ALA A 1 350 ? -9.980 -0.048 -0.255 1.00 98.62 350 ALA A CA 1
ATOM 2581 C C . ALA A 1 350 ? -8.565 -0.632 -0.389 1.00 98.62 350 ALA A C 1
ATOM 2583 O O . ALA A 1 350 ? -8.261 -1.275 -1.395 1.00 98.62 350 ALA A O 1
ATOM 2584 N N . GLY A 1 351 ? -7.691 -0.424 0.599 1.00 98.25 351 GLY A N 1
ATOM 2585 C CA . GLY A 1 351 ? -6.342 -1.002 0.578 1.00 98.25 351 GLY A CA 1
ATOM 2586 C C . GLY A 1 351 ? -6.357 -2.525 0.751 1.00 98.25 351 GLY A C 1
ATOM 2587 O O . GLY A 1 351 ? -5.758 -3.249 -0.047 1.00 98.25 351 GLY A O 1
ATOM 2588 N N . SER A 1 352 ? -7.066 -3.009 1.772 1.00 98.62 352 SER A N 1
ATOM 2589 C CA . SER A 1 352 ? -7.328 -4.430 2.021 1.00 98.62 352 SER A CA 1
ATOM 2590 C C . SER A 1 352 ? -8.729 -4.622 2.600 1.00 98.62 352 SER A C 1
ATOM 2592 O O . SER A 1 352 ? -9.209 -3.788 3.366 1.00 98.62 352 SER A O 1
ATOM 2594 N N . VAL A 1 353 ? -9.378 -5.732 2.244 1.00 98.81 353 VAL A N 1
ATOM 2595 C CA . VAL A 1 353 ? -10.773 -6.026 2.603 1.00 98.81 353 VAL A CA 1
ATOM 2596 C C . VAL A 1 353 ? -10.851 -7.28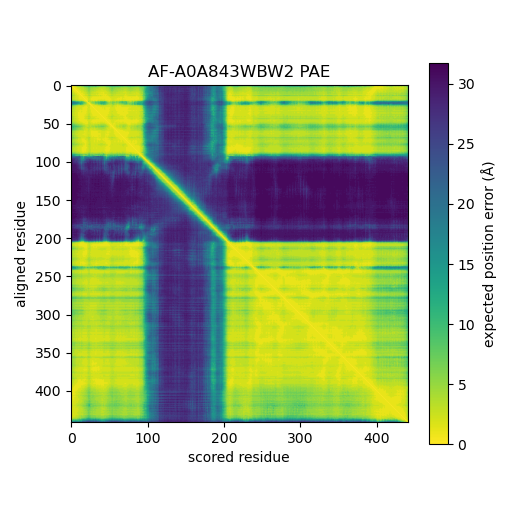3 3.464 1.00 98.81 353 VAL A C 1
ATOM 2598 O O . VAL A 1 353 ? -10.192 -8.283 3.177 1.00 98.81 353 VAL A O 1
ATOM 2601 N N . PHE A 1 354 ? -11.698 -7.241 4.488 1.00 98.81 354 PHE A N 1
ATOM 2602 C CA . PHE A 1 354 ? -11.984 -8.346 5.391 1.00 98.81 354 PHE A CA 1
ATOM 2603 C C . PHE A 1 354 ? -13.484 -8.642 5.392 1.00 98.81 354 PHE A C 1
ATOM 2605 O O . PHE A 1 354 ? -14.297 -7.756 5.651 1.00 98.81 354 PHE A O 1
ATOM 2612 N N . LEU A 1 355 ? -13.861 -9.882 5.074 1.00 98.75 355 LEU A N 1
ATOM 2613 C CA . LEU A 1 355 ? -15.253 -10.254 4.822 1.00 98.75 355 LEU A CA 1
ATOM 2614 C C . LEU A 1 355 ? -15.811 -11.141 5.940 1.00 98.75 355 LEU A C 1
ATOM 2616 O O . LEU A 1 355 ? -15.340 -12.255 6.169 1.00 98.75 355 LEU A O 1
ATOM 2620 N N . GLY A 1 356 ? -16.880 -10.669 6.580 1.00 97.62 356 GLY A N 1
ATOM 2621 C CA . GLY A 1 356 ? -17.659 -11.418 7.560 1.00 97.62 356 GLY A CA 1
ATOM 2622 C C . GLY A 1 356 ? -17.107 -11.397 8.990 1.00 97.62 356 GLY A C 1
ATOM 2623 O O . GLY A 1 356 ? -16.061 -10.834 9.297 1.00 97.62 356 GLY A O 1
ATOM 2624 N N . GLN A 1 357 ? -17.842 -12.060 9.886 1.00 96.56 357 GLN A N 1
ATOM 2625 C CA . GLN A 1 357 ? -17.681 -11.969 11.348 1.00 96.56 357 GLN A CA 1
ATOM 2626 C C . GLN A 1 357 ? -16.361 -12.512 11.912 1.00 96.56 357 GLN A C 1
ATOM 2628 O O . GLN A 1 357 ? -16.033 -12.244 13.066 1.00 96.56 357 GLN A O 1
ATOM 2633 N N . TRP A 1 358 ? -15.638 -13.322 11.139 1.00 98.19 358 TRP A N 1
ATOM 2634 C CA . TRP A 1 358 ? -14.464 -14.069 11.606 1.00 98.19 358 TRP A CA 1
ATOM 2635 C C . TRP A 1 358 ? -13.162 -13.581 10.971 1.00 98.19 358 TRP A C 1
ATOM 2637 O O . TRP A 1 358 ? -12.155 -14.286 10.998 1.00 98.19 358 TRP A O 1
ATOM 2647 N N . SER A 1 359 ? -13.184 -12.401 10.358 1.00 98.56 359 SER A N 1
ATOM 2648 C CA . SER A 1 359 ? -12.035 -11.799 9.684 1.00 98.56 359 SER A CA 1
ATOM 2649 C C . SER A 1 359 ? -11.700 -10.441 10.305 1.00 98.56 359 SER A C 1
ATOM 2651 O O . SER A 1 359 ? -11.870 -9.426 9.644 1.00 98.56 359 SER A O 1
ATOM 2653 N N . PRO A 1 360 ? -11.235 -10.395 11.568 1.00 98.62 360 PRO A N 1
ATOM 2654 C CA . PRO A 1 360 ? -10.745 -9.144 12.141 1.00 98.62 360 PRO A CA 1
ATOM 2655 C C . PRO A 1 360 ? -9.491 -8.682 11.388 1.00 98.62 360 PRO A C 1
ATOM 2657 O O . PRO A 1 360 ? -8.689 -9.515 10.953 1.00 98.62 360 PRO A O 1
ATOM 2660 N N . GLU A 1 361 ? -9.267 -7.371 11.289 1.00 98.56 361 GLU A N 1
ATOM 2661 C CA . GLU A 1 361 ? -8.094 -6.797 10.601 1.00 98.56 361 GLU A CA 1
ATOM 2662 C C . GLU A 1 361 ? -6.774 -7.414 11.082 1.00 98.56 361 GLU A C 1
ATOM 2664 O O . GLU A 1 361 ? -5.880 -7.712 10.285 1.00 98.56 361 GLU A O 1
ATOM 2669 N N . SER A 1 362 ? -6.702 -7.735 12.378 1.00 98.12 362 SER A N 1
ATOM 2670 C CA . SER A 1 362 ? -5.527 -8.327 13.011 1.00 98.12 362 SER A CA 1
ATOM 2671 C C . SER A 1 362 ? -5.007 -9.574 12.286 1.00 98.12 362 SER A C 1
ATOM 2673 O O . SER A 1 362 ? -3.799 -9.801 12.245 1.00 98.12 362 SER A O 1
ATOM 2675 N N . VAL A 1 363 ? -5.862 -10.414 11.680 1.00 98.31 363 VAL A N 1
ATOM 2676 C CA . VAL A 1 363 ? -5.329 -11.572 10.938 1.00 98.31 363 VAL A CA 1
ATOM 2677 C C . VAL A 1 363 ? -4.556 -11.139 9.690 1.00 98.31 363 VAL A C 1
ATOM 2679 O O . VAL A 1 363 ? -3.558 -11.782 9.361 1.00 98.31 363 VAL A O 1
ATOM 2682 N N . GLY A 1 364 ? -4.957 -10.046 9.035 1.00 97.94 364 GLY A N 1
ATOM 2683 C CA . GLY A 1 364 ? -4.255 -9.442 7.897 1.00 97.94 364 GLY A CA 1
ATOM 2684 C C . GLY A 1 364 ? -2.951 -8.766 8.289 1.00 97.94 364 GLY A C 1
ATOM 2685 O O . GLY A 1 364 ? -1.946 -8.933 7.600 1.00 97.94 364 GLY A O 1
ATOM 2686 N N . ASP A 1 365 ? -2.936 -8.102 9.441 1.00 97.12 365 ASP A N 1
ATOM 2687 C CA . ASP A 1 365 ? -1.732 -7.463 9.973 1.00 97.12 365 ASP A CA 1
ATOM 2688 C C . ASP A 1 365 ? -0.587 -8.429 10.254 1.00 97.12 365 ASP A C 1
ATOM 2690 O O . ASP A 1 365 ? 0.593 -8.054 10.215 1.00 97.12 365 ASP A O 1
ATOM 2694 N N . TYR A 1 366 ? -0.925 -9.680 10.565 1.00 97.69 366 TYR A N 1
ATOM 2695 C CA . TYR A 1 366 ? 0.047 -10.632 11.079 1.00 97.69 366 TYR A CA 1
ATOM 2696 C C . TYR A 1 366 ? 0.274 -11.853 10.189 1.00 97.69 366 TYR A C 1
ATOM 2698 O O . TYR A 1 366 ? 1.436 -12.224 9.998 1.00 97.69 366 TYR A O 1
ATOM 2706 N N . ALA A 1 367 ? -0.774 -12.535 9.708 1.00 97.75 367 ALA A N 1
ATOM 2707 C CA . ALA A 1 367 ? -0.607 -13.938 9.307 1.00 97.75 367 ALA A CA 1
ATOM 2708 C C . ALA A 1 367 ? -1.535 -14.499 8.215 1.00 97.75 367 ALA A C 1
ATOM 2710 O O . ALA A 1 367 ? -1.305 -15.634 7.798 1.00 97.75 367 ALA A O 1
ATOM 2711 N N . SER A 1 368 ? -2.542 -13.773 7.725 1.00 98.38 368 SER A N 1
ATOM 2712 C CA . SER A 1 368 ? -3.439 -14.279 6.669 1.00 98.38 368 SER A CA 1
ATOM 2713 C C . SER A 1 368 ? -2.696 -14.525 5.346 1.00 98.38 368 SER A C 1
ATOM 2715 O O . SER A 1 368 ? -3.046 -15.430 4.591 1.00 98.38 368 SER A O 1
ATOM 2717 N N . GLY A 1 369 ? -1.651 -13.729 5.089 1.00 97.81 369 GLY A N 1
ATOM 2718 C CA . GLY A 1 369 ? -0.858 -13.727 3.860 1.00 97.81 369 GLY A CA 1
ATOM 2719 C C . GLY A 1 369 ? -1.018 -12.459 3.015 1.00 97.81 369 GLY A C 1
ATOM 2720 O O . GLY A 1 369 ? -0.201 -12.241 2.119 1.00 97.81 369 GLY A O 1
ATOM 2721 N N . THR A 1 370 ? -2.016 -11.615 3.298 1.00 98.50 370 THR A N 1
ATOM 2722 C CA . THR A 1 370 ? -2.122 -10.271 2.705 1.00 98.50 370 THR A CA 1
ATOM 2723 C C . THR A 1 370 ? -1.013 -9.355 3.226 1.00 98.50 370 THR A C 1
ATOM 2725 O O . THR A 1 370 ? -0.332 -9.671 4.200 1.00 98.50 370 THR A O 1
ATOM 2728 N N . ASN A 1 371 ? -0.784 -8.229 2.549 1.00 98.50 371 ASN A N 1
ATOM 2729 C CA . ASN A 1 371 ? 0.237 -7.263 2.945 1.00 98.50 371 ASN A CA 1
ATOM 2730 C C . ASN A 1 371 ? -0.407 -6.072 3.658 1.00 98.50 371 ASN A C 1
ATOM 2732 O O . ASN A 1 371 ? -1.258 -5.421 3.065 1.00 98.50 371 ASN A O 1
ATOM 2736 N N . HIS A 1 372 ? 0.031 -5.762 4.878 1.00 97.62 372 HIS A N 1
ATOM 2737 C CA . HIS A 1 372 ? -0.512 -4.635 5.648 1.00 97.62 372 HIS A CA 1
ATOM 2738 C C . HIS A 1 372 ? 0.175 -3.288 5.382 1.00 97.62 372 HIS A C 1
ATOM 2740 O O . HIS A 1 372 ? -0.101 -2.296 6.041 1.00 97.62 372 HIS A O 1
ATOM 2746 N N . VAL A 1 373 ? 1.138 -3.228 4.454 1.00 97.94 373 VAL A N 1
ATOM 2747 C CA . VAL A 1 373 ? 1.707 -1.943 4.034 1.00 97.94 373 VAL A CA 1
ATOM 2748 C C . VAL A 1 373 ? 0.811 -1.390 2.937 1.00 97.94 373 VAL A C 1
ATOM 2750 O O . VAL A 1 373 ? 0.992 -1.692 1.751 1.00 97.94 373 VAL A O 1
ATOM 2753 N N . LEU A 1 374 ? -0.182 -0.625 3.375 1.00 98.19 374 LEU A N 1
ATOM 2754 C CA . LEU A 1 374 ? -1.308 -0.162 2.580 1.00 98.19 374 LEU A CA 1
ATOM 2755 C C . LEU A 1 374 ? -1.330 1.373 2.464 1.00 98.19 374 LEU A C 1
ATOM 2757 O O . LEU A 1 374 ? -0.667 2.076 3.234 1.00 98.19 374 LEU A O 1
ATOM 2761 N N . PRO A 1 375 ? -2.035 1.911 1.455 1.00 97.69 375 PRO A N 1
ATOM 2762 C CA . PRO A 1 375 ? -2.173 3.350 1.289 1.00 97.69 375 PRO A CA 1
ATOM 2763 C C . PRO A 1 375 ? -3.218 3.910 2.260 1.00 97.69 375 PRO A C 1
ATOM 2765 O O . PRO A 1 375 ? -4.338 3.414 2.320 1.00 97.69 375 PRO A O 1
ATOM 2768 N N . THR A 1 376 ? -2.870 4.990 2.957 1.00 96.44 376 THR A N 1
ATOM 2769 C CA . THR A 1 376 ? -3.759 5.705 3.898 1.00 96.44 376 THR A CA 1
ATOM 2770 C C . THR A 1 376 ? -4.214 7.043 3.298 1.00 96.44 376 THR A C 1
ATOM 2772 O O . THR A 1 376 ? -3.870 7.353 2.154 1.00 96.44 376 THR A O 1
ATOM 2775 N N . TYR A 1 377 ? -4.958 7.879 4.032 1.00 95.94 377 TYR A N 1
ATOM 2776 C CA . TYR A 1 377 ? -5.349 9.236 3.609 1.00 95.94 377 TYR A CA 1
ATOM 2777 C C . TYR A 1 377 ? -6.169 9.299 2.308 1.00 95.94 377 TYR A C 1
ATOM 2779 O O . TYR A 1 377 ? -6.124 10.292 1.573 1.00 95.94 377 TYR A O 1
ATOM 2787 N N . GLY A 1 378 ? -6.874 8.220 1.973 1.00 97.62 378 GLY A N 1
ATOM 2788 C CA . GLY A 1 378 ? -7.608 8.098 0.717 1.00 97.62 378 GLY A CA 1
ATOM 2789 C C . GLY A 1 378 ? -6.747 7.783 -0.513 1.00 97.62 378 GLY A C 1
ATOM 2790 O O . GLY A 1 378 ? -7.279 7.783 -1.627 1.00 97.62 378 GLY A O 1
ATOM 2791 N N . TYR A 1 379 ? -5.446 7.489 -0.361 1.00 98.38 379 TYR A N 1
ATOM 2792 C CA . TYR A 1 379 ? -4.591 7.061 -1.479 1.00 98.38 379 TYR A CA 1
ATOM 2793 C C . TYR A 1 379 ? -4.983 5.686 -2.048 1.00 98.38 379 TYR A C 1
ATOM 2795 O O . TYR A 1 379 ? -4.569 5.356 -3.162 1.00 98.38 379 TYR A O 1
ATOM 2803 N N . ALA A 1 380 ? -5.835 4.916 -1.360 1.00 98.50 380 ALA A N 1
ATOM 2804 C CA . ALA A 1 380 ? -6.420 3.680 -1.889 1.00 98.50 380 ALA A CA 1
ATOM 2805 C C . ALA A 1 380 ? -7.203 3.888 -3.204 1.00 98.50 380 ALA A C 1
ATOM 2807 O O . ALA A 1 380 ? -7.410 2.937 -3.946 1.00 98.50 380 ALA A O 1
ATOM 2808 N N . ARG A 1 381 ? -7.565 5.134 -3.556 1.00 98.62 381 ARG A N 1
ATOM 2809 C CA . ARG A 1 381 ? -8.174 5.475 -4.858 1.00 98.62 381 ARG A CA 1
ATOM 2810 C C . ARG A 1 381 ? -7.268 5.231 -6.064 1.00 98.62 381 ARG A C 1
ATOM 2812 O O . ARG A 1 381 ? -7.749 5.176 -7.191 1.00 98.62 381 ARG A O 1
ATOM 2819 N N . MET A 1 382 ? -5.950 5.215 -5.868 1.00 98.44 382 MET A N 1
ATOM 2820 C CA . MET A 1 382 ? -4.996 5.118 -6.980 1.00 98.44 382 MET A CA 1
ATOM 2821 C C . MET A 1 382 ? -3.756 4.270 -6.682 1.00 98.44 382 MET A C 1
ATOM 2823 O O . MET A 1 382 ? -2.993 3.976 -7.602 1.00 98.44 382 MET A O 1
ATOM 2827 N N . TYR A 1 383 ? -3.542 3.875 -5.427 1.00 98.44 383 TYR A N 1
ATOM 2828 C CA . TYR A 1 383 ? -2.483 2.959 -5.021 1.00 98.44 383 TYR A CA 1
ATOM 2829 C C . TYR A 1 383 ? -3.084 1.632 -4.565 1.00 98.44 383 TYR A C 1
ATOM 2831 O O . TYR A 1 383 ? -4.075 1.606 -3.847 1.00 98.44 383 TYR A O 1
ATOM 2839 N N . GLY A 1 384 ? -2.438 0.530 -4.942 1.00 97.12 384 GLY A N 1
ATOM 2840 C CA . GLY A 1 384 ? -2.621 -0.752 -4.264 1.00 97.12 384 GLY A CA 1
ATOM 2841 C C . GLY A 1 384 ? -1.606 -0.917 -3.133 1.00 97.12 384 GLY A C 1
ATOM 2842 O O . GLY A 1 384 ? -0.578 -0.236 -3.122 1.00 97.12 384 GLY A O 1
ATOM 2843 N N . GLY A 1 385 ? -1.870 -1.862 -2.230 1.00 97.88 385 GLY A N 1
ATOM 2844 C CA . GLY A 1 385 ? -0.925 -2.303 -1.203 1.00 97.88 385 GLY A CA 1
ATOM 2845 C C . GLY A 1 385 ? 0.401 -2.835 -1.759 1.00 97.88 385 GLY A C 1
ATOM 2846 O O . GLY A 1 385 ? 0.532 -3.148 -2.948 1.00 97.88 385 GLY A O 1
ATOM 2847 N N . VAL A 1 386 ? 1.412 -2.958 -0.893 1.00 98.62 386 VAL A N 1
ATOM 2848 C CA . VAL A 1 386 ? 2.692 -3.563 -1.286 1.00 98.62 386 VAL A CA 1
ATOM 2849 C C . VAL A 1 386 ? 2.466 -5.005 -1.750 1.00 98.62 386 VAL A C 1
ATOM 2851 O O . VAL A 1 386 ? 1.855 -5.823 -1.071 1.00 98.62 386 VAL A O 1
ATOM 2854 N N . SER A 1 387 ? 3.010 -5.336 -2.917 1.00 98.69 387 SER A N 1
ATOM 2855 C CA . SER A 1 387 ? 2.916 -6.655 -3.538 1.00 98.69 387 SER A CA 1
ATOM 2856 C C . SER A 1 387 ? 4.262 -7.069 -4.136 1.00 98.69 387 SER A C 1
ATOM 2858 O O . SER A 1 387 ? 5.255 -6.341 -4.053 1.00 98.69 387 SER A O 1
ATOM 2860 N N . LEU A 1 388 ? 4.316 -8.243 -4.770 1.00 98.56 388 LEU A N 1
ATOM 2861 C CA . LEU A 1 388 ? 5.506 -8.669 -5.511 1.00 98.56 388 LEU A CA 1
ATOM 2862 C C . LEU A 1 388 ? 5.867 -7.675 -6.628 1.00 98.56 388 LEU A C 1
ATOM 2864 O O . LEU A 1 388 ? 7.047 -7.370 -6.829 1.00 98.56 388 LEU A O 1
ATOM 2868 N N . ASP A 1 389 ? 4.860 -7.132 -7.315 1.00 98.56 389 ASP A N 1
ATOM 2869 C CA . ASP A 1 389 ? 5.067 -6.216 -8.436 1.00 98.56 389 ASP A CA 1
ATOM 2870 C C . ASP A 1 389 ? 5.691 -4.889 -7.989 1.00 98.56 389 ASP A C 1
ATOM 2872 O O . ASP A 1 389 ? 6.418 -4.245 -8.748 1.00 98.56 389 ASP A O 1
ATOM 2876 N N . SER A 1 390 ? 5.522 -4.518 -6.717 1.00 98.62 390 SER A N 1
ATOM 2877 C CA . SER A 1 390 ? 6.156 -3.333 -6.144 1.00 98.62 390 SER A CA 1
ATOM 2878 C C . SER A 1 390 ? 7.693 -3.399 -6.191 1.00 98.62 390 SER A C 1
ATOM 2880 O O . SER A 1 390 ? 8.332 -2.341 -6.196 1.00 98.62 390 SER A O 1
ATOM 2882 N N . PHE A 1 391 ? 8.278 -4.605 -6.275 1.00 98.69 391 PHE A N 1
ATOM 2883 C CA . PHE A 1 391 ? 9.723 -4.881 -6.278 1.00 98.69 391 PHE A CA 1
ATOM 2884 C C . PHE A 1 391 ? 10.304 -5.206 -7.661 1.00 98.69 391 PHE A C 1
ATOM 2886 O O . PHE A 1 391 ? 11.500 -5.505 -7.776 1.00 98.69 391 PHE A O 1
ATOM 2893 N N . VAL A 1 392 ? 9.505 -5.145 -8.729 1.00 98.38 392 VAL A N 1
ATOM 2894 C CA . VAL A 1 392 ? 9.961 -5.447 -10.091 1.00 98.38 392 VAL A CA 1
ATOM 2895 C C . VAL A 1 392 ? 9.678 -4.304 -11.058 1.00 98.38 392 VAL A C 1
ATOM 2897 O O . VAL A 1 392 ? 8.883 -3.403 -10.824 1.00 98.38 392 VAL A O 1
ATOM 2900 N N . LYS A 1 393 ? 10.373 -4.351 -12.189 1.00 98.31 393 LYS A N 1
ATOM 2901 C CA . LYS A 1 393 ? 10.136 -3.541 -13.377 1.00 98.31 393 LYS A CA 1
ATOM 2902 C C . LYS A 1 393 ? 9.682 -4.474 -14.485 1.00 98.31 393 LYS A C 1
ATOM 2904 O O . LYS A 1 393 ? 10.267 -5.545 -14.677 1.00 98.31 393 LYS A O 1
ATOM 2909 N N . HIS A 1 394 ? 8.692 -4.047 -15.252 1.00 98.25 394 HIS A N 1
ATOM 2910 C CA . HIS A 1 394 ? 8.228 -4.773 -16.424 1.00 98.25 394 HIS A CA 1
ATOM 2911 C C . HIS A 1 394 ? 8.800 -4.155 -17.698 1.00 98.25 394 HIS A C 1
ATOM 2913 O O . HIS A 1 394 ? 8.382 -3.085 -18.124 1.00 98.25 394 HIS A O 1
ATOM 2919 N N . ILE A 1 395 ? 9.756 -4.846 -18.316 1.00 98.44 395 ILE A N 1
ATOM 2920 C CA . ILE A 1 395 ? 10.405 -4.410 -19.554 1.00 98.44 395 ILE A CA 1
ATOM 2921 C C . ILE A 1 395 ? 9.610 -4.953 -20.743 1.00 98.44 395 ILE A C 1
ATOM 2923 O O . ILE A 1 395 ? 9.338 -6.156 -20.812 1.00 98.44 395 ILE A O 1
ATOM 2927 N N . THR A 1 396 ? 9.248 -4.080 -21.681 1.00 98.56 396 THR A N 1
ATOM 2928 C CA . THR A 1 396 ? 8.674 -4.466 -22.972 1.00 98.56 396 THR A CA 1
ATOM 2929 C C . THR A 1 396 ? 9.785 -4.858 -23.944 1.00 98.56 396 THR A C 1
ATOM 2931 O O . THR A 1 396 ? 10.836 -4.226 -24.018 1.00 98.56 396 THR A O 1
ATOM 2934 N N . VAL A 1 397 ? 9.575 -5.959 -24.661 1.00 98.56 397 VAL A N 1
ATOM 2935 C CA . VAL A 1 397 ? 10.515 -6.500 -25.642 1.00 98.56 397 VAL A CA 1
ATOM 2936 C C . VAL A 1 397 ? 9.759 -6.741 -26.933 1.00 98.56 397 VAL A C 1
ATOM 2938 O O . VAL A 1 397 ? 8.788 -7.500 -26.950 1.00 98.56 397 VAL A O 1
ATOM 2941 N N . GLN A 1 398 ? 10.235 -6.138 -28.014 1.00 98.31 398 GLN A N 1
ATOM 2942 C CA . GLN A 1 398 ? 9.681 -6.297 -29.351 1.00 98.31 398 GLN A CA 1
ATOM 2943 C C . GLN A 1 398 ? 10.731 -6.851 -30.310 1.00 98.31 398 GLN A C 1
ATOM 2945 O O . GLN A 1 398 ? 11.910 -6.508 -30.240 1.00 98.31 398 GLN A O 1
ATOM 2950 N N . SER A 1 399 ? 10.297 -7.731 -31.205 1.00 98.50 399 SER A N 1
ATOM 2951 C CA . SER A 1 399 ? 11.129 -8.336 -32.242 1.00 98.50 399 SER A CA 1
ATOM 2952 C C . SER A 1 399 ? 10.288 -8.501 -33.497 1.00 98.50 399 SER A C 1
ATOM 2954 O O . SER A 1 399 ? 9.222 -9.124 -33.461 1.00 98.50 399 SER A O 1
ATOM 2956 N N . LEU A 1 400 ? 10.762 -7.912 -34.592 1.00 98.62 400 LEU A N 1
ATOM 2957 C CA . LEU A 1 400 ? 10.118 -7.977 -35.894 1.00 98.62 400 LEU A CA 1
ATOM 2958 C C . LEU A 1 400 ? 10.983 -8.794 -36.850 1.00 98.62 400 LEU A C 1
ATOM 2960 O O . LEU A 1 400 ? 12.209 -8.717 -36.824 1.00 98.62 400 LEU A O 1
ATOM 2964 N N . THR A 1 401 ? 10.312 -9.572 -37.686 1.00 98.44 401 THR A N 1
ATOM 2965 C CA . THR A 1 401 ? 10.890 -10.172 -38.897 1.00 98.44 401 THR A CA 1
ATOM 2966 C C . THR A 1 401 ? 10.780 -9.188 -40.063 1.00 98.44 401 THR A C 1
ATOM 2968 O O . THR A 1 401 ? 10.061 -8.192 -39.956 1.00 98.44 401 THR A O 1
ATOM 2971 N N . GLU A 1 402 ? 11.420 -9.481 -41.196 1.00 97.56 402 GLU A N 1
ATOM 2972 C CA . GLU A 1 402 ? 11.236 -8.693 -42.424 1.00 97.56 402 GLU A CA 1
ATOM 2973 C C . GLU A 1 402 ? 9.766 -8.629 -42.861 1.00 97.56 402 GLU A C 1
ATOM 2975 O O . GLU A 1 402 ? 9.273 -7.549 -43.168 1.00 97.56 402 GLU A O 1
ATOM 2980 N N . GLU A 1 403 ? 9.034 -9.751 -42.816 1.00 97.44 403 GLU A N 1
ATOM 2981 C CA . GLU A 1 403 ? 7.589 -9.799 -43.108 1.00 97.44 403 GLU A CA 1
ATOM 2982 C C . GLU A 1 403 ? 6.807 -8.847 -42.190 1.00 97.44 403 GLU A C 1
ATOM 2984 O O . GLU A 1 403 ? 5.967 -8.068 -42.645 1.00 97.44 403 GLU A O 1
ATOM 2989 N N . GLY A 1 404 ? 7.133 -8.860 -40.895 1.00 98.25 404 GLY A N 1
ATOM 2990 C CA . GLY A 1 404 ? 6.517 -7.969 -39.915 1.00 98.25 404 GLY A CA 1
ATOM 2991 C C . GLY A 1 404 ? 6.807 -6.496 -40.194 1.00 98.25 404 GLY A C 1
ATOM 2992 O O . GLY A 1 404 ? 5.902 -5.669 -40.092 1.00 98.25 404 GLY A O 1
ATOM 2993 N N . LEU A 1 405 ? 8.043 -6.159 -40.577 1.00 98.38 405 LEU A N 1
ATOM 2994 C CA . LEU A 1 405 ? 8.415 -4.784 -40.905 1.00 98.38 405 LEU A CA 1
ATOM 2995 C C . LEU A 1 405 ? 7.802 -4.318 -42.230 1.00 98.38 405 LEU A C 1
ATOM 2997 O O . LEU A 1 405 ? 7.322 -3.192 -42.281 1.00 98.38 405 LEU A O 1
ATOM 3001 N N . ARG A 1 406 ? 7.742 -5.163 -43.270 1.00 97.06 406 ARG A N 1
ATOM 3002 C CA . ARG A 1 406 ? 7.033 -4.846 -44.526 1.00 97.06 406 ARG A CA 1
ATOM 3003 C C . ARG A 1 406 ? 5.554 -4.551 -44.272 1.00 97.06 406 ARG A C 1
ATOM 3005 O O . ARG A 1 406 ? 5.009 -3.628 -44.864 1.00 97.06 406 ARG A O 1
ATOM 3012 N N . SER A 1 407 ? 4.920 -5.306 -43.372 1.00 97.50 407 SER A N 1
ATOM 3013 C CA . SER A 1 407 ? 3.511 -5.110 -43.022 1.00 97.50 407 SER A CA 1
ATOM 3014 C C . SER A 1 407 ? 3.272 -3.864 -42.158 1.00 97.50 407 SER A C 1
ATOM 3016 O O . SER A 1 407 ? 2.362 -3.097 -42.453 1.00 97.50 407 SER A O 1
ATOM 3018 N N . LEU A 1 408 ? 4.056 -3.649 -41.095 1.00 98.25 408 LEU A N 1
ATOM 3019 C CA . LEU A 1 408 ? 3.814 -2.566 -40.128 1.00 98.25 408 LEU A CA 1
ATOM 3020 C C . LEU A 1 408 ? 4.491 -1.239 -40.513 1.00 98.25 408 LEU A C 1
ATOM 3022 O O . LEU A 1 408 ? 3.998 -0.160 -40.185 1.00 98.25 408 LEU A O 1
ATOM 3026 N N . GLY A 1 409 ? 5.630 -1.311 -41.197 1.00 98.38 409 GLY A N 1
ATOM 3027 C CA . GLY A 1 409 ? 6.507 -0.182 -41.492 1.00 98.38 409 GLY A CA 1
ATOM 3028 C C . GLY A 1 409 ? 5.838 0.979 -42.234 1.00 98.38 409 GLY A C 1
ATOM 3029 O O . GLY A 1 409 ? 6.002 2.116 -41.789 1.00 98.38 409 GLY A O 1
ATOM 3030 N N . PRO A 1 410 ? 5.041 0.750 -43.297 1.00 98.31 410 PRO A N 1
ATOM 3031 C CA . PRO A 1 410 ? 4.351 1.831 -44.003 1.00 98.31 410 PRO A CA 1
ATOM 3032 C C . PRO A 1 410 ? 3.424 2.652 -43.097 1.00 98.31 410 PRO A C 1
ATOM 3034 O O . PRO A 1 410 ? 3.375 3.877 -43.209 1.00 98.31 410 PRO A O 1
ATOM 3037 N N . HIS A 1 411 ? 2.742 2.001 -42.149 1.00 98.50 411 HIS A N 1
ATOM 3038 C CA . HIS A 1 411 ? 1.897 2.685 -41.170 1.00 98.50 411 HIS A CA 1
ATOM 3039 C C . HIS A 1 411 ? 2.730 3.558 -40.224 1.00 98.50 411 HIS A C 1
ATOM 3041 O O . HIS A 1 411 ? 2.397 4.723 -40.022 1.00 98.50 411 HIS A O 1
ATOM 3047 N N . VAL A 1 412 ? 3.846 3.033 -39.703 1.00 98.56 412 VAL A N 1
ATOM 3048 C CA . VAL A 1 412 ? 4.765 3.791 -38.831 1.00 98.56 412 VAL A CA 1
ATOM 3049 C C . VAL A 1 412 ? 5.355 4.994 -39.566 1.00 98.56 412 VAL A C 1
ATOM 3051 O O . VAL A 1 412 ? 5.384 6.092 -39.020 1.00 98.56 412 VAL A O 1
ATOM 3054 N N . ALA A 1 413 ? 5.781 4.818 -40.819 1.00 98.56 413 ALA A N 1
ATOM 3055 C CA . ALA A 1 413 ? 6.310 5.898 -41.646 1.00 98.56 413 ALA A CA 1
ATOM 3056 C C . ALA A 1 413 ? 5.264 6.994 -41.902 1.00 98.56 413 ALA A C 1
ATOM 3058 O O . ALA A 1 413 ? 5.601 8.178 -41.868 1.00 98.56 413 ALA A O 1
ATOM 3059 N N . LYS A 1 414 ? 3.997 6.612 -42.128 1.00 98.69 414 LYS A N 1
ATOM 3060 C CA . LYS A 1 414 ? 2.911 7.576 -42.326 1.00 98.69 414 LYS A CA 1
ATOM 3061 C C . LYS A 1 414 ? 2.579 8.344 -41.048 1.00 98.69 414 LYS A C 1
ATOM 3063 O O . LYS A 1 414 ? 2.388 9.553 -41.116 1.00 98.69 414 LYS A O 1
ATOM 3068 N N . LEU A 1 415 ? 2.541 7.668 -39.900 1.00 98.75 415 LEU A N 1
ATOM 3069 C CA . LEU A 1 415 ? 2.351 8.328 -38.605 1.00 98.75 415 LEU A CA 1
ATOM 3070 C C . LEU A 1 415 ? 3.500 9.298 -38.311 1.00 98.75 415 LEU A C 1
ATOM 3072 O O . LEU A 1 415 ? 3.247 10.463 -38.028 1.00 98.75 415 LEU A O 1
ATOM 3076 N N . ALA A 1 416 ? 4.750 8.866 -38.499 1.00 98.69 416 ALA A N 1
ATOM 3077 C CA . ALA A 1 416 ? 5.920 9.724 -38.316 1.00 98.69 416 ALA A CA 1
ATOM 3078 C C . ALA A 1 416 ? 5.916 10.945 -39.255 1.00 98.69 416 ALA A C 1
ATOM 3080 O O . ALA A 1 416 ? 6.382 12.013 -38.873 1.00 98.69 416 ALA A O 1
ATOM 3081 N N . GLU A 1 417 ? 5.380 10.815 -40.471 1.00 98.56 417 GLU A N 1
ATOM 3082 C CA . GLU A 1 417 ? 5.175 11.949 -41.379 1.00 98.56 417 GLU A CA 1
ATOM 3083 C C . GLU A 1 417 ? 4.128 12.937 -40.852 1.00 98.56 417 GLU A C 1
ATOM 3085 O O . GLU A 1 417 ? 4.381 14.139 -40.864 1.00 98.56 417 GLU A O 1
ATOM 3090 N N . VAL A 1 418 ? 2.981 12.445 -40.370 1.00 98.75 418 VAL A N 1
ATOM 3091 C CA . VAL A 1 418 ? 1.934 13.288 -39.761 1.00 98.75 418 VAL A CA 1
ATOM 3092 C C . VAL A 1 418 ? 2.468 14.021 -38.526 1.00 98.75 418 VAL A C 1
ATOM 3094 O O . VAL A 1 418 ? 2.145 15.186 -38.320 1.00 98.75 418 VAL A O 1
ATOM 3097 N N . GLU A 1 419 ? 3.326 13.369 -37.742 1.00 98.62 419 GLU A N 1
ATOM 3098 C CA . GLU A 1 419 ? 3.976 13.947 -36.560 1.00 98.62 419 GLU A CA 1
ATOM 3099 C C . GLU A 1 419 ? 5.183 14.847 -36.892 1.00 98.62 419 GLU A C 1
ATOM 3101 O O . GLU A 1 419 ? 5.769 15.447 -35.992 1.00 98.62 419 GLU A O 1
ATOM 3106 N N . GLY A 1 420 ? 5.591 14.954 -38.163 1.00 98.12 420 GLY A N 1
ATOM 3107 C CA . GLY A 1 420 ? 6.761 15.742 -38.572 1.00 98.12 420 GLY A CA 1
ATOM 3108 C C . GLY A 1 420 ? 8.109 15.169 -38.105 1.00 98.12 420 GLY A C 1
ATOM 3109 O O . GLY A 1 420 ? 9.113 15.881 -38.061 1.00 98.12 420 GLY A O 1
ATOM 3110 N N . LEU A 1 421 ? 8.164 13.880 -37.761 1.00 98.50 421 LEU A N 1
ATOM 3111 C CA . LEU A 1 421 ? 9.335 13.186 -37.221 1.00 98.50 421 LEU A CA 1
ATOM 3112 C C . LEU A 1 421 ? 10.108 12.430 -38.311 1.00 98.50 421 LEU A C 1
ATOM 3114 O O . LEU A 1 421 ? 10.185 11.199 -38.333 1.00 98.50 421 LEU A O 1
ATOM 3118 N N . GLU A 1 422 ? 10.754 13.180 -39.202 1.00 98.50 422 GLU A N 1
ATOM 3119 C CA . GLU A 1 422 ? 11.437 12.634 -40.386 1.00 98.50 422 GLU A CA 1
ATOM 3120 C C . GLU A 1 422 ? 12.508 11.574 -40.052 1.00 98.50 422 GLU A C 1
ATOM 3122 O O . GLU A 1 422 ? 12.637 10.569 -40.751 1.00 98.50 422 GLU A O 1
ATOM 3127 N N . ALA A 1 423 ? 13.253 11.731 -38.953 1.00 98.62 423 ALA A N 1
ATOM 3128 C CA . ALA A 1 423 ? 14.243 10.732 -38.537 1.00 98.62 423 ALA A CA 1
ATOM 3129 C C . ALA A 1 423 ? 13.604 9.379 -38.155 1.00 98.62 423 ALA A C 1
ATOM 3131 O O . ALA A 1 423 ? 14.154 8.326 -38.485 1.00 98.62 423 ALA A O 1
ATOM 3132 N N . HIS A 1 424 ? 12.426 9.394 -37.517 1.00 98.50 424 HIS A N 1
ATOM 3133 C CA . HIS A 1 424 ? 11.679 8.176 -37.180 1.00 98.50 424 HIS A CA 1
ATOM 3134 C C . HIS A 1 424 ? 11.166 7.483 -38.446 1.00 98.50 424 HIS A C 1
ATOM 3136 O O . HIS A 1 424 ? 11.324 6.269 -38.590 1.00 98.50 424 HIS A O 1
ATOM 3142 N N . LYS A 1 425 ? 10.637 8.260 -39.402 1.00 98.75 425 LYS A N 1
ATOM 3143 C CA . LYS A 1 425 ? 10.241 7.764 -40.728 1.00 98.75 425 LYS A CA 1
ATOM 3144 C C . LYS A 1 425 ? 11.419 7.087 -41.435 1.00 98.75 425 LYS A C 1
ATOM 3146 O O . LYS A 1 425 ? 11.309 5.925 -41.826 1.00 98.75 425 LYS A O 1
ATOM 3151 N N . ARG A 1 426 ? 12.573 7.764 -41.516 1.00 98.69 426 ARG A N 1
ATOM 3152 C CA . ARG A 1 426 ? 13.794 7.243 -42.161 1.00 98.69 426 ARG A CA 1
ATOM 3153 C C . ARG A 1 426 ? 14.302 5.948 -41.545 1.00 98.69 426 ARG A C 1
ATOM 3155 O O . ARG A 1 426 ? 14.734 5.060 -42.277 1.00 98.69 426 ARG A O 1
ATOM 3162 N N . ALA A 1 427 ? 14.223 5.808 -40.220 1.00 98.62 427 ALA A N 1
ATOM 3163 C CA . ALA A 1 427 ? 14.630 4.582 -39.537 1.00 98.62 427 ALA A CA 1
ATOM 3164 C C . ALA A 1 427 ? 13.861 3.346 -40.044 1.00 98.62 427 ALA A C 1
ATOM 3166 O O . ALA A 1 427 ? 14.415 2.245 -40.070 1.00 98.62 427 ALA A O 1
ATOM 3167 N N . VAL A 1 428 ? 12.612 3.519 -40.479 1.00 98.50 428 VAL A N 1
ATOM 3168 C CA . VAL A 1 428 ? 11.804 2.455 -41.084 1.00 98.50 428 VAL A CA 1
ATOM 3169 C C . VAL A 1 428 ? 12.055 2.352 -42.586 1.00 98.50 428 VAL A C 1
ATOM 3171 O O . VAL A 1 428 ? 12.341 1.261 -43.077 1.00 98.50 428 VAL A O 1
ATOM 3174 N N . THR A 1 429 ? 11.975 3.465 -43.321 1.00 98.38 429 THR A N 1
ATOM 3175 C CA . THR A 1 429 ? 12.013 3.435 -44.792 1.00 98.38 429 THR A CA 1
ATOM 3176 C C . THR A 1 429 ? 13.345 2.940 -45.342 1.00 98.38 429 THR A C 1
ATOM 3178 O O . THR A 1 429 ? 13.332 2.203 -46.317 1.00 98.38 429 THR A O 1
ATOM 3181 N N . LEU A 1 430 ? 14.481 3.264 -44.710 1.00 98.44 430 LEU A N 1
ATOM 3182 C CA . LEU A 1 430 ? 15.792 2.762 -45.151 1.00 98.44 430 LEU A CA 1
ATOM 3183 C C . LEU A 1 430 ? 15.891 1.232 -45.025 1.00 98.44 430 LEU A C 1
ATOM 3185 O O . LEU A 1 430 ? 16.370 0.570 -45.934 1.00 98.44 430 LEU A O 1
ATOM 3189 N N . ARG A 1 431 ? 15.348 0.648 -43.949 1.00 98.50 431 ARG A N 1
ATOM 3190 C CA . ARG A 1 431 ? 15.307 -0.817 -43.789 1.00 98.50 431 ARG A CA 1
ATOM 3191 C C . ARG A 1 431 ? 14.387 -1.478 -44.811 1.00 98.50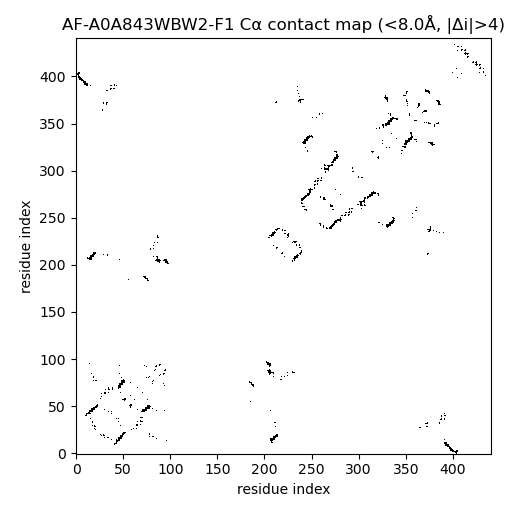 431 ARG A C 1
ATOM 3193 O O . ARG A 1 431 ? 14.690 -2.565 -45.284 1.00 98.50 431 ARG A O 1
ATOM 3200 N N . LEU A 1 432 ? 13.260 -0.841 -45.140 1.00 98.12 432 LEU A N 1
ATOM 3201 C CA . LEU A 1 432 ? 12.374 -1.326 -46.201 1.00 98.12 432 LEU A CA 1
ATOM 3202 C C . LEU A 1 432 ? 13.060 -1.270 -47.571 1.00 98.12 432 LEU A C 1
ATOM 3204 O O . LEU A 1 432 ? 12.936 -2.225 -48.329 1.00 98.12 432 LEU A O 1
ATOM 3208 N N . GLN A 1 433 ? 13.832 -0.217 -47.851 1.00 97.69 433 GLN A N 1
ATOM 3209 C CA . GLN A 1 433 ? 14.633 -0.108 -49.074 1.00 97.69 433 GLN A CA 1
ATOM 3210 C C . GLN A 1 433 ? 15.701 -1.205 -49.164 1.00 97.69 433 GLN A C 1
ATOM 3212 O O . GLN A 1 433 ? 15.827 -1.825 -50.215 1.00 97.69 433 GLN A O 1
ATOM 3217 N N . ASP A 1 434 ? 16.415 -1.508 -48.074 1.00 97.88 434 ASP A N 1
ATOM 3218 C CA . ASP A 1 434 ? 17.381 -2.620 -48.040 1.00 97.88 434 ASP A CA 1
ATOM 3219 C C . ASP A 1 434 ? 16.699 -3.966 -48.345 1.00 97.88 434 ASP A C 1
ATOM 3221 O O . ASP A 1 434 ? 17.180 -4.772 -49.143 1.00 97.88 434 ASP A O 1
ATOM 3225 N N . ILE A 1 435 ? 15.533 -4.184 -47.734 1.00 96.31 435 ILE A N 1
ATOM 3226 C CA . ILE A 1 435 ? 14.691 -5.370 -47.910 1.00 96.31 435 ILE A CA 1
ATOM 3227 C C . ILE A 1 435 ? 14.154 -5.485 -49.356 1.00 96.31 435 ILE A C 1
ATOM 3229 O O . ILE A 1 435 ? 13.988 -6.591 -49.876 1.00 96.31 435 ILE A O 1
ATOM 3233 N N . GLU A 1 436 ? 13.848 -4.366 -50.015 1.00 93.94 436 GLU A N 1
ATOM 3234 C CA . GLU A 1 436 ? 13.450 -4.319 -51.428 1.00 93.94 436 GLU A CA 1
ATOM 3235 C C . GLU A 1 436 ? 14.635 -4.585 -52.361 1.00 93.94 436 GLU A C 1
ATOM 3237 O O . GLU A 1 436 ? 14.509 -5.372 -53.297 1.00 93.94 436 GLU A O 1
ATOM 3242 N N . ALA A 1 437 ? 15.797 -3.992 -52.077 1.00 92.44 437 ALA A N 1
ATOM 3243 C CA . ALA A 1 437 ? 17.012 -4.153 -52.870 1.00 92.44 437 ALA A CA 1
ATOM 3244 C C . ALA A 1 437 ? 17.572 -5.588 -52.845 1.00 92.44 437 ALA A C 1
ATOM 3246 O O . ALA A 1 437 ? 18.247 -5.995 -53.790 1.00 92.44 437 ALA A O 1
ATOM 3247 N N . ALA A 1 438 ? 17.290 -6.356 -51.787 1.00 88.25 438 ALA A N 1
ATOM 3248 C CA . ALA A 1 438 ? 17.731 -7.741 -51.623 1.00 88.25 438 ALA A CA 1
ATOM 3249 C C . ALA A 1 438 ? 16.849 -8.790 -52.338 1.00 88.25 438 ALA A C 1
ATOM 3251 O O . ALA A 1 438 ? 17.184 -9.976 -52.320 1.00 88.25 438 ALA A O 1
ATOM 3252 N N . LEU A 1 439 ? 15.724 -8.398 -52.952 1.00 81.75 439 LEU A N 1
ATOM 3253 C CA . LEU A 1 439 ? 14.866 -9.334 -53.686 1.00 81.75 439 LEU A CA 1
ATOM 3254 C C . LEU A 1 439 ? 15.533 -9.782 -55.005 1.00 81.75 439 LEU A C 1
ATOM 3256 O O . LEU A 1 439 ? 16.091 -8.943 -55.718 1.00 81.75 439 LEU A O 1
ATOM 3260 N N . PRO A 1 440 ? 15.479 -11.083 -55.361 1.00 72.50 440 PRO A N 1
ATOM 3261 C CA . PRO A 1 440 ? 15.978 -11.550 -56.650 1.00 72.50 440 PRO A CA 1
ATOM 3262 C C . PRO A 1 440 ? 15.197 -10.876 -57.787 1.00 72.50 440 PRO A C 1
ATOM 3264 O O . PRO A 1 440 ? 13.969 -10.792 -57.731 1.00 72.50 440 PRO A O 1
ATOM 3267 N N . LYS A 1 441 ? 15.939 -10.365 -58.774 1.00 63.16 441 LYS A N 1
ATOM 3268 C CA . LYS A 1 441 ? 15.405 -9.670 -59.953 1.00 63.16 441 LYS A CA 1
ATOM 3269 C C . LYS A 1 441 ? 14.738 -10.610 -60.942 1.00 63.16 441 LYS A C 1
ATOM 3271 O O . LYS A 1 441 ? 15.263 -11.735 -61.112 1.00 63.16 441 LYS A O 1
#

Nearest PDB structures (foldseek):
  5vlc-assembly2_D  TM=9.985E-01  e=2.760E-56  Medicago truncatula
  5vld-assembly1_B  TM=1.000E+00  e=6.107E-55  Medicago truncatula
  5vld-assembly1_A  TM=9.991E-01  e=6.895E-55  Medicago truncatula
  5vlc-assembly3_E  TM=9.982E-01  e=3.146E-54  Medicago truncatula
  4g09-assembly1_A-2  TM=9.457E-01  e=2.263E-34  Brucella suis 1330

Foldseek 3Di:
DPQKDKDKDKAFQQFEEQEFEDDPDHALLSLLLPLQLLLVNPHNAYEYEYAADPVLHHDPSNVVSCVVSPHQWYWNDHFLVSVVCQLFPDPPAAFDFPPDPDDDDDDDDDDDDDDDDDDDDDDDDDDDDDDDDDDDDDDDDDDDDDDDDDDDDDDDDPPPPPPDDDDDDDDDDDDDPPDDDDPGDTDGPDDDDDDDPDDDPGRRAHRQEYEDADAPRNLVSQVVSCPDPSNHHYQARHHQAEEEEEAELVADLLLLLVLLQVSQLVFLCYEYEYEYFADNHDVVSNVVNNVVVLVVDPSSVSSVNNVVRYDYHYDNHPLRRQVVCQVQQHQEYEYAYPPQVVCVVSHQGYQYYAGHRPGRCVCCSHPPPHRSRGYHPNCSNPHHGDDSVSRIDIDMDMGGDLVRLVVCLVVQLVVCVVVVNVVSNCVSVVVVVVVVVPDDD

Radius of gyration: 29.82 Å; Cα contacts (8 Å, |Δi|>4): 722; chains: 1; bounding box: 74×68×104 Å

Organism: Colocasia esculenta (NCBI:txid4460)

Sequence (441 aa):
MKGVRCKRVARCISSVGLYVPGGTAVLPSTALMLSVPAQIAGCKIVVLATPPGRDGSICKEVLYCAKKAGVTHILKAGGAQAVSAMAWGTSSCPKVCWGCAGGGSIVRGWEKVMVGGLRQHAGRVGGGDVGGLGKAWAHGLEWGSPAWGMGSARPVSMAEQACLGKVPQSEPSLKCPFFKSTNTKFCYFNNKYQVLHGWALAALRGVEKIFGPGNQYVTAAKMILQNSEAMVSIDMPAGPSEVLVIADKHANPVHIAADLLSQAEHGPDSQVVLVIAGDGVDVDAIEEEISKQCASLPRAEFASKALSHSFIVFARDMIEAISFSNLYAPEHLIINVKDADKWEEFIENAGSVFLGQWSPESVGDYASGTNHVLPTYGYARMYGGVSLDSFVKHITVQSLTEEGLRSLGPHVAKLAEVEGLEAHKRAVTLRLQDIEAALPK

Mean predicted aligned error: 13.2 Å

pLDDT: mean 79.02, std 29.4, range [22.41, 98.94]

Secondary structure (DSSP, 8-state):
-TTEEEEEEEEE-SEEEEE---SSS--HHHHHHHHHHHHHHT-SEEEEE-PPPTTS---HHHHHHHHHTT--EEE---HHHHHHHHHH--SSS--EETT------------------------------------------------------PPPPTTSSSS--PPPPP------TT-S------B-S--------S-----EE--SEEE----HHHHHHHHHHTTSTT--EES----S-EEEEEE-TTS-HHHHHHHHHHHHTT-TT-EEEEEEESS---HHHHHHHHHHHHHH-TTHHHHHHHHTT-EEEEESSHHHHHHHHHHH--SEEEEESTTGGGGGGG--S-SEEEESTT--HHHHHHTSS-------TTGGGT-PPP-SGGGEEEEEEEEE-HHHHHHHHHHHHHHHHHTT-HHHHHHHHHHHHHHHHTS--

InterPro domains:
  IPR001692 Histidinol dehydrogenase, conserved site [PS00611] (234-266)
  IPR012131 Histidinol dehydrogenase [PF00815] (2-97)
  IPR012131 Histidinol dehydrogenase [PF00815] (204-432)
  IPR012131 Histidinol dehydrogenase [PR00083] (26-52)
  IPR012131 Histidinol dehydrogenase [PR00083] (61-87)
  IPR012131 Histidinol dehydrogenase [PTHR21256] (201-437)
  IPR012131 Histidinol dehydrogenase [TIGR00069] (203-431)
  IPR012131 Histidinol dehydrogenase [cd06572] (1-424)
  IPR016161 Aldehyde/histidinol dehydrogenase [SSF53720] (3-97)
  IPR016161 Aldehyde/histidinol dehydrogenase [SSF53720] (198-432)
  IPR022695 Histidinol dehydrogenase, monofunctional [PIRSF000099] (1-433)

Solvent-accessible surface area (backbone atoms only — not comparable to full-atom values): 25895 Å² total; per-residue (Å²): 112,76,46,53,46,76,49,78,44,81,42,44,45,58,29,36,27,37,40,27,58,47,79,96,54,80,45,37,45,56,32,40,61,52,33,43,35,34,46,74,44,57,40,74,39,34,34,40,27,30,34,45,48,98,87,67,45,67,64,65,62,38,52,49,35,31,56,74,32,63,50,50,37,49,42,47,31,47,58,40,65,32,53,47,34,38,27,46,24,51,100,84,40,68,56,42,59,80,81,76,92,70,88,78,88,90,89,90,90,86,88,82,87,82,88,84,78,93,80,86,84,88,83,90,80,86,89,88,80,89,82,83,88,78,90,86,84,90,84,88,87,85,88,79,87,84,83,91,78,94,77,94,74,85,88,78,68,94,81,77,83,83,80,90,75,88,85,78,83,91,82,82,83,87,76,71,87,86,77,78,80,79,90,68,63,71,61,76,76,69,93,78,92,78,88,86,80,81,93,72,95,48,67,60,29,15,26,48,32,43,37,58,46,29,55,64,59,34,30,49,38,49,66,52,41,49,78,37,96,46,67,18,44,61,76,67,60,14,42,52,54,43,38,34,37,38,35,25,56,80,44,54,37,66,54,56,24,50,53,48,47,64,47,16,44,76,31,54,76,10,42,36,35,41,31,38,28,39,75,75,56,62,60,68,57,23,53,50,35,35,54,58,52,40,76,71,41,96,47,27,74,27,22,53,45,5,51,73,74,32,55,77,44,85,22,83,32,63,68,52,35,43,52,50,42,40,71,57,5,32,21,28,34,34,34,26,33,83,72,33,76,80,52,56,88,68,65,80,19,48,28,42,79,28,66,26,91,87,36,56,65,67,45,39,56,66,70,71,76,61,48,67,50,30,16,21,96,37,39,11,69,82,41,75,35,60,48,54,67,77,36,42,44,78,47,79,45,76,54,68,41,70,68,16,42,69,67,48,32,63,57,53,33,50,50,22,55,76,70,67,35,60,69,64,18,47,68,42,52,55,55,52,48,54,60,59,71,68,52,87,129